Protein AF-A0A1X0F0Q5-F1 (afdb_monomer)

Mean predicted aligned error: 20.45 Å

Secondary structure (DSSP, 8-state):
---PPP-------BSSS-BSSS-EEES-BSSS-EEES-BSSS-EEETTT-EEES-EEES-EEES-EEES-EEES-EEES-EEES-EEES-EEES-EEES-EEES-EEES-EEES-EEES-EEES-EEES-BSSS-EEES--SSS-EEES--SSS-EEES--SSS-EEES--STTTTPPPEEEEEEE--B-----SS--B--EEEEEEE---EEPPEEE-STTS--EEEEEEEEEEEE---EEEEE---TTSPPEEEEEPPPEEEEEEEEEEEE--EEE--EEPPPEEEEEEES-TT-B--------B--EEEEEEEEPPPS-BS-EESS---SBS-EEEE--EEES-EEEEEEEES-EEEEEEEES-EEEEEEEEES-EESSEEEES-EESS-TTS---EEEES-EEESEEEES-EEE--

pLDDT: mean 76.08, std 18.37, range [36.41, 98.56]

InterPro domains:
  IPR002989 Mycobacterial pentapeptide repeat [PF01469] (46-83)
  IPR002989 Mycobacterial pentapeptide repeat [PF01469] (85-123)
  IPR002989 Mycobacterial pentapeptide repeat [PF01469] (125-163)

Structure (mmCIF, N/CA/C/O backbone):
data_AF-A0A1X0F0Q5-F1
#
_entry.id   AF-A0A1X0F0Q5-F1
#
loop_
_atom_site.group_PDB
_atom_site.id
_atom_site.type_symbol
_atom_site.label_atom_id
_atom_site.label_alt_id
_atom_site.label_comp_id
_atom_site.label_asym_id
_atom_site.label_entity_id
_atom_site.label_seq_id
_atom_site.pdbx_PDB_ins_code
_atom_site.Cartn_x
_atom_site.Cartn_y
_atom_site.Cartn_z
_atom_site.occupancy
_atom_site.B_iso_or_equiv
_atom_site.auth_seq_id
_atom_site.auth_comp_id
_atom_site.auth_asym_id
_atom_site.auth_atom_id
_atom_site.pdbx_PDB_model_num
ATOM 1 N N . LEU A 1 1 ? 51.802 10.006 -61.806 1.00 41.69 1 LEU A N 1
ATOM 2 C CA . LEU A 1 1 ? 50.748 9.341 -61.010 1.00 41.69 1 LEU A CA 1
ATOM 3 C C . LEU A 1 1 ? 51.117 7.867 -60.908 1.00 41.69 1 LEU A C 1
ATOM 5 O O . LEU A 1 1 ? 51.063 7.211 -61.942 1.00 41.69 1 LEU A O 1
ATOM 9 N N . PRO A 1 2 ? 51.577 7.342 -59.762 1.00 51.06 2 PRO A N 1
ATOM 10 C CA . PRO A 1 2 ? 51.650 5.901 -59.601 1.00 51.06 2 PRO A CA 1
ATOM 11 C C . PRO A 1 2 ? 50.232 5.394 -59.316 1.00 51.06 2 PRO A C 1
ATOM 13 O O . PRO A 1 2 ? 49.558 5.888 -58.415 1.00 51.06 2 PRO A O 1
ATOM 16 N N . VAL A 1 3 ? 49.767 4.455 -60.134 1.00 56.59 3 VAL A N 1
ATOM 17 C CA . VAL A 1 3 ? 48.527 3.715 -59.899 1.00 56.59 3 VAL A CA 1
ATOM 18 C C . VAL A 1 3 ? 48.844 2.680 -58.824 1.00 56.59 3 VAL A C 1
ATOM 20 O O . VAL A 1 3 ? 49.599 1.741 -59.072 1.00 56.59 3 VAL A O 1
ATOM 23 N N . THR A 1 4 ? 48.328 2.881 -57.615 1.00 56.97 4 THR A N 1
ATOM 24 C CA . THR A 1 4 ? 48.264 1.838 -56.588 1.00 56.97 4 THR A CA 1
ATOM 25 C C . THR A 1 4 ? 47.404 0.681 -57.120 1.00 56.97 4 THR A C 1
ATOM 27 O O . THR A 1 4 ? 46.335 0.943 -57.678 1.00 56.97 4 THR A O 1
ATOM 30 N N . PRO A 1 5 ? 47.833 -0.591 -57.000 1.00 53.22 5 PRO A N 1
ATOM 31 C CA . PRO A 1 5 ? 46.979 -1.723 -57.351 1.00 53.22 5 PRO A CA 1
ATOM 32 C C . PRO A 1 5 ? 45.745 -1.728 -56.434 1.00 53.22 5 PRO A C 1
ATOM 34 O O . PRO A 1 5 ? 45.872 -1.322 -55.276 1.00 53.22 5 PRO A O 1
ATOM 37 N N . PRO A 1 6 ? 44.567 -2.180 -56.898 1.00 54.81 6 PRO A N 1
ATOM 38 C CA . PRO A 1 6 ? 43.423 -2.328 -56.011 1.00 54.81 6 PRO A CA 1
ATOM 39 C C . PRO A 1 6 ? 43.782 -3.355 -54.932 1.00 54.81 6 PRO A C 1
ATOM 41 O O . PRO A 1 6 ? 44.181 -4.478 -55.245 1.00 54.81 6 PRO A O 1
ATOM 44 N N . GLU A 1 7 ? 43.677 -2.964 -53.663 1.00 48.75 7 GLU A N 1
ATOM 45 C CA . GLU A 1 7 ? 43.753 -3.902 -52.549 1.00 48.75 7 GLU A CA 1
ATOM 46 C C . GLU A 1 7 ? 42.655 -4.951 -52.745 1.00 48.75 7 GLU A C 1
ATOM 48 O O . GLU A 1 7 ? 41.462 -4.679 -52.608 1.00 48.75 7 GLU A O 1
ATOM 53 N N . HIS A 1 8 ? 43.061 -6.166 -53.108 1.00 50.84 8 HIS A N 1
ATOM 54 C CA . HIS A 1 8 ? 42.211 -7.338 -53.014 1.00 50.84 8 HIS A CA 1
ATOM 55 C C . HIS A 1 8 ? 41.957 -7.578 -51.525 1.00 50.84 8 HIS A C 1
ATOM 57 O O . HIS A 1 8 ? 42.728 -8.278 -50.869 1.00 50.84 8 HIS A O 1
ATOM 63 N N . ALA A 1 9 ? 40.898 -6.982 -50.977 1.00 53.88 9 ALA A N 1
ATOM 64 C CA . ALA A 1 9 ? 40.359 -7.406 -49.696 1.00 53.88 9 ALA A CA 1
ATOM 65 C C . ALA A 1 9 ? 40.014 -8.895 -49.835 1.00 53.88 9 ALA A C 1
ATOM 67 O O . ALA A 1 9 ? 39.036 -9.265 -50.485 1.00 53.88 9 ALA A O 1
ATOM 68 N N . VAL A 1 10 ? 40.878 -9.766 -49.311 1.00 58.44 10 VAL A N 1
ATOM 69 C CA . VAL A 1 10 ? 40.646 -11.207 -49.310 1.00 58.44 10 VAL A CA 1
ATOM 70 C C . VAL A 1 10 ? 39.426 -11.429 -48.429 1.00 58.44 10 VAL A C 1
ATOM 72 O O . VAL A 1 10 ? 39.520 -11.337 -47.212 1.00 58.44 10 VAL A O 1
ATOM 75 N N . ALA A 1 11 ? 38.271 -11.669 -49.042 1.00 64.19 11 ALA A N 1
ATOM 76 C CA . ALA A 1 11 ? 37.067 -12.117 -48.363 1.00 64.19 11 ALA A CA 1
ATOM 77 C C . ALA A 1 11 ? 37.386 -13.398 -47.573 1.00 64.19 11 ALA A C 1
ATOM 79 O O . ALA A 1 11 ? 37.406 -14.489 -48.142 1.00 64.19 11 ALA A O 1
ATOM 80 N N . PHE A 1 12 ? 37.693 -13.282 -46.276 1.00 84.75 12 PHE A N 1
ATOM 81 C CA . PHE A 1 12 ? 37.978 -14.441 -45.432 1.00 84.75 12 PHE A CA 1
ATOM 82 C C . PHE A 1 12 ? 36.663 -15.151 -45.109 1.00 84.75 12 PHE A C 1
ATOM 84 O O . PHE A 1 12 ? 36.034 -14.879 -44.093 1.00 84.75 12 PHE A O 1
ATOM 91 N N . ASN A 1 13 ? 36.211 -16.024 -46.005 1.00 87.94 13 ASN A N 1
ATOM 92 C CA . ASN A 1 13 ? 35.014 -16.834 -45.811 1.00 87.94 13 ASN A CA 1
ATOM 93 C C . ASN A 1 13 ? 35.406 -18.312 -45.670 1.00 87.94 13 ASN A C 1
ATOM 95 O O . ASN A 1 13 ? 36.178 -18.836 -46.470 1.00 87.94 13 ASN A O 1
ATOM 99 N N . THR A 1 14 ? 34.845 -19.001 -44.681 1.00 90.31 14 THR A N 1
ATOM 100 C CA . THR A 1 14 ? 34.999 -20.444 -44.463 1.00 90.31 14 THR A CA 1
ATOM 101 C C . THR A 1 14 ? 33.686 -21.151 -44.803 1.00 90.31 14 THR A C 1
ATOM 103 O O . THR A 1 14 ? 32.675 -20.913 -44.157 1.00 90.31 14 THR A O 1
ATOM 106 N N . GLY A 1 15 ? 33.679 -22.025 -45.811 1.00 87.62 15 GLY A N 1
ATOM 107 C CA . GLY A 1 15 ? 32.475 -22.717 -46.305 1.00 87.62 15 GLY A CA 1
ATOM 108 C C . GLY A 1 15 ? 31.989 -22.195 -47.668 1.00 87.62 15 GLY A C 1
ATOM 109 O O . GLY A 1 15 ? 32.655 -21.366 -48.287 1.00 87.62 15 GLY A O 1
ATOM 110 N N . TRP A 1 16 ? 30.901 -22.752 -48.210 1.00 83.62 16 TRP A N 1
ATOM 111 C CA . TRP A 1 16 ? 30.550 -22.616 -49.637 1.00 83.62 16 TRP A CA 1
ATOM 112 C C . TRP A 1 16 ? 29.436 -21.602 -49.905 1.00 83.62 16 TRP A C 1
ATOM 114 O O . TRP A 1 16 ? 28.449 -21.554 -49.183 1.00 83.62 16 TRP A O 1
ATOM 124 N N . GLY A 1 17 ? 29.548 -20.844 -51.001 1.00 86.06 17 GLY A N 1
ATOM 125 C CA . GLY A 1 17 ? 28.496 -19.923 -51.456 1.00 86.06 17 GLY A CA 1
ATOM 126 C C . GLY A 1 17 ? 28.386 -18.620 -50.655 1.00 86.06 17 GLY A C 1
ATOM 127 O O . GLY A 1 17 ? 27.369 -17.944 -50.749 1.00 86.06 17 GLY A O 1
ATOM 128 N N . ASN A 1 18 ? 29.405 -18.268 -49.866 1.00 86.69 18 ASN A N 1
ATOM 129 C CA . ASN A 1 18 ? 29.414 -17.034 -49.081 1.00 86.69 18 ASN A CA 1
ATOM 130 C C . ASN A 1 18 ? 29.854 -15.814 -49.922 1.00 86.69 18 ASN A C 1
ATOM 132 O O . ASN A 1 18 ? 30.839 -15.899 -50.657 1.00 86.69 18 ASN A O 1
ATOM 136 N N . SER A 1 19 ? 29.176 -14.676 -49.764 1.00 89.25 19 SER A N 1
ATOM 137 C CA . SER A 1 19 ? 29.463 -13.374 -50.387 1.00 89.25 19 SER A CA 1
ATOM 138 C C . SER A 1 19 ? 29.684 -12.307 -49.303 1.00 89.25 19 SER A C 1
ATOM 140 O O . SER A 1 19 ? 28.914 -12.256 -48.349 1.00 89.25 19 SER A O 1
ATOM 142 N N . GLY A 1 20 ? 30.722 -11.468 -49.429 1.00 88.00 20 GLY A N 1
ATOM 143 C CA . GLY A 1 20 ? 31.194 -10.527 -48.389 1.00 88.00 20 GLY A CA 1
ATOM 144 C C . GLY A 1 20 ? 32.432 -11.042 -47.634 1.00 88.00 20 GLY A C 1
ATOM 145 O O . GLY A 1 20 ? 33.155 -11.869 -48.186 1.00 88.00 20 GLY A O 1
ATOM 146 N N . PHE A 1 21 ? 32.712 -10.569 -46.412 1.00 90.38 21 PHE A N 1
ATOM 147 C CA . PHE A 1 21 ? 33.935 -10.877 -45.639 1.00 90.38 21 PHE A CA 1
ATOM 148 C C . PHE A 1 21 ? 33.636 -11.518 -44.269 1.00 90.38 21 PHE A C 1
ATOM 150 O O . PHE A 1 21 ? 32.743 -11.074 -43.559 1.00 90.38 21 PHE A O 1
ATOM 157 N N . GLY A 1 22 ? 34.420 -12.507 -43.826 1.00 90.75 22 GLY A N 1
ATOM 158 C CA . GLY A 1 22 ? 34.356 -13.030 -42.451 1.00 90.75 22 GLY A CA 1
ATOM 159 C C . GLY A 1 22 ? 33.271 -14.083 -42.194 1.00 90.75 22 GLY A C 1
ATOM 160 O O . GLY A 1 22 ? 32.970 -14.365 -41.037 1.00 90.75 22 GLY A O 1
ATOM 161 N N . ASN A 1 23 ? 32.645 -14.653 -43.228 1.00 87.75 23 ASN A N 1
ATOM 162 C CA . ASN A 1 23 ? 31.518 -15.580 -43.064 1.00 87.75 23 ASN A CA 1
ATOM 163 C C . ASN A 1 23 ? 31.969 -17.033 -42.834 1.00 87.75 23 ASN A C 1
ATOM 165 O O . ASN A 1 23 ? 32.814 -17.536 -43.569 1.00 87.75 23 ASN A O 1
ATOM 169 N N . PHE A 1 24 ? 31.347 -17.751 -41.899 1.00 91.94 24 PHE A N 1
ATOM 170 C CA . PHE A 1 24 ? 31.518 -19.184 -41.651 1.00 91.94 24 PHE A CA 1
ATOM 171 C C . PHE A 1 24 ? 30.207 -19.946 -41.934 1.00 91.94 24 PHE A C 1
ATOM 173 O O . PHE A 1 24 ? 29.180 -19.674 -41.320 1.00 91.94 24 PHE A O 1
ATOM 180 N N . GLY A 1 25 ? 30.221 -20.922 -42.843 1.00 89.69 25 GLY A N 1
ATOM 181 C CA . GLY A 1 25 ? 29.074 -21.775 -43.179 1.00 89.69 25 GLY A CA 1
ATOM 182 C C . GLY A 1 25 ? 28.682 -21.728 -44.660 1.00 89.69 25 GLY A C 1
ATOM 183 O O . GLY A 1 25 ? 29.561 -21.663 -45.519 1.00 89.69 25 GLY A O 1
ATOM 184 N N . PHE A 1 26 ? 27.389 -21.814 -44.982 1.00 87.31 26 PHE A N 1
ATOM 185 C CA . PHE A 1 26 ? 26.901 -21.997 -46.357 1.00 87.31 26 PHE A CA 1
ATOM 186 C C . PHE A 1 26 ? 26.011 -20.841 -46.826 1.00 87.31 26 PHE A C 1
ATOM 188 O O . PHE A 1 26 ? 25.138 -20.420 -46.085 1.00 87.31 26 PHE A O 1
ATOM 195 N N . ALA A 1 27 ? 26.147 -20.392 -48.074 1.00 88.81 27 ALA A N 1
ATOM 196 C CA . ALA A 1 27 ? 25.221 -19.468 -48.742 1.00 88.81 27 ALA A CA 1
ATOM 197 C C . ALA A 1 27 ? 24.921 -18.150 -47.986 1.00 88.81 27 ALA A C 1
ATOM 199 O O . ALA A 1 27 ? 23.806 -17.638 -48.068 1.00 88.81 27 ALA A O 1
ATOM 200 N N . ASN A 1 28 ? 25.881 -17.603 -47.231 1.00 84.62 28 ASN A N 1
ATOM 201 C CA . ASN A 1 28 ? 25.689 -16.352 -46.489 1.00 84.62 28 ASN A CA 1
ATOM 202 C C . ASN A 1 28 ? 26.056 -15.123 -47.343 1.00 84.62 28 ASN A C 1
ATOM 204 O O . ASN A 1 28 ? 27.067 -15.142 -48.035 1.00 84.62 28 ASN A O 1
ATOM 208 N N . SER A 1 29 ? 25.294 -14.034 -47.266 1.00 87.81 29 SER A N 1
ATOM 209 C CA . SER A 1 29 ? 25.546 -12.770 -47.972 1.00 87.81 29 SER A CA 1
ATOM 210 C C . SER A 1 29 ? 25.637 -11.606 -46.982 1.00 87.81 29 SER A C 1
ATOM 212 O O . SER A 1 29 ? 24.639 -11.274 -46.350 1.00 87.81 29 SER A O 1
ATOM 214 N N . GLY A 1 30 ? 26.805 -10.971 -46.869 1.00 85.50 30 GLY A N 1
ATOM 215 C CA . GLY A 1 30 ? 27.124 -9.915 -45.895 1.00 85.50 30 GLY A CA 1
ATOM 216 C C . GLY A 1 30 ? 28.458 -10.188 -45.193 1.00 85.50 30 GLY A C 1
ATOM 217 O O . GLY A 1 30 ? 29.273 -10.954 -45.704 1.00 85.50 30 GLY A O 1
ATOM 218 N N . ASN A 1 31 ? 28.703 -9.584 -44.034 1.00 88.94 31 ASN A N 1
ATOM 219 C CA . ASN A 1 31 ? 29.957 -9.708 -43.291 1.00 88.94 31 ASN A CA 1
ATOM 220 C C . ASN A 1 31 ? 29.782 -10.410 -41.934 1.00 88.94 31 ASN A C 1
ATOM 222 O O . ASN A 1 31 ? 28.815 -10.158 -41.222 1.00 88.94 31 ASN A O 1
ATOM 226 N N . ASN A 1 32 ? 30.762 -11.220 -41.523 1.00 88.25 32 ASN A N 1
ATOM 227 C CA . ASN A 1 32 ? 30.860 -11.841 -40.191 1.00 88.25 32 ASN A CA 1
ATOM 228 C C . ASN A 1 32 ? 29.680 -12.754 -39.780 1.00 88.25 32 ASN A C 1
ATOM 230 O O . ASN A 1 32 ? 29.318 -12.795 -38.603 1.00 88.25 32 ASN A O 1
ATOM 234 N N . ASN A 1 33 ? 29.061 -13.479 -40.718 1.00 84.75 33 ASN A N 1
ATOM 235 C CA . ASN A 1 33 ? 27.955 -14.397 -40.415 1.00 84.75 33 ASN A CA 1
ATOM 236 C C . ASN A 1 33 ? 28.436 -15.815 -40.053 1.00 84.75 33 ASN A C 1
ATOM 238 O O . ASN A 1 33 ? 29.361 -16.314 -40.684 1.00 84.75 33 ASN A O 1
ATOM 242 N N . PHE A 1 34 ? 27.773 -16.512 -39.124 1.00 89.31 34 PHE A N 1
ATOM 243 C CA . PHE A 1 34 ? 28.003 -17.932 -38.809 1.00 89.31 34 PHE A CA 1
ATOM 244 C C . PHE A 1 34 ? 26.711 -18.743 -39.018 1.00 89.31 34 PHE A C 1
ATOM 246 O O . PHE A 1 34 ? 25.808 -18.707 -38.181 1.00 89.31 34 PHE A O 1
ATOM 253 N N . GLY A 1 35 ? 26.574 -19.475 -40.126 1.00 86.75 35 GLY A N 1
ATOM 254 C CA . GLY A 1 35 ? 25.306 -20.154 -40.417 1.00 86.75 35 GLY A CA 1
ATOM 255 C C . GLY A 1 35 ? 25.084 -20.629 -41.849 1.00 86.75 35 GLY A C 1
ATOM 256 O O . GLY A 1 35 ? 26.029 -20.791 -42.618 1.00 86.75 35 GLY A O 1
ATOM 257 N N . ILE A 1 36 ? 23.822 -20.878 -42.205 1.00 86.44 36 ILE A N 1
ATOM 258 C CA . ILE A 1 36 ? 23.411 -21.339 -43.544 1.00 86.44 36 ILE A CA 1
ATOM 259 C C . ILE A 1 36 ? 22.393 -20.365 -44.130 1.00 86.44 36 ILE A C 1
ATOM 261 O O . ILE A 1 36 ? 21.333 -20.265 -43.550 1.00 86.44 36 ILE A O 1
ATOM 265 N N . GLY A 1 37 ? 22.617 -19.726 -45.279 1.00 84.00 37 GLY A N 1
ATOM 266 C CA . GLY A 1 37 ? 21.600 -18.955 -46.013 1.00 84.00 37 GLY A CA 1
ATOM 267 C C . GLY A 1 37 ? 21.299 -17.554 -45.460 1.00 84.00 37 GLY A C 1
ATOM 268 O O . GLY A 1 37 ? 20.227 -17.010 -45.726 1.00 84.00 37 GLY A O 1
ATOM 269 N N . LEU A 1 38 ? 22.180 -16.985 -44.636 1.00 80.19 38 LEU A N 1
ATOM 270 C CA . LEU A 1 38 ? 21.961 -15.691 -43.976 1.00 80.19 38 LEU A CA 1
ATOM 271 C C . LEU A 1 38 ? 22.134 -14.520 -44.966 1.00 80.19 38 LEU A C 1
ATOM 273 O O . LEU A 1 38 ? 22.989 -14.578 -45.840 1.00 80.19 38 LEU A O 1
ATOM 277 N N . THR A 1 39 ? 21.350 -13.444 -44.840 1.00 84.19 39 THR A N 1
ATOM 278 C CA . THR A 1 39 ? 21.502 -12.202 -45.637 1.00 84.19 39 THR A CA 1
ATOM 279 C C . THR A 1 39 ? 21.536 -10.990 -44.705 1.00 84.19 39 THR A C 1
ATOM 281 O O . THR A 1 39 ? 20.575 -10.788 -43.969 1.00 84.19 39 THR A O 1
ATOM 284 N N . GLY A 1 40 ? 22.632 -10.224 -44.682 1.00 79.25 40 GLY A N 1
ATOM 285 C CA . GLY A 1 40 ? 22.933 -9.159 -43.706 1.00 79.25 40 GLY A CA 1
ATOM 286 C C . GLY A 1 40 ? 24.258 -9.406 -42.966 1.00 79.25 40 GLY A C 1
ATOM 287 O O . GLY A 1 40 ? 24.941 -10.382 -43.262 1.00 79.25 40 GLY A O 1
ATOM 288 N N . ASP A 1 41 ? 24.606 -8.568 -41.987 1.00 84.19 41 ASP A N 1
ATOM 289 C CA . ASP A 1 41 ? 25.893 -8.630 -41.269 1.00 84.19 41 ASP A CA 1
ATOM 290 C C . ASP A 1 41 ? 25.742 -9.141 -39.817 1.00 84.19 41 ASP A C 1
ATOM 292 O O . ASP A 1 41 ? 24.718 -8.903 -39.163 1.00 84.19 41 ASP A O 1
ATOM 296 N N . ASN A 1 42 ? 26.783 -9.812 -39.304 1.00 85.50 42 ASN A N 1
ATOM 297 C CA . ASN A 1 42 ? 26.934 -10.292 -37.921 1.00 85.50 42 ASN A CA 1
ATOM 298 C C . ASN A 1 42 ? 25.822 -11.245 -37.429 1.00 85.50 42 ASN A C 1
ATOM 300 O O . ASN A 1 42 ? 25.449 -11.218 -36.255 1.00 85.50 42 ASN A O 1
ATOM 304 N N . GLN A 1 43 ? 25.274 -12.084 -38.308 1.00 76.75 43 GLN A N 1
ATOM 305 C CA . GLN A 1 43 ? 24.197 -13.021 -37.968 1.00 76.75 43 GLN A CA 1
ATOM 306 C C . GLN A 1 43 ? 24.718 -14.408 -37.580 1.00 76.75 43 GLN A C 1
ATOM 308 O O . GLN A 1 43 ? 25.719 -14.878 -38.118 1.00 76.75 43 GLN A O 1
ATOM 313 N N . ILE A 1 44 ? 23.993 -15.109 -36.702 1.00 81.62 44 ILE A N 1
ATOM 314 C CA . ILE A 1 44 ? 24.260 -16.515 -36.358 1.00 81.62 44 ILE A CA 1
ATOM 315 C C . ILE A 1 44 ? 22.960 -17.323 -36.470 1.00 81.62 44 ILE A C 1
ATOM 317 O O . ILE A 1 44 ? 21.999 -17.010 -35.766 1.00 81.62 44 ILE A O 1
ATOM 321 N N . GLY A 1 45 ? 22.913 -18.358 -37.321 1.00 78.69 45 GLY A N 1
ATOM 322 C CA . GLY A 1 45 ? 21.734 -19.237 -37.440 1.00 78.69 45 GLY A CA 1
ATOM 323 C C . GLY A 1 45 ? 21.458 -19.817 -38.835 1.00 78.69 45 GLY A C 1
ATOM 324 O O . GLY A 1 45 ? 22.368 -20.042 -39.628 1.00 78.69 45 GLY A O 1
ATOM 325 N N . PHE A 1 46 ? 20.180 -20.076 -39.132 1.00 77.50 46 PHE A N 1
ATOM 326 C CA . PHE A 1 46 ? 19.712 -20.549 -40.440 1.00 77.50 46 PHE A CA 1
ATOM 327 C C . PHE A 1 46 ? 18.910 -19.456 -41.162 1.00 77.50 46 PHE A C 1
ATOM 329 O O . PHE A 1 46 ? 18.100 -18.731 -40.585 1.00 77.50 46 PHE A O 1
ATOM 336 N N . GLY A 1 47 ? 19.176 -19.343 -42.448 1.00 68.19 47 GLY A N 1
ATOM 337 C CA . GLY A 1 47 ? 18.700 -18.366 -43.401 1.00 68.19 47 GLY A CA 1
ATOM 338 C C . GLY A 1 47 ? 17.218 -18.498 -43.653 1.00 68.19 47 GLY A C 1
ATOM 339 O O . GLY A 1 47 ? 16.677 -19.601 -43.688 1.00 68.19 47 GLY A O 1
ATOM 340 N N . GLY A 1 48 ? 16.556 -17.355 -43.796 1.00 69.19 48 GLY A N 1
ATOM 341 C CA . GLY A 1 48 ? 15.101 -17.279 -43.899 1.00 69.19 48 GLY A CA 1
ATOM 342 C C . GLY A 1 48 ? 14.371 -17.400 -42.561 1.00 69.19 48 GLY A C 1
ATOM 343 O O . GLY A 1 48 ? 13.164 -17.182 -42.530 1.00 69.19 48 GLY A O 1
ATOM 344 N N . TRP A 1 49 ? 15.061 -17.718 -41.458 1.00 72.94 49 TRP A N 1
ATOM 345 C CA . TRP A 1 49 ? 14.449 -17.726 -40.127 1.00 72.94 49 TRP A CA 1
ATOM 346 C C . TRP A 1 49 ? 14.730 -16.439 -39.354 1.00 72.94 49 TRP A C 1
ATOM 348 O O . TRP A 1 49 ? 13.895 -16.065 -38.555 1.00 72.94 49 TRP A O 1
ATOM 358 N N . ASN A 1 50 ? 15.813 -15.703 -39.611 1.00 77.50 50 ASN A N 1
ATOM 359 C CA . ASN A 1 50 ? 15.979 -14.343 -39.079 1.00 77.50 50 ASN A CA 1
ATOM 360 C C . ASN A 1 50 ? 15.855 -13.295 -40.195 1.00 77.50 50 ASN A C 1
ATOM 362 O O . ASN A 1 50 ? 16.258 -13.552 -41.329 1.00 77.50 50 ASN A O 1
ATOM 366 N N . SER A 1 51 ? 15.324 -12.114 -39.868 1.00 82.25 51 SER A N 1
ATOM 367 C CA . SER A 1 51 ? 15.225 -10.954 -40.765 1.00 82.25 51 SER A CA 1
ATOM 368 C C . SER A 1 51 ? 15.801 -9.701 -40.096 1.00 82.25 51 SER A C 1
ATOM 370 O O . SER A 1 51 ? 15.566 -9.468 -38.913 1.00 82.25 51 SER A O 1
ATOM 372 N N . GLY A 1 52 ? 16.549 -8.883 -40.841 1.00 82.19 52 GLY A N 1
ATOM 373 C CA . GLY A 1 52 ? 17.236 -7.687 -40.338 1.00 82.19 52 GLY A CA 1
ATOM 374 C C . GLY A 1 52 ? 18.719 -7.925 -40.014 1.00 82.19 52 GLY A C 1
ATOM 375 O O . GLY A 1 52 ? 19.383 -8.660 -40.737 1.00 82.19 52 GLY A O 1
ATOM 376 N N . SER A 1 53 ? 19.273 -7.275 -38.985 1.00 83.00 53 SER A N 1
ATOM 377 C CA . SER A 1 53 ? 20.732 -7.201 -38.748 1.00 83.00 53 SER A CA 1
ATOM 378 C C . SER A 1 53 ? 21.146 -7.612 -37.333 1.00 83.00 53 SER A C 1
ATOM 380 O O . SER A 1 53 ? 20.490 -7.235 -36.368 1.00 83.00 53 SER A O 1
ATOM 382 N N . GLY A 1 54 ? 22.265 -8.328 -37.176 1.00 83.44 54 GLY A N 1
ATOM 383 C CA . GLY A 1 54 ? 22.849 -8.611 -35.853 1.00 83.44 54 GLY A CA 1
ATOM 384 C C . GLY A 1 54 ? 21.987 -9.465 -34.910 1.00 83.44 54 GLY A C 1
ATOM 385 O O . GLY A 1 54 ? 22.174 -9.407 -33.698 1.00 83.44 54 GLY A O 1
ATOM 386 N N . ASN A 1 55 ? 21.021 -10.225 -35.436 1.00 84.81 55 ASN A N 1
ATOM 387 C CA . ASN A 1 55 ? 20.199 -11.125 -34.628 1.00 84.81 55 ASN A CA 1
ATOM 388 C C . ASN A 1 55 ? 20.936 -12.451 -34.354 1.00 84.81 55 ASN A C 1
ATOM 390 O O . ASN A 1 55 ? 21.557 -13.026 -35.254 1.00 84.81 55 ASN A O 1
ATOM 394 N N . VAL A 1 56 ? 20.803 -12.971 -33.132 1.00 85.56 56 VAL A N 1
ATOM 395 C CA . VAL A 1 56 ? 21.370 -14.250 -32.679 1.00 85.56 56 VAL A CA 1
ATOM 396 C C . VAL A 1 56 ? 20.238 -15.176 -32.232 1.00 85.56 56 VAL A C 1
ATOM 398 O O . VAL A 1 56 ? 19.473 -14.836 -31.333 1.00 85.56 56 VAL A O 1
ATOM 401 N N . GLY A 1 57 ? 20.129 -16.361 -32.836 1.00 85.75 57 GLY A N 1
ATOM 402 C CA . GLY A 1 57 ? 19.071 -17.339 -32.546 1.00 85.75 57 GLY A CA 1
ATOM 403 C C . GLY A 1 57 ? 18.197 -17.622 -33.767 1.00 85.75 57 GLY A C 1
ATOM 404 O O . GLY A 1 57 ? 18.723 -17.632 -34.877 1.00 85.75 57 GLY A O 1
ATOM 405 N N . LEU A 1 58 ? 16.895 -17.882 -33.597 1.00 85.56 58 LEU A N 1
ATOM 406 C CA . LEU A 1 58 ? 15.982 -18.236 -34.702 1.00 85.56 58 LEU A CA 1
ATOM 407 C C . LEU A 1 58 ? 14.683 -17.417 -34.656 1.00 85.56 58 LEU A C 1
ATOM 409 O O . LEU A 1 58 ? 14.192 -17.093 -33.578 1.00 85.56 58 LEU A O 1
ATOM 413 N N . PHE A 1 59 ? 14.061 -17.166 -35.808 1.00 89.25 59 PHE A N 1
ATOM 414 C CA . PHE A 1 59 ? 12.755 -16.493 -35.905 1.00 89.25 59 PHE A CA 1
ATOM 415 C C . PHE A 1 59 ? 12.737 -15.043 -35.408 1.00 89.25 59 PHE A C 1
ATOM 417 O O . PHE A 1 59 ? 11.670 -14.506 -35.126 1.00 89.25 59 PHE A O 1
ATOM 424 N N . ASN A 1 60 ? 13.897 -14.387 -35.323 1.00 89.56 60 ASN A N 1
ATOM 425 C CA . ASN A 1 60 ? 13.988 -12.990 -34.909 1.00 89.56 60 ASN A CA 1
ATOM 426 C C . ASN A 1 60 ? 13.855 -12.031 -36.105 1.00 89.56 60 ASN A C 1
ATOM 428 O O . ASN A 1 60 ? 14.424 -12.271 -37.170 1.00 89.56 60 ASN A O 1
ATOM 432 N N . SER A 1 61 ? 13.160 -10.911 -35.915 1.00 92.81 61 SER A N 1
ATOM 433 C CA . SER A 1 61 ? 12.979 -9.846 -36.906 1.00 92.81 61 SER A CA 1
ATOM 434 C C . SER A 1 61 ? 13.428 -8.492 -36.349 1.00 92.81 61 SER A C 1
ATOM 436 O O . SER A 1 61 ? 13.096 -8.143 -35.219 1.00 92.81 61 SER A O 1
ATOM 438 N N . GLY A 1 62 ? 14.155 -7.701 -37.136 1.00 92.19 62 GLY A N 1
ATOM 439 C CA . GLY A 1 62 ? 14.665 -6.387 -36.737 1.00 92.19 62 GLY A CA 1
ATOM 440 C C . GLY A 1 62 ? 16.161 -6.414 -36.423 1.00 92.19 62 GLY A C 1
ATOM 441 O O . GLY A 1 62 ? 16.922 -7.024 -37.172 1.00 92.19 62 GLY A O 1
ATOM 442 N N . SER A 1 63 ? 16.612 -5.724 -35.374 1.00 94.00 63 SER A N 1
ATOM 443 C CA . SER A 1 63 ? 18.044 -5.507 -35.123 1.00 94.00 63 SER A CA 1
ATOM 444 C C . SER A 1 63 ? 18.503 -5.970 -33.742 1.00 94.00 63 SER A C 1
ATOM 446 O O . SER A 1 63 ? 17.893 -5.618 -32.738 1.00 94.00 63 SER A O 1
ATOM 448 N N . GLY A 1 64 ? 19.612 -6.704 -33.662 1.00 93.12 64 GLY A N 1
ATOM 449 C CA . GLY A 1 64 ? 20.301 -6.972 -32.394 1.00 93.12 64 GLY A CA 1
ATOM 450 C C . GLY A 1 64 ? 19.533 -7.844 -31.394 1.00 93.12 64 GLY A C 1
ATOM 451 O O . GLY A 1 64 ? 19.807 -7.765 -30.199 1.00 93.12 64 GLY A O 1
ATOM 452 N N . ASN A 1 65 ? 18.544 -8.628 -31.833 1.00 94.06 65 ASN A N 1
ATOM 453 C CA . ASN A 1 65 ? 17.770 -9.484 -30.933 1.00 94.06 65 ASN A CA 1
ATOM 454 C C . ASN A 1 65 ? 18.506 -10.799 -30.640 1.00 94.06 65 ASN A C 1
ATOM 456 O O . ASN A 1 65 ? 19.079 -11.405 -31.546 1.00 94.06 65 ASN A O 1
ATOM 460 N N . ILE A 1 66 ? 18.432 -11.281 -29.399 1.00 94.81 66 ILE A N 1
ATOM 461 C CA . ILE A 1 66 ? 19.038 -12.539 -28.950 1.00 94.81 66 ILE A CA 1
ATOM 462 C C . ILE A 1 66 ? 17.941 -13.471 -28.426 1.00 94.81 66 ILE A C 1
ATOM 464 O O . ILE A 1 66 ? 17.231 -13.134 -27.482 1.00 94.81 66 ILE A O 1
ATOM 468 N N . GLY A 1 67 ? 17.818 -14.666 -29.003 1.00 93.69 67 GLY A N 1
ATOM 469 C CA . GLY A 1 67 ? 16.873 -15.700 -28.574 1.00 93.69 67 GLY A CA 1
ATOM 470 C C . GLY A 1 67 ? 15.930 -16.137 -29.692 1.00 93.69 67 GLY A C 1
ATOM 471 O O . GLY A 1 67 ? 16.391 -16.418 -30.798 1.00 93.69 67 GLY A O 1
ATOM 472 N N . PHE A 1 68 ? 14.628 -16.235 -29.416 1.00 94.00 68 PHE A N 1
ATOM 473 C CA . PHE A 1 68 ? 13.655 -16.796 -30.357 1.00 94.00 68 PHE A CA 1
ATOM 474 C C . PHE A 1 68 ? 12.447 -15.891 -30.569 1.00 94.00 68 PHE A C 1
ATOM 476 O O . PHE A 1 68 ? 11.909 -15.356 -29.606 1.00 94.00 68 PHE A O 1
ATOM 483 N N . PHE A 1 69 ? 11.954 -15.793 -31.805 1.00 95.81 69 PHE A N 1
ATOM 484 C CA . PHE A 1 69 ? 10.682 -15.119 -32.118 1.00 95.81 69 PHE A CA 1
ATOM 485 C C . PHE A 1 69 ? 10.600 -13.642 -31.693 1.00 95.81 69 PHE A C 1
ATOM 487 O O . PHE A 1 69 ? 9.501 -13.106 -31.553 1.00 95.81 69 PHE A O 1
ATOM 494 N N . ASN A 1 70 ? 11.729 -12.971 -31.452 1.00 96.44 70 ASN A N 1
ATOM 495 C CA . ASN A 1 70 ? 11.709 -11.571 -31.044 1.00 96.44 70 ASN A CA 1
ATOM 496 C C . ASN A 1 70 ? 11.548 -10.650 -32.259 1.00 96.44 70 ASN A C 1
ATOM 498 O O . ASN A 1 70 ? 12.125 -10.903 -33.314 1.00 96.44 70 ASN A O 1
ATOM 502 N N . SER A 1 71 ? 10.813 -9.553 -32.100 1.00 97.25 71 SER A N 1
ATOM 503 C CA . SER A 1 71 ? 10.601 -8.538 -33.132 1.00 97.25 71 SER A CA 1
ATOM 504 C C . SER A 1 71 ? 10.984 -7.148 -32.625 1.00 97.25 71 SER A C 1
ATOM 506 O O . SER A 1 71 ? 10.623 -6.767 -31.514 1.00 97.25 71 SER A O 1
ATOM 508 N N . GLY A 1 72 ? 11.677 -6.364 -33.448 1.00 96.62 72 GLY A N 1
ATOM 509 C CA . GLY A 1 72 ? 12.115 -5.007 -33.123 1.00 96.62 72 GLY A CA 1
ATOM 510 C C . GLY A 1 72 ? 13.608 -4.948 -32.808 1.00 96.62 72 GLY A C 1
ATOM 511 O O . GLY A 1 72 ? 14.403 -5.498 -33.570 1.00 96.62 72 GLY A O 1
ATOM 512 N N . THR A 1 73 ? 14.010 -4.259 -31.740 1.00 97.75 73 THR A N 1
ATOM 513 C CA . THR A 1 73 ? 15.421 -3.909 -31.510 1.00 97.75 73 THR A CA 1
ATOM 514 C C . THR A 1 73 ? 15.934 -4.359 -30.147 1.00 97.75 73 THR A C 1
ATOM 516 O O . THR A 1 73 ? 15.389 -3.972 -29.120 1.00 97.75 73 THR A O 1
ATOM 519 N N . GLY A 1 74 ? 17.042 -5.097 -30.105 1.00 97.38 74 GLY A N 1
ATOM 520 C CA . GLY A 1 74 ? 17.796 -5.337 -28.871 1.00 97.38 74 GLY A CA 1
ATOM 521 C C . GLY A 1 74 ? 17.060 -6.161 -27.812 1.00 97.38 74 GLY A C 1
ATOM 522 O O . GLY A 1 74 ? 17.356 -6.014 -26.629 1.00 97.38 74 GLY A O 1
ATOM 523 N N . ASN A 1 75 ? 16.074 -6.977 -28.194 1.00 97.88 75 ASN A N 1
ATOM 524 C CA . ASN A 1 75 ? 15.354 -7.815 -27.238 1.00 97.88 75 ASN A CA 1
ATOM 525 C C . ASN A 1 75 ? 16.152 -9.084 -26.901 1.00 97.88 75 ASN A C 1
ATOM 527 O O . ASN A 1 75 ? 16.766 -9.684 -27.784 1.00 97.88 75 ASN A O 1
ATOM 531 N N . PHE A 1 76 ? 16.086 -9.533 -25.649 1.00 98.25 76 PHE A N 1
ATOM 532 C CA . PHE A 1 76 ? 16.710 -10.766 -25.171 1.00 98.25 76 PHE A CA 1
ATOM 533 C C . PHE A 1 76 ? 15.650 -11.735 -24.634 1.00 98.25 76 PHE A C 1
ATOM 535 O O . PHE A 1 76 ? 14.955 -11.432 -23.667 1.00 98.25 76 PHE A O 1
ATOM 542 N N . GLY A 1 77 ? 15.538 -12.929 -25.212 1.00 97.19 77 GLY A N 1
ATOM 543 C CA . GLY A 1 77 ? 14.645 -13.985 -24.729 1.00 97.19 77 GLY A CA 1
ATOM 544 C C . GLY A 1 77 ? 13.698 -14.508 -25.804 1.00 97.19 77 GLY A C 1
ATOM 545 O O . GLY A 1 77 ? 14.150 -14.833 -26.901 1.00 97.19 77 GLY A O 1
ATOM 546 N N . ILE A 1 78 ? 12.410 -14.671 -25.491 1.00 98.06 78 ILE A N 1
ATOM 547 C CA . ILE A 1 78 ? 11.457 -15.373 -26.365 1.00 98.06 78 ILE A CA 1
ATOM 548 C C . ILE A 1 78 ? 10.223 -14.519 -26.642 1.00 98.06 78 ILE A C 1
ATOM 550 O O . ILE A 1 78 ? 9.517 -14.132 -25.717 1.00 98.06 78 ILE A O 1
ATOM 554 N N . GLY A 1 79 ? 9.902 -14.296 -27.914 1.00 97.56 79 GLY A N 1
ATOM 555 C CA . GLY A 1 79 ? 8.620 -13.716 -28.319 1.00 97.56 79 GLY A CA 1
ATOM 556 C C . GLY A 1 79 ? 8.409 -12.272 -27.866 1.00 97.56 79 GLY A C 1
ATOM 557 O O . GLY A 1 79 ? 7.264 -11.849 -27.729 1.00 97.56 79 GLY A O 1
ATOM 558 N N . ASN A 1 80 ? 9.477 -11.524 -27.579 1.00 98.12 80 ASN A N 1
ATOM 559 C CA . ASN A 1 80 ? 9.346 -10.119 -27.207 1.00 98.12 80 ASN A CA 1
ATOM 560 C C . ASN A 1 80 ? 9.155 -9.245 -28.454 1.00 98.12 80 ASN A C 1
ATOM 562 O O . ASN A 1 80 ? 9.767 -9.498 -29.491 1.00 98.12 80 ASN A O 1
ATOM 566 N N . SER A 1 81 ? 8.349 -8.191 -28.348 1.00 98.19 81 SER A N 1
ATOM 567 C CA . SER A 1 81 ? 8.090 -7.234 -29.428 1.00 98.19 81 SER A CA 1
ATOM 568 C C . SER A 1 81 ? 8.378 -5.803 -28.977 1.00 98.19 81 SER A C 1
ATOM 570 O O . SER A 1 81 ? 7.974 -5.399 -27.890 1.00 98.19 81 SER A O 1
ATOM 572 N N . GLY A 1 82 ? 9.044 -5.013 -29.816 1.00 97.75 82 GLY A N 1
ATOM 573 C CA . GLY A 1 82 ? 9.446 -3.640 -29.505 1.00 97.75 82 GLY A CA 1
ATOM 574 C C . GLY A 1 82 ? 10.944 -3.547 -29.227 1.00 97.75 82 GLY A C 1
ATOM 575 O O . GLY A 1 82 ? 11.728 -4.108 -29.991 1.00 97.75 82 GLY A O 1
ATOM 576 N N . SER A 1 83 ? 11.361 -2.832 -28.182 1.00 98.31 83 SER A N 1
ATOM 577 C CA . SER A 1 83 ? 12.777 -2.507 -27.970 1.00 98.31 83 SER A CA 1
ATOM 578 C C . SER A 1 83 ? 13.290 -2.855 -26.575 1.00 98.31 83 SER A C 1
ATOM 580 O O . SER A 1 83 ? 12.666 -2.500 -25.582 1.00 98.31 83 SER A O 1
ATOM 582 N N . PHE A 1 84 ? 14.475 -3.460 -26.490 1.00 98.38 84 PHE A N 1
ATOM 583 C CA . PHE A 1 84 ? 15.222 -3.682 -25.242 1.00 98.38 84 PHE A CA 1
ATOM 584 C C . PHE A 1 84 ? 14.474 -4.476 -24.162 1.00 98.38 84 PHE A C 1
ATOM 586 O O . PHE A 1 84 ? 14.762 -4.336 -22.974 1.00 98.38 84 PHE A O 1
ATOM 593 N N . ASN A 1 85 ? 13.507 -5.308 -24.546 1.00 98.12 85 ASN A N 1
ATOM 594 C CA . ASN A 1 85 ? 12.811 -6.155 -23.588 1.00 98.12 85 ASN A CA 1
ATOM 595 C C . ASN A 1 85 ? 13.635 -7.409 -23.274 1.00 98.12 85 ASN A C 1
ATOM 597 O O . ASN A 1 85 ? 14.228 -8.006 -24.172 1.00 98.12 85 ASN A O 1
ATOM 601 N N . THR A 1 86 ? 13.627 -7.839 -22.014 1.00 98.50 86 THR A N 1
ATOM 602 C CA . THR A 1 86 ? 14.311 -9.047 -21.540 1.00 98.50 86 THR A CA 1
ATOM 603 C C . THR A 1 86 ? 13.310 -10.025 -20.928 1.00 98.50 86 THR A C 1
ATOM 605 O O . THR A 1 86 ? 12.598 -9.681 -19.991 1.00 98.50 86 THR A O 1
ATOM 608 N N . GLY A 1 87 ? 13.263 -11.265 -21.408 1.00 98.00 87 GLY A N 1
ATOM 609 C CA . GLY A 1 87 ? 12.395 -12.319 -20.872 1.00 98.00 87 GLY A CA 1
ATOM 610 C C . GLY A 1 87 ? 11.463 -12.910 -21.926 1.00 98.00 87 GLY A C 1
ATOM 611 O O . GLY A 1 87 ? 11.918 -13.221 -23.026 1.00 98.00 87 GLY A O 1
ATOM 612 N N . ILE A 1 88 ? 10.189 -13.128 -21.597 1.00 98.56 88 ILE A N 1
ATOM 613 C CA . ILE A 1 88 ? 9.249 -13.846 -22.471 1.00 98.56 88 ILE A CA 1
ATOM 614 C C . ILE A 1 88 ? 8.003 -13.009 -22.739 1.00 98.56 88 ILE A C 1
ATOM 616 O O . ILE A 1 88 ? 7.329 -12.583 -21.806 1.00 98.56 88 ILE A O 1
ATOM 620 N N . GLY A 1 89 ? 7.654 -12.843 -24.013 1.00 98.00 89 GLY A N 1
ATOM 621 C CA . GLY A 1 89 ? 6.359 -12.308 -24.428 1.00 98.00 89 GLY A CA 1
ATOM 622 C C . GLY A 1 89 ? 6.108 -10.856 -24.025 1.00 98.00 89 GLY A C 1
ATOM 623 O O . GLY A 1 89 ? 4.951 -10.457 -23.938 1.00 98.00 89 GLY A O 1
ATOM 624 N N . ASN A 1 90 ? 7.150 -10.073 -23.735 1.00 98.25 90 ASN A N 1
ATOM 625 C CA . ASN A 1 90 ? 6.974 -8.666 -23.391 1.00 98.25 90 ASN A CA 1
ATOM 626 C C . ASN A 1 90 ? 6.768 -7.819 -24.654 1.00 98.25 90 ASN A C 1
ATOM 628 O O . ASN A 1 90 ? 7.435 -8.034 -25.668 1.00 98.25 90 ASN A O 1
ATOM 632 N N . THR A 1 91 ? 5.894 -6.819 -24.582 1.00 98.50 91 THR A N 1
ATOM 633 C CA . THR A 1 91 ? 5.596 -5.894 -25.679 1.00 98.50 91 THR A CA 1
ATOM 634 C C . THR A 1 91 ? 5.854 -4.446 -25.273 1.00 98.50 91 THR A C 1
ATOM 636 O O . THR A 1 91 ? 5.375 -4.000 -24.236 1.00 98.50 91 THR A O 1
ATOM 639 N N . GLY A 1 92 ? 6.549 -3.678 -26.109 1.00 97.88 92 GLY A N 1
ATOM 640 C CA . GLY A 1 92 ? 6.863 -2.269 -25.857 1.00 97.88 92 GLY A CA 1
ATOM 641 C C . GLY A 1 92 ? 8.352 -2.057 -25.605 1.00 97.88 92 GLY A C 1
ATOM 642 O O . GLY A 1 92 ? 9.162 -2.534 -26.399 1.00 97.88 92 GLY A O 1
ATOM 643 N N . THR A 1 93 ? 8.737 -1.319 -24.565 1.00 98.31 93 THR A N 1
ATOM 644 C CA . THR A 1 93 ? 10.132 -0.889 -24.371 1.00 98.31 93 THR A CA 1
ATOM 645 C C . THR A 1 93 ? 10.691 -1.218 -22.993 1.00 98.31 93 THR A C 1
ATOM 647 O O . THR A 1 93 ? 10.091 -0.856 -21.986 1.00 98.31 93 THR A O 1
ATOM 650 N N . THR A 1 94 ? 11.891 -1.795 -22.932 1.00 98.12 94 THR A N 1
ATOM 651 C CA . THR A 1 94 ? 12.679 -1.942 -21.691 1.00 98.12 94 THR A CA 1
ATOM 652 C C . THR A 1 94 ? 11.949 -2.711 -20.581 1.00 98.12 94 THR A C 1
ATOM 654 O O . THR A 1 94 ? 12.167 -2.469 -19.397 1.00 98.12 94 THR A O 1
ATOM 657 N N . ASN A 1 95 ? 11.052 -3.632 -20.933 1.00 97.81 95 ASN A N 1
ATOM 658 C CA . ASN A 1 95 ? 10.390 -4.473 -19.940 1.00 97.81 95 ASN A CA 1
ATOM 659 C C . ASN A 1 95 ? 11.253 -5.693 -19.601 1.00 97.81 95 ASN A C 1
ATOM 661 O O . ASN A 1 95 ? 11.868 -6.282 -20.489 1.00 97.81 95 ASN A O 1
ATOM 665 N N . THR A 1 96 ? 11.248 -6.114 -18.338 1.00 98.44 96 THR A N 1
ATOM 666 C CA . THR A 1 96 ? 11.953 -7.308 -17.860 1.00 98.44 96 THR A CA 1
ATOM 667 C C . THR A 1 96 ? 10.983 -8.296 -17.214 1.00 98.44 96 THR A C 1
ATOM 669 O O . THR A 1 96 ? 10.259 -7.948 -16.287 1.00 98.44 96 THR A O 1
ATOM 672 N N . GLY A 1 97 ? 10.987 -9.552 -17.656 1.00 98.00 97 GLY A N 1
ATOM 673 C CA . GLY A 1 97 ? 10.171 -10.626 -17.085 1.00 98.00 97 GLY A CA 1
ATOM 674 C C . GLY A 1 97 ? 9.206 -11.239 -18.095 1.00 98.00 97 GLY A C 1
ATOM 675 O O . GLY A 1 97 ? 9.635 -11.609 -19.188 1.00 98.00 97 GLY A O 1
ATOM 676 N N . LEU A 1 98 ? 7.936 -11.420 -17.729 1.00 98.56 98 LEU A N 1
ATOM 677 C CA . LEU A 1 98 ? 6.977 -12.220 -18.498 1.00 98.56 98 LEU A CA 1
ATOM 678 C C . LEU A 1 98 ? 5.730 -11.415 -18.877 1.00 98.56 98 LEU A C 1
ATOM 680 O O . LEU A 1 98 ? 5.026 -10.924 -18.003 1.00 98.56 98 LEU A O 1
ATOM 684 N N . PHE A 1 99 ? 5.385 -11.358 -20.159 1.00 98.38 99 PHE A N 1
ATOM 685 C CA . PHE A 1 99 ? 4.096 -10.836 -20.635 1.00 98.38 99 PHE A CA 1
ATOM 686 C C . PHE A 1 99 ? 3.767 -9.402 -20.188 1.00 98.38 99 PHE A C 1
ATOM 688 O O . PHE A 1 99 ? 2.597 -9.056 -20.029 1.00 98.38 99 PHE A O 1
ATOM 695 N N . ASN A 1 100 ? 4.778 -8.562 -19.962 1.00 98.06 100 ASN A N 1
ATOM 696 C CA . ASN A 1 100 ? 4.545 -7.154 -19.660 1.00 98.06 100 ASN A CA 1
ATOM 697 C C . ASN A 1 100 ? 4.273 -6.370 -20.950 1.00 98.06 100 ASN A C 1
ATOM 699 O O . ASN A 1 100 ? 4.945 -6.585 -21.958 1.00 98.06 100 ASN A O 1
ATOM 703 N N . SER A 1 101 ? 3.339 -5.425 -20.902 1.00 98.31 101 SER A N 1
ATOM 704 C CA . SER A 1 101 ? 2.990 -4.525 -21.998 1.00 98.31 101 SER A CA 1
ATOM 705 C C . SER A 1 101 ? 3.212 -3.065 -21.606 1.00 98.31 101 SER A C 1
ATOM 707 O O . SER A 1 101 ? 2.751 -2.630 -20.554 1.00 98.31 101 SER A O 1
ATOM 709 N N . GLY A 1 102 ? 3.884 -2.302 -22.468 1.00 97.38 102 GLY A N 1
ATOM 710 C CA . GLY A 1 102 ? 4.182 -0.882 -22.278 1.00 97.38 102 GLY A CA 1
ATOM 711 C C . GLY A 1 102 ? 5.669 -0.638 -22.025 1.00 97.38 102 GLY A C 1
ATOM 712 O O . GLY A 1 102 ? 6.490 -1.123 -22.805 1.00 97.38 102 GLY A O 1
ATOM 713 N N . GLY A 1 103 ? 6.039 0.139 -21.005 1.00 97.12 103 GLY A N 1
ATOM 714 C CA . GLY A 1 103 ? 7.414 0.621 -20.828 1.00 97.12 103 GLY A CA 1
ATOM 715 C C . GLY A 1 103 ? 8.019 0.366 -19.448 1.00 97.12 103 GLY A C 1
ATOM 716 O O . GLY A 1 103 ? 7.399 0.675 -18.443 1.00 97.12 103 GLY A O 1
ATOM 717 N N . PHE A 1 104 ? 9.271 -0.084 -19.368 1.00 98.25 104 PHE A N 1
ATOM 718 C CA . PHE A 1 104 ? 10.041 -0.123 -18.111 1.00 98.25 104 PHE A CA 1
ATOM 719 C C . PHE A 1 104 ? 9.398 -0.944 -16.976 1.00 98.25 104 PHE A C 1
ATOM 721 O O . PHE A 1 104 ? 9.648 -0.679 -15.800 1.00 98.25 104 PHE A O 1
ATOM 728 N N . ASN A 1 105 ? 8.565 -1.934 -17.297 1.00 96.88 105 ASN A N 1
ATOM 729 C CA . ASN A 1 105 ? 7.972 -2.804 -16.285 1.00 96.88 105 ASN A CA 1
ATOM 730 C C . ASN A 1 105 ? 8.925 -3.945 -15.911 1.00 96.88 105 ASN A C 1
ATOM 732 O O . ASN A 1 105 ? 9.627 -4.478 -16.771 1.00 96.88 105 ASN A O 1
ATOM 736 N N . THR A 1 106 ? 8.900 -4.377 -14.652 1.00 97.75 106 THR A N 1
ATOM 737 C CA . THR A 1 106 ? 9.630 -5.551 -14.159 1.00 97.75 106 THR A CA 1
ATOM 738 C C . THR A 1 106 ? 8.671 -6.536 -13.491 1.00 97.75 106 THR A C 1
ATOM 740 O O . THR A 1 106 ? 7.889 -6.149 -12.632 1.00 97.75 106 THR A O 1
ATOM 743 N N . GLY A 1 107 ? 8.742 -7.822 -13.834 1.00 97.69 107 GLY A N 1
ATOM 744 C CA . GLY A 1 107 ? 7.906 -8.872 -13.239 1.00 97.69 107 GLY A CA 1
ATOM 745 C C . GLY A 1 107 ? 6.992 -9.531 -14.267 1.00 97.69 107 GLY A C 1
ATOM 746 O O . GLY A 1 107 ? 7.483 -9.905 -15.334 1.00 97.69 107 GLY A O 1
ATOM 747 N N . TRP A 1 108 ? 5.701 -9.723 -13.977 1.00 98.50 108 TRP A N 1
ATOM 748 C CA . TRP A 1 108 ? 4.795 -10.421 -14.896 1.00 98.50 108 TRP A CA 1
ATOM 749 C C . TRP A 1 108 ? 3.460 -9.719 -15.149 1.00 98.50 108 TRP A C 1
ATOM 751 O O . TRP A 1 108 ? 2.827 -9.197 -14.237 1.00 98.50 108 TRP A O 1
ATOM 761 N N . GLY A 1 109 ? 2.975 -9.784 -16.389 1.00 97.94 109 GLY A N 1
ATOM 762 C CA . GLY A 1 109 ? 1.603 -9.413 -16.741 1.00 97.94 109 GLY A CA 1
ATOM 763 C C . GLY A 1 109 ? 1.228 -7.960 -16.441 1.00 97.94 109 GLY A C 1
ATOM 764 O O . GLY A 1 109 ? 0.043 -7.671 -16.296 1.00 97.94 109 GLY A O 1
ATOM 765 N N . ASN A 1 110 ? 2.203 -7.059 -16.298 1.00 98.19 110 ASN A N 1
ATOM 766 C CA . ASN A 1 110 ? 1.928 -5.646 -16.059 1.00 98.19 110 ASN A CA 1
ATOM 767 C C . ASN A 1 110 ? 1.529 -4.952 -17.369 1.00 98.19 110 ASN A C 1
ATOM 769 O O . ASN A 1 110 ? 2.112 -5.236 -18.416 1.00 98.19 110 ASN A O 1
ATOM 773 N N . ALA A 1 111 ? 0.581 -4.021 -17.312 1.00 98.44 111 ALA A N 1
ATOM 774 C CA . ALA A 1 111 ? 0.145 -3.203 -18.440 1.00 98.44 111 ALA A CA 1
ATOM 775 C C . ALA A 1 111 ? 0.311 -1.712 -18.112 1.00 98.44 111 ALA A C 1
ATOM 777 O O . ALA A 1 111 ? -0.238 -1.232 -17.127 1.00 98.44 111 ALA A O 1
ATOM 778 N N . GLY A 1 112 ? 1.034 -0.973 -18.952 1.00 97.56 112 GLY A N 1
ATOM 779 C CA . GLY A 1 112 ? 1.367 0.438 -18.729 1.00 97.56 112 GLY A CA 1
ATOM 780 C C . GLY A 1 112 ? 2.864 0.620 -18.498 1.00 97.56 112 GLY A C 1
ATOM 781 O O . GLY A 1 112 ? 3.649 -0.017 -19.203 1.00 97.56 112 GLY A O 1
ATOM 782 N N . SER A 1 113 ? 3.291 1.490 -17.578 1.00 96.69 113 SER A N 1
ATOM 783 C CA . SER A 1 113 ? 4.721 1.815 -17.458 1.00 96.69 113 SER A CA 1
ATOM 784 C C . SER A 1 113 ? 5.271 1.860 -16.036 1.00 96.69 113 SER A C 1
ATOM 786 O O . SER A 1 113 ? 4.5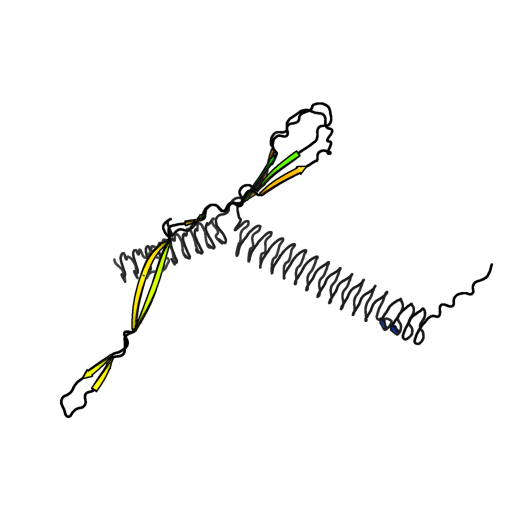94 2.283 -15.113 1.00 96.69 113 SER A O 1
ATOM 788 N N . TYR A 1 114 ? 6.545 1.512 -15.855 1.00 97.56 114 TYR A N 1
ATOM 789 C CA . TYR A 1 114 ? 7.255 1.614 -14.569 1.00 97.56 114 TYR A CA 1
ATOM 790 C C . TYR A 1 114 ? 6.642 0.790 -13.426 1.00 97.56 114 TYR A C 1
ATOM 792 O O . TYR A 1 114 ? 6.803 1.138 -12.257 1.00 97.56 114 TYR A O 1
ATOM 800 N N . ASN A 1 115 ? 5.950 -0.306 -13.737 1.00 94.31 115 ASN A N 1
ATOM 801 C CA . ASN A 1 115 ? 5.404 -1.193 -12.715 1.00 94.31 115 ASN A CA 1
ATOM 802 C C . ASN A 1 115 ? 6.410 -2.280 -12.318 1.00 94.31 115 ASN A C 1
ATOM 804 O O . ASN A 1 115 ? 7.092 -2.839 -13.178 1.00 94.31 115 ASN A O 1
ATOM 808 N N . THR A 1 116 ? 6.466 -2.631 -11.035 1.00 96.25 116 THR A N 1
ATOM 809 C CA . THR A 1 116 ? 7.270 -3.743 -10.511 1.00 96.25 116 THR A CA 1
ATOM 810 C C . THR A 1 116 ? 6.380 -4.754 -9.793 1.00 96.25 116 THR A C 1
ATOM 812 O O . THR A 1 116 ? 5.664 -4.390 -8.870 1.00 96.25 116 THR A O 1
ATOM 815 N N . GLY A 1 117 ? 6.455 -6.029 -10.175 1.00 97.25 117 GLY A N 1
ATOM 816 C CA . GLY A 1 117 ? 5.664 -7.121 -9.598 1.00 97.25 117 GLY A CA 1
ATOM 817 C C . GLY A 1 117 ? 4.695 -7.736 -10.610 1.00 97.25 117 GLY A C 1
ATOM 818 O O . GLY A 1 117 ? 5.107 -8.018 -11.737 1.00 97.25 117 GLY A O 1
ATOM 819 N N . GLY A 1 118 ? 3.447 -8.004 -10.220 1.00 97.06 118 GLY A N 1
ATOM 820 C CA . GLY A 1 118 ? 2.524 -8.839 -10.997 1.00 97.06 118 GLY A CA 1
ATOM 821 C C . GLY A 1 118 ? 1.172 -8.196 -11.301 1.00 97.06 118 GLY A C 1
ATOM 822 O O . GLY A 1 118 ? 0.513 -7.724 -10.388 1.00 97.06 118 GLY A O 1
ATOM 823 N N . PHE A 1 119 ? 0.685 -8.260 -12.542 1.00 98.25 119 PHE A N 1
ATOM 824 C CA . PHE A 1 119 ? -0.688 -7.844 -12.893 1.00 98.25 119 PHE A CA 1
ATOM 825 C C . PHE A 1 119 ? -1.069 -6.414 -12.460 1.00 98.25 119 PHE A C 1
ATOM 827 O O . PHE A 1 119 ? -2.214 -6.158 -12.085 1.00 98.25 119 PHE A O 1
ATOM 834 N N . ASN A 1 120 ? -0.130 -5.471 -12.504 1.00 97.44 120 ASN A N 1
ATOM 835 C CA . ASN A 1 120 ? -0.447 -4.061 -12.286 1.00 97.44 120 ASN A CA 1
ATOM 836 C C . ASN A 1 120 ? -0.884 -3.411 -13.604 1.00 97.44 120 ASN A C 1
ATOM 838 O O . ASN A 1 120 ? -0.248 -3.631 -14.638 1.00 97.44 120 ASN A O 1
ATOM 842 N N . ALA A 1 121 ? -1.946 -2.608 -13.572 1.00 98.31 121 ALA A N 1
ATOM 843 C CA . ALA A 1 121 ? -2.448 -1.875 -14.731 1.00 98.31 121 ALA A CA 1
ATOM 844 C C . ALA A 1 121 ? -2.386 -0.372 -14.448 1.00 98.31 121 ALA A C 1
ATOM 846 O O . ALA A 1 121 ? -2.986 0.072 -13.481 1.00 98.31 121 ALA A O 1
ATOM 847 N N . GLY A 1 122 ? -1.696 0.395 -15.289 1.00 97.19 122 GLY A N 1
ATOM 848 C CA . GLY A 1 122 ? -1.391 1.808 -15.046 1.00 97.19 122 GLY A CA 1
ATOM 849 C C . GLY A 1 122 ? 0.114 2.022 -14.923 1.00 97.19 122 GLY A C 1
ATOM 850 O O . GLY A 1 122 ? 0.892 1.349 -15.610 1.00 97.19 122 GLY A O 1
ATOM 851 N N . SER A 1 123 ? 0.540 2.963 -14.091 1.00 95.19 123 SER A N 1
ATOM 852 C CA . SER A 1 123 ? 1.941 3.365 -13.991 1.00 95.19 123 SER A CA 1
ATOM 853 C C . SER A 1 123 ? 2.472 3.453 -12.564 1.00 95.19 123 SER A C 1
ATOM 855 O O . SER A 1 123 ? 1.753 3.795 -11.633 1.00 95.19 123 SER A O 1
ATOM 857 N N . PHE A 1 124 ? 3.774 3.208 -12.400 1.00 95.75 124 PHE A N 1
ATOM 858 C CA . PHE A 1 124 ? 4.500 3.370 -11.129 1.00 95.75 124 PHE A CA 1
ATOM 859 C C . PHE A 1 124 ? 3.987 2.511 -9.962 1.00 95.75 124 PHE A C 1
ATOM 861 O O . PHE A 1 124 ? 4.208 2.853 -8.800 1.00 95.75 124 PHE A O 1
ATOM 868 N N . ASN A 1 125 ? 3.328 1.386 -10.239 1.00 91.94 125 ASN A N 1
ATOM 869 C CA . ASN A 1 125 ? 2.869 0.489 -9.185 1.00 91.94 125 ASN A CA 1
ATOM 870 C C . ASN A 1 125 ? 3.970 -0.486 -8.748 1.00 91.94 125 ASN A C 1
ATOM 872 O O . ASN A 1 125 ? 4.720 -1.002 -9.575 1.00 91.94 125 ASN A O 1
ATOM 876 N N . THR A 1 126 ? 4.037 -0.798 -7.457 1.00 94.88 126 THR A N 1
ATOM 877 C CA . THR A 1 126 ? 4.937 -1.812 -6.892 1.00 94.88 126 THR A CA 1
ATOM 878 C C . THR A 1 126 ? 4.143 -2.841 -6.096 1.00 94.88 126 THR A C 1
ATOM 880 O O . THR A 1 126 ? 3.371 -2.469 -5.223 1.00 94.88 126 THR A O 1
ATOM 883 N N . GLY A 1 127 ? 4.374 -4.128 -6.351 1.00 96.88 127 GLY A N 1
ATOM 884 C CA . GLY A 1 127 ? 3.632 -5.248 -5.765 1.00 96.88 127 GLY A CA 1
ATOM 885 C C . GLY A 1 127 ? 2.713 -5.896 -6.798 1.00 96.88 127 GLY A C 1
ATOM 886 O O . GLY A 1 127 ? 3.080 -5.951 -7.976 1.00 96.88 127 GLY A O 1
ATOM 887 N N . SER A 1 128 ? 1.564 -6.437 -6.394 1.00 97.62 128 SER A N 1
ATOM 888 C CA . SER A 1 128 ? 0.710 -7.203 -7.310 1.00 97.62 128 SER A CA 1
ATOM 889 C C . SER A 1 128 ? -0.751 -6.770 -7.332 1.00 97.62 128 SER A C 1
ATOM 891 O O . SER A 1 128 ? -1.328 -6.410 -6.314 1.00 97.62 128 SER A O 1
ATOM 893 N N . PHE A 1 129 ? -1.389 -6.908 -8.494 1.00 98.38 129 PHE A N 1
ATOM 894 C CA . PHE A 1 129 ? -2.815 -6.647 -8.690 1.00 98.38 129 PHE A CA 1
ATOM 895 C C . PHE A 1 129 ? -3.220 -5.224 -8.298 1.00 98.38 129 PHE A C 1
ATOM 897 O O . PHE A 1 129 ? -4.240 -5.044 -7.634 1.00 98.38 129 PHE A O 1
ATOM 904 N N . ASN A 1 130 ? -2.440 -4.218 -8.705 1.00 97.12 130 ASN A N 1
ATOM 905 C CA . ASN A 1 130 ? -2.792 -2.822 -8.474 1.00 97.12 130 ASN A CA 1
ATOM 906 C C . ASN A 1 130 ? -3.231 -2.111 -9.772 1.00 97.12 130 ASN A C 1
ATOM 908 O O . ASN A 1 130 ? -2.371 -1.703 -10.558 1.00 97.12 130 ASN A O 1
ATOM 912 N N . PRO A 1 131 ? -4.544 -1.998 -10.058 1.00 98.06 131 PRO A N 1
ATOM 913 C CA . PRO A 1 131 ? -5.063 -1.110 -11.095 1.00 98.06 131 PRO A CA 1
ATOM 914 C C . PRO A 1 131 ? -5.101 0.360 -10.647 1.00 98.06 131 PRO A C 1
ATOM 916 O O . PRO A 1 131 ? -5.686 0.675 -9.614 1.00 98.06 131 PRO A O 1
ATOM 919 N N . GLY A 1 132 ? -4.572 1.254 -11.478 1.00 96.62 132 GLY A N 1
ATOM 920 C CA . GLY A 1 132 ? -4.406 2.684 -11.205 1.00 96.62 132 GLY A CA 1
ATOM 921 C C . GLY A 1 132 ? -2.929 3.065 -11.190 1.00 96.62 132 GLY A C 1
ATOM 922 O O . GLY A 1 132 ? -2.091 2.315 -11.697 1.00 96.62 132 GLY A O 1
ATOM 923 N N . ASP A 1 133 ? -2.597 4.217 -10.622 1.00 92.75 133 ASP A N 1
ATOM 924 C CA . ASP A 1 133 ? -1.241 4.762 -10.653 1.00 92.75 133 ASP A CA 1
ATOM 925 C C . ASP A 1 133 ? -0.625 4.916 -9.251 1.00 92.75 133 ASP A C 1
ATOM 927 O O . ASP A 1 133 ? -1.269 5.327 -8.287 1.00 92.75 133 ASP A O 1
ATOM 931 N N . THR A 1 134 ? 0.686 4.689 -9.147 1.00 95.12 134 THR A N 1
ATOM 932 C CA . THR A 1 134 ? 1.504 4.972 -7.946 1.00 95.12 134 THR A CA 1
ATOM 933 C C . THR A 1 134 ? 1.096 4.176 -6.696 1.00 95.12 134 THR A C 1
ATOM 935 O O . THR A 1 134 ? 1.288 4.624 -5.565 1.00 95.12 134 THR A O 1
ATOM 938 N N . ASN A 1 135 ? 0.539 2.977 -6.857 1.00 91.19 135 ASN A N 1
ATOM 939 C CA . ASN A 1 135 ? 0.217 2.120 -5.719 1.00 91.19 135 ASN A CA 1
ATOM 940 C C . ASN A 1 135 ? 1.423 1.295 -5.257 1.00 91.19 135 ASN A C 1
ATOM 942 O O . ASN A 1 135 ? 2.215 0.815 -6.064 1.00 91.19 135 ASN A O 1
ATOM 946 N N . THR A 1 136 ? 1.543 1.064 -3.953 1.00 93.62 136 THR A N 1
ATOM 947 C CA . THR A 1 136 ? 2.550 0.175 -3.360 1.00 93.62 136 THR A CA 1
ATOM 948 C C . THR A 1 136 ? 1.880 -0.876 -2.481 1.00 93.62 136 THR A C 1
ATOM 950 O O . THR A 1 136 ? 1.138 -0.535 -1.568 1.00 93.62 136 THR A O 1
ATOM 953 N N . GLY A 1 137 ? 2.180 -2.153 -2.701 1.00 95.56 137 GLY A N 1
ATOM 954 C CA . GLY A 1 137 ? 1.584 -3.289 -1.998 1.00 95.56 137 GLY A CA 1
ATOM 955 C C . GLY A 1 137 ? 0.694 -4.113 -2.923 1.00 95.56 137 GLY A C 1
ATOM 956 O O . GLY A 1 137 ? 0.991 -4.213 -4.109 1.00 95.56 137 GLY A O 1
ATOM 957 N N . ASP A 1 138 ? -0.369 -4.723 -2.401 1.00 96.56 138 ASP A N 1
ATOM 958 C CA . ASP A 1 138 ? -1.153 -5.700 -3.163 1.00 96.56 138 ASP A CA 1
ATOM 959 C C . ASP A 1 138 ? -2.648 -5.367 -3.211 1.00 96.56 138 ASP A C 1
ATOM 961 O O . ASP A 1 138 ? -3.232 -4.909 -2.231 1.00 96.56 138 ASP A O 1
ATOM 965 N N . PHE A 1 139 ? -3.301 -5.675 -4.332 1.00 97.88 139 PHE A N 1
ATOM 966 C CA . PHE A 1 139 ? -4.754 -5.544 -4.507 1.00 97.88 139 PHE A CA 1
ATOM 967 C C . PHE A 1 139 ? -5.299 -4.116 -4.341 1.00 97.88 139 PHE A C 1
ATOM 969 O O . PHE A 1 139 ? -6.463 -3.945 -3.975 1.00 97.88 139 PHE A O 1
ATOM 976 N N . ASN A 1 140 ? -4.488 -3.085 -4.589 1.00 95.75 140 ASN A N 1
ATOM 977 C CA . ASN A 1 140 ? -4.945 -1.703 -4.490 1.00 95.75 140 ASN A CA 1
ATOM 978 C C . ASN A 1 140 ? -5.535 -1.217 -5.819 1.00 95.75 140 ASN A C 1
ATOM 980 O O . ASN A 1 140 ? -4.837 -1.153 -6.824 1.00 95.75 140 ASN A O 1
ATOM 984 N N . THR A 1 141 ? -6.814 -0.855 -5.821 1.00 97.38 141 THR A N 1
ATOM 985 C CA . THR A 1 141 ? -7.473 -0.172 -6.941 1.00 97.38 141 THR A CA 1
ATOM 986 C C . THR A 1 141 ? -7.568 1.324 -6.650 1.00 97.38 141 THR A C 1
ATOM 988 O O . THR A 1 141 ? -7.833 1.701 -5.512 1.00 97.38 141 THR A O 1
ATOM 991 N N . GLY A 1 142 ? -7.396 2.163 -7.668 1.00 96.00 142 GLY A N 1
ATOM 992 C CA . GLY A 1 142 ? -7.314 3.619 -7.510 1.00 96.00 142 GLY A CA 1
ATOM 993 C C . GLY A 1 142 ? -5.861 4.077 -7.485 1.00 96.00 142 GLY A C 1
ATOM 994 O O . GLY A 1 142 ? -4.978 3.326 -7.887 1.00 96.00 142 GLY A O 1
ATOM 995 N N . ASP A 1 143 ? -5.602 5.293 -7.019 1.00 91.25 143 ASP A N 1
ATOM 996 C CA . ASP A 1 143 ? -4.296 5.934 -7.159 1.00 91.25 143 ASP A CA 1
ATOM 997 C C . ASP A 1 143 ? -3.634 6.233 -5.809 1.00 91.25 143 ASP A C 1
ATOM 999 O O . ASP A 1 143 ? -4.270 6.672 -4.846 1.00 91.25 143 ASP A O 1
ATOM 1003 N N . THR A 1 144 ? -2.306 6.105 -5.767 1.00 93.88 144 THR A N 1
ATOM 1004 C CA . THR A 1 144 ? -1.455 6.515 -4.632 1.00 93.88 144 THR A CA 1
ATOM 1005 C C . THR A 1 144 ? -1.783 5.792 -3.319 1.00 93.88 144 THR A C 1
ATOM 1007 O O . THR A 1 144 ? -1.640 6.347 -2.228 1.00 93.88 144 THR A O 1
ATOM 1010 N N . ASN A 1 145 ? -2.231 4.540 -3.385 1.00 90.50 145 ASN A N 1
ATOM 1011 C CA . ASN A 1 145 ? -2.455 3.740 -2.188 1.00 90.50 145 ASN A CA 1
ATOM 1012 C C . ASN A 1 145 ? -1.192 2.991 -1.767 1.00 90.50 145 ASN A C 1
ATOM 1014 O O . ASN A 1 145 ? -0.463 2.453 -2.593 1.00 90.50 145 ASN A O 1
ATOM 1018 N N . THR A 1 146 ? -0.967 2.880 -0.465 1.00 90.25 146 THR A N 1
ATOM 1019 C CA . THR A 1 146 ? 0.076 2.038 0.122 1.00 90.25 146 THR A CA 1
ATOM 1020 C C . THR A 1 146 ? -0.555 1.000 1.044 1.00 90.25 146 THR A C 1
ATOM 1022 O O . THR A 1 146 ? -1.256 1.362 1.983 1.00 90.25 146 THR A O 1
ATOM 1025 N N . GLY A 1 147 ? -0.275 -0.282 0.824 1.00 91.94 147 GLY A N 1
ATOM 1026 C CA . GLY A 1 147 ? -0.709 -1.397 1.665 1.00 91.94 147 GLY A CA 1
ATOM 1027 C C . GLY A 1 147 ? -1.531 -2.432 0.898 1.00 91.94 147 GLY A C 1
ATOM 1028 O O . GLY A 1 147 ? -1.120 -2.828 -0.190 1.00 91.94 147 GLY A O 1
ATOM 1029 N N . VAL A 1 148 ? -2.626 -2.942 1.471 1.00 93.94 148 VAL A N 1
ATOM 1030 C CA . VAL A 1 148 ? -3.331 -4.112 0.911 1.00 93.94 148 VAL A CA 1
ATOM 1031 C C . VAL A 1 148 ? -4.828 -3.878 0.748 1.00 93.94 148 VAL A C 1
ATOM 1033 O O . VAL A 1 148 ? -5.523 -3.609 1.723 1.00 93.94 148 VAL A O 1
ATOM 1036 N N . GLY A 1 149 ? -5.356 -4.082 -0.458 1.00 94.75 149 GLY A N 1
ATOM 1037 C CA . GLY A 1 149 ? -6.803 -4.133 -0.683 1.00 94.75 149 GLY A CA 1
ATOM 1038 C C . GLY A 1 149 ? -7.516 -2.786 -0.540 1.00 94.75 149 GLY A C 1
ATOM 1039 O O . GLY A 1 149 ? -8.675 -2.760 -0.125 1.00 94.75 149 GLY A O 1
ATOM 1040 N N . ASN A 1 150 ? -6.839 -1.671 -0.821 1.00 92.94 150 ASN A N 1
ATOM 1041 C CA . ASN A 1 150 ? -7.466 -0.348 -0.807 1.00 92.94 150 ASN A CA 1
ATOM 1042 C C . ASN A 1 150 ? -8.124 -0.062 -2.166 1.00 92.94 150 ASN A C 1
ATOM 1044 O O . ASN A 1 150 ? -7.542 -0.377 -3.193 1.00 92.94 150 ASN A O 1
ATOM 1048 N N . THR A 1 151 ? -9.333 0.500 -2.195 1.00 93.50 151 THR A N 1
ATOM 1049 C CA . THR A 1 151 ? -10.107 0.718 -3.442 1.00 93.50 151 THR A CA 1
ATOM 1050 C C . THR A 1 151 ? -10.425 2.189 -3.747 1.00 93.50 151 THR A C 1
ATOM 1052 O O . THR A 1 151 ? -10.974 2.474 -4.810 1.00 93.50 151 THR A O 1
ATOM 1055 N N . GLY A 1 152 ? -10.085 3.112 -2.836 1.00 92.00 152 GLY A N 1
ATOM 1056 C CA . GLY A 1 152 ? -10.106 4.565 -3.067 1.00 92.00 152 GLY A CA 1
ATOM 1057 C C . GLY A 1 152 ? -8.718 5.121 -3.398 1.00 92.00 152 GLY A C 1
ATOM 1058 O O . GLY A 1 152 ? -7.854 4.379 -3.840 1.00 92.00 152 GLY A O 1
ATOM 1059 N N . ASN A 1 153 ? -8.483 6.412 -3.163 1.00 90.56 153 ASN A N 1
ATOM 1060 C CA . ASN A 1 153 ? -7.223 7.093 -3.485 1.00 90.56 153 ASN A CA 1
ATOM 1061 C C . ASN A 1 153 ? -6.496 7.605 -2.236 1.00 90.56 153 ASN A C 1
ATOM 1063 O O . ASN A 1 153 ? -7.135 8.024 -1.270 1.00 90.56 153 ASN A O 1
ATOM 1067 N N . ILE A 1 154 ? -5.164 7.684 -2.294 1.00 91.75 154 ILE A N 1
ATOM 1068 C CA . ILE A 1 154 ? -4.311 8.316 -1.265 1.00 91.75 154 ILE A CA 1
ATOM 1069 C C . ILE A 1 154 ? -4.467 7.629 0.107 1.00 91.75 154 ILE A C 1
ATOM 1071 O O . ILE A 1 154 ? -4.448 8.263 1.162 1.00 91.75 154 ILE A O 1
ATOM 1075 N N . ASN A 1 155 ? -4.654 6.310 0.117 1.00 87.38 155 ASN A N 1
ATOM 1076 C CA . ASN A 1 155 ? -4.793 5.566 1.363 1.00 87.38 155 ASN A CA 1
ATOM 1077 C C . ASN A 1 155 ? -3.475 4.945 1.810 1.00 87.38 155 ASN A C 1
ATOM 1079 O O . ASN A 1 155 ? -2.682 4.480 0.999 1.00 87.38 155 ASN A O 1
ATOM 1083 N N . THR A 1 156 ? -3.257 4.876 3.117 1.00 86.19 156 THR A N 1
ATOM 1084 C CA . THR A 1 156 ? -2.177 4.081 3.709 1.00 86.19 156 THR A CA 1
ATOM 1085 C C . THR A 1 156 ? -2.767 3.062 4.675 1.00 86.19 156 THR A C 1
ATOM 1087 O O . THR A 1 156 ? -3.435 3.429 5.636 1.00 86.19 156 THR A O 1
ATOM 1090 N N . GLY A 1 157 ? -2.516 1.778 4.435 1.00 87.31 157 GLY A N 1
ATOM 1091 C CA . GLY A 1 157 ? -2.954 0.671 5.278 1.00 87.31 157 GLY A CA 1
ATOM 1092 C C . GLY A 1 157 ? -3.751 -0.384 4.512 1.00 87.31 157 GLY A C 1
ATOM 1093 O O . GLY A 1 157 ? -3.335 -0.768 3.421 1.00 87.31 157 GLY A O 1
ATOM 1094 N N . ALA A 1 158 ? -4.826 -0.934 5.083 1.00 86.56 158 ALA A N 1
ATOM 1095 C CA . ALA A 1 158 ? -5.470 -2.118 4.504 1.00 86.56 158 ALA A CA 1
ATOM 1096 C C . ALA A 1 158 ? -7.001 -2.094 4.486 1.00 86.56 158 ALA A C 1
ATOM 1098 O O . ALA A 1 158 ? -7.639 -1.689 5.457 1.00 86.56 158 ALA A O 1
ATOM 1099 N N . PHE A 1 159 ? -7.593 -2.632 3.419 1.00 87.06 159 PHE A N 1
ATOM 1100 C CA . PHE A 1 159 ? -9.042 -2.784 3.253 1.00 87.06 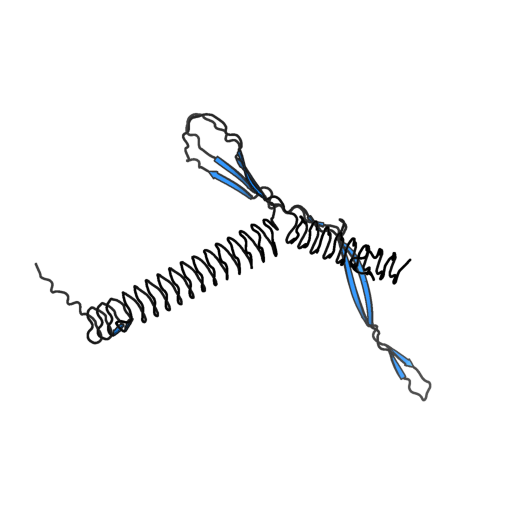159 PHE A CA 1
ATOM 1101 C C . PHE A 1 159 ? -9.809 -1.462 3.404 1.00 87.06 159 PHE A C 1
ATOM 1103 O O . PHE A 1 159 ? -10.852 -1.406 4.060 1.00 87.06 159 PHE A O 1
ATOM 1110 N N . ILE A 1 160 ? -9.269 -0.385 2.830 1.00 82.38 160 ILE A N 1
ATOM 1111 C CA . ILE A 1 160 ? -9.880 0.945 2.839 1.00 82.38 160 ILE A CA 1
ATOM 1112 C C . ILE A 1 160 ? -10.676 1.163 1.548 1.00 82.38 160 ILE A C 1
ATOM 1114 O O . ILE A 1 160 ? -10.129 1.042 0.454 1.00 82.38 160 ILE A O 1
ATOM 1118 N N . SER A 1 161 ? -11.956 1.521 1.655 1.00 90.62 161 SER A N 1
ATOM 1119 C CA . SER A 1 161 ? -12.784 1.891 0.495 1.00 90.62 161 SER A CA 1
ATOM 1120 C C . SER A 1 161 ? -12.974 3.396 0.307 1.00 90.62 161 SER A C 1
ATOM 1122 O O . SER A 1 161 ? -13.413 3.812 -0.760 1.00 90.62 161 SER A O 1
ATOM 1124 N N . GLY A 1 162 ? -12.680 4.206 1.327 1.00 86.75 162 GLY A N 1
ATOM 1125 C CA . GLY A 1 162 ? -12.675 5.669 1.219 1.00 86.75 162 GLY A CA 1
ATOM 1126 C C . GLY A 1 162 ? -11.376 6.216 0.625 1.00 86.75 162 GLY A C 1
ATOM 1127 O O . GLY A 1 162 ? -10.506 5.461 0.198 1.00 86.75 162 GLY A O 1
ATOM 1128 N N . ASN A 1 163 ? -11.236 7.537 0.616 1.00 86.38 163 ASN A N 1
ATOM 1129 C CA . ASN A 1 163 ? -10.057 8.267 0.155 1.00 86.38 163 ASN A CA 1
ATOM 1130 C C . ASN A 1 163 ? -9.299 8.909 1.323 1.00 86.38 163 ASN A C 1
ATOM 1132 O O . ASN A 1 163 ? -9.870 9.154 2.388 1.00 86.38 163 ASN A O 1
ATOM 1136 N N . GLU A 1 164 ? -8.027 9.237 1.107 1.00 86.69 164 GLU A N 1
ATOM 1137 C CA . GLU A 1 164 ? -7.197 10.058 2.001 1.00 86.69 164 GLU A CA 1
ATOM 1138 C C . GLU A 1 164 ? -7.138 9.540 3.448 1.00 86.69 164 GLU A C 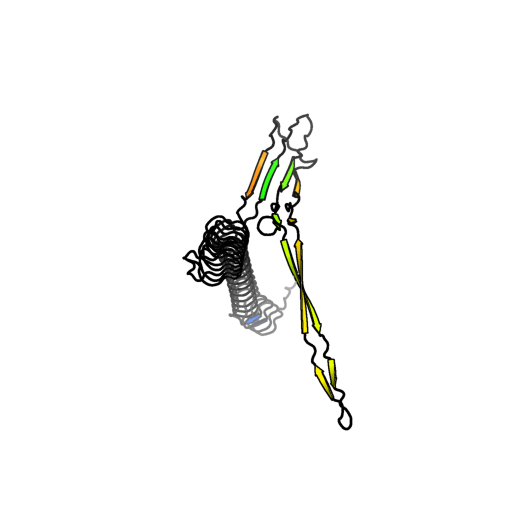1
ATOM 1140 O O . GLU A 1 164 ? -7.084 10.322 4.397 1.00 86.69 164 GLU A O 1
ATOM 1145 N N . SER A 1 165 ? -7.204 8.223 3.642 1.00 79.06 165 SER A N 1
ATOM 1146 C CA . SER A 1 165 ? -7.300 7.615 4.971 1.00 79.06 165 SER A CA 1
ATOM 1147 C C . SER A 1 165 ? -6.033 6.856 5.359 1.00 79.06 165 SER A C 1
ATOM 1149 O O . SER A 1 165 ? -5.325 6.304 4.518 1.00 79.06 165 SER A O 1
ATOM 1151 N N . ASN A 1 166 ? -5.763 6.779 6.660 1.00 80.62 166 ASN A N 1
ATOM 1152 C CA . ASN A 1 166 ? -4.671 5.998 7.231 1.00 80.62 166 ASN A CA 1
ATOM 1153 C C . ASN A 1 166 ? -5.216 4.974 8.240 1.00 80.62 166 ASN A C 1
ATOM 1155 O O . ASN A 1 166 ? -5.934 5.339 9.173 1.00 80.62 166 ASN A O 1
ATOM 1159 N N . GLY A 1 167 ? -4.910 3.688 8.071 1.00 78.12 167 GLY A N 1
ATOM 1160 C CA . GLY A 1 167 ? -5.297 2.620 9.001 1.00 78.12 167 GLY A CA 1
ATOM 1161 C C . GLY A 1 167 ? -5.893 1.391 8.316 1.00 78.12 167 GLY A C 1
ATOM 1162 O O . GLY A 1 167 ? -5.419 0.965 7.272 1.00 78.12 167 GLY A O 1
ATOM 1163 N N . MET A 1 168 ? -6.893 0.754 8.926 1.00 82.62 168 MET A N 1
ATOM 1164 C CA . MET A 1 168 ? -7.455 -0.498 8.409 1.00 82.62 168 MET A CA 1
ATOM 1165 C C . MET A 1 168 ? -8.983 -0.489 8.443 1.00 82.62 168 MET A C 1
ATOM 1167 O O . MET A 1 168 ? -9.568 0.060 9.373 1.00 82.62 168 MET A O 1
ATOM 1171 N N . PHE A 1 169 ? -9.614 -1.141 7.462 1.00 79.69 169 PHE A N 1
ATOM 1172 C CA . PHE A 1 169 ? -11.066 -1.376 7.391 1.00 79.69 169 PHE A CA 1
ATOM 1173 C C . PHE A 1 169 ? -11.924 -0.102 7.344 1.00 79.69 169 PHE A C 1
ATOM 1175 O O . PHE A 1 169 ? -13.074 -0.078 7.797 1.00 79.69 169 PHE A O 1
ATOM 1182 N N . TRP A 1 170 ? -11.369 0.972 6.785 1.00 77.25 170 TRP A N 1
ATOM 1183 C CA . TRP A 1 170 ? -12.068 2.240 6.650 1.00 77.25 170 TRP A CA 1
ATOM 1184 C C . TRP A 1 170 ? -13.050 2.230 5.492 1.00 77.25 170 TRP A C 1
ATOM 1186 O O . TRP A 1 170 ? -12.700 1.867 4.374 1.00 77.25 170 TRP A O 1
ATOM 1196 N N . ARG A 1 171 ? -14.278 2.688 5.753 1.00 80.81 171 ARG A N 1
ATOM 1197 C CA . ARG A 1 171 ? -15.303 2.830 4.711 1.00 80.81 171 ARG A CA 1
ATOM 1198 C C . ARG A 1 171 ? -15.526 4.261 4.226 1.00 80.81 171 ARG A C 1
ATOM 1200 O O . ARG A 1 171 ? -16.037 4.434 3.127 1.00 80.81 171 ARG A O 1
ATOM 1207 N N . GLY A 1 172 ? -15.162 5.255 5.036 1.00 74.31 172 GLY A N 1
ATOM 1208 C CA . GLY A 1 172 ? -15.316 6.679 4.727 1.00 74.31 172 GLY A CA 1
ATOM 1209 C C . GLY A 1 172 ? -13.992 7.362 4.399 1.00 74.31 172 GLY A C 1
ATOM 1210 O O . GLY A 1 172 ? -12.926 6.781 4.592 1.00 74.31 172 GLY A O 1
ATOM 1211 N N . ASP A 1 173 ? -14.081 8.604 3.932 1.00 82.44 173 ASP A N 1
ATOM 1212 C CA . ASP A 1 173 ? -12.920 9.418 3.576 1.00 82.44 173 ASP A CA 1
ATOM 1213 C C . ASP A 1 173 ? -12.244 10.025 4.814 1.00 82.44 173 ASP A C 1
ATOM 1215 O O . ASP A 1 173 ? -12.897 10.297 5.828 1.00 82.44 173 ASP A O 1
ATOM 1219 N N . ARG A 1 174 ? -10.941 10.305 4.702 1.00 77.00 174 ARG A N 1
ATOM 1220 C CA . ARG A 1 174 ? -10.133 11.079 5.656 1.00 77.00 174 ARG A CA 1
ATOM 1221 C C . ARG A 1 174 ? -10.046 10.487 7.066 1.00 77.00 174 ARG A C 1
ATOM 1223 O O . ARG A 1 174 ? -9.889 11.219 8.038 1.00 77.00 174 ARG A O 1
ATOM 1230 N N . GLN A 1 175 ? -10.115 9.166 7.197 1.00 73.12 175 GLN A N 1
ATOM 1231 C CA . GLN A 1 175 ? -10.066 8.482 8.491 1.00 73.12 175 GLN A CA 1
ATOM 1232 C C . GLN A 1 175 ? -8.629 8.287 8.997 1.00 73.12 175 GLN A C 1
ATOM 1234 O O . GLN A 1 175 ? -7.702 8.101 8.214 1.00 73.12 175 GLN A O 1
ATOM 1239 N N . GLY A 1 176 ? -8.429 8.312 10.320 1.00 68.56 176 GLY A N 1
ATOM 1240 C CA . GLY A 1 176 ? -7.122 8.048 10.948 1.00 68.56 176 GLY A CA 1
ATOM 1241 C C . GLY A 1 176 ? -6.025 9.087 10.662 1.00 68.56 176 GLY A C 1
ATOM 1242 O O . GLY A 1 176 ? -4.837 8.769 10.737 1.00 68.56 176 GLY A O 1
ATOM 1243 N N . LEU A 1 177 ? -6.405 10.325 10.331 1.00 68.00 177 LEU A N 1
ATOM 1244 C CA . LEU A 1 177 ? -5.475 11.421 10.045 1.00 68.00 177 LEU A CA 1
ATOM 1245 C C . LEU A 1 177 ? -4.774 11.965 11.301 1.00 68.00 177 LEU A C 1
ATOM 1247 O O . LEU A 1 177 ? -5.372 12.092 12.369 1.00 68.00 177 LEU A O 1
ATOM 1251 N N . MET A 1 178 ? -3.513 12.377 11.142 1.00 55.09 178 MET A N 1
ATOM 1252 C CA . MET A 1 178 ? -2.785 13.191 12.125 1.00 55.09 178 MET A CA 1
ATOM 1253 C C . MET A 1 178 ? -2.982 14.684 11.817 1.00 55.09 178 MET A C 1
ATOM 1255 O O . MET A 1 178 ? -2.962 15.082 10.653 1.00 55.09 178 MET A O 1
ATOM 1259 N N . ALA A 1 179 ? -3.149 15.517 12.848 1.00 56.88 179 ALA A N 1
ATOM 1260 C CA . ALA A 1 179 ? -3.282 16.965 12.684 1.00 56.88 179 ALA A CA 1
ATOM 1261 C C . ALA A 1 179 ? -1.918 17.630 12.428 1.00 56.88 179 ALA A C 1
ATOM 1263 O O . ALA A 1 179 ? -0.937 17.339 13.118 1.00 56.88 179 ALA A O 1
ATOM 1264 N N . ALA A 1 180 ? -1.876 18.546 11.461 1.00 49.91 180 ALA A N 1
ATOM 1265 C CA . ALA A 1 180 ? -0.724 19.393 11.178 1.00 49.91 180 ALA A CA 1
ATOM 1266 C C . ALA A 1 180 ? -1.194 20.764 10.669 1.00 49.91 180 ALA A C 1
ATOM 1268 O O . ALA A 1 180 ? -2.042 20.842 9.775 1.00 49.91 180 ALA A O 1
ATOM 1269 N N . ASP A 1 181 ? -0.612 21.830 11.219 1.00 53.25 181 ASP A N 1
ATOM 1270 C CA . ASP A 1 181 ? -0.809 23.210 10.776 1.00 53.25 181 ASP A CA 1
ATOM 1271 C C . ASP A 1 181 ? 0.509 23.751 10.210 1.00 53.25 181 ASP A C 1
ATOM 1273 O O . ASP A 1 181 ? 1.557 23.649 10.850 1.00 53.25 181 ASP A O 1
ATOM 1277 N N . TYR A 1 182 ? 0.479 24.339 9.012 1.00 50.59 182 TYR A N 1
ATOM 1278 C CA . TYR A 1 182 ? 1.639 25.031 8.446 1.00 50.59 182 TYR A CA 1
ATOM 1279 C C . TYR A 1 182 ? 1.285 26.459 8.042 1.00 50.59 182 TYR A C 1
ATOM 1281 O O . TYR A 1 182 ? 0.489 26.694 7.126 1.00 50.59 182 TYR A O 1
ATOM 1289 N N . THR A 1 183 ? 1.961 27.411 8.681 1.00 50.66 183 THR A N 1
ATOM 1290 C CA . THR A 1 183 ? 1.801 28.842 8.435 1.00 50.66 183 THR A CA 1
ATOM 1291 C C . THR A 1 183 ? 3.112 29.416 7.911 1.00 50.66 183 THR A C 1
ATOM 1293 O O . THR A 1 183 ? 4.118 29.433 8.622 1.00 50.66 183 THR A O 1
ATOM 1296 N N . LEU A 1 184 ? 3.106 29.910 6.670 1.00 45.56 184 LEU A N 1
ATOM 1297 C CA . LEU A 1 184 ? 4.222 30.681 6.127 1.00 45.56 184 LEU A CA 1
ATOM 1298 C C . LEU A 1 184 ? 4.035 32.150 6.502 1.00 45.56 184 LEU A C 1
ATOM 1300 O O . LEU A 1 184 ? 3.035 32.756 6.121 1.00 45.56 184 LEU A O 1
ATOM 1304 N N . THR A 1 185 ? 5.010 32.727 7.200 1.00 52.22 185 THR A N 1
ATOM 1305 C CA . THR A 1 185 ? 5.027 34.156 7.529 1.00 52.22 185 THR A CA 1
ATOM 1306 C C . THR A 1 185 ? 6.150 34.830 6.763 1.00 52.22 185 THR A C 1
ATOM 1308 O O . THR A 1 185 ? 7.322 34.629 7.072 1.00 52.22 185 THR A O 1
ATOM 1311 N N . ILE A 1 186 ? 5.795 35.656 5.783 1.00 57.44 186 ILE A N 1
ATOM 1312 C CA . ILE A 1 186 ? 6.742 36.577 5.155 1.00 57.44 186 ILE A CA 1
ATOM 1313 C C . ILE A 1 186 ? 6.770 37.822 6.044 1.00 57.44 186 ILE A C 1
ATOM 1315 O O . ILE A 1 186 ? 5.722 38.448 6.182 1.00 57.44 186 ILE A O 1
ATOM 1319 N N . PRO A 1 187 ? 7.890 38.174 6.699 1.00 54.56 187 PRO A N 1
ATOM 1320 C CA . PRO A 1 187 ? 7.978 39.424 7.447 1.00 54.56 187 PRO A CA 1
ATOM 1321 C C . PRO A 1 187 ? 7.859 40.626 6.501 1.00 54.56 187 PRO A C 1
ATOM 1323 O O . PRO A 1 187 ? 8.113 40.506 5.304 1.00 54.56 187 PRO A O 1
ATOM 1326 N N . GLU A 1 188 ? 7.482 41.788 7.040 1.00 54.94 188 GLU A N 1
ATOM 1327 C CA . GLU A 1 188 ? 7.467 43.037 6.273 1.00 54.94 188 GLU A CA 1
ATOM 1328 C C . GLU A 1 188 ? 8.815 43.238 5.575 1.00 54.94 188 GLU A C 1
ATOM 1330 O O . GLU A 1 188 ? 9.871 43.102 6.199 1.00 54.94 188 GLU A O 1
ATOM 1335 N N . ILE A 1 189 ? 8.777 43.543 4.278 1.00 56.47 189 ILE A N 1
ATOM 1336 C CA . ILE A 1 189 ? 9.981 43.855 3.509 1.00 56.47 189 ILE A CA 1
ATOM 1337 C C . ILE A 1 189 ? 10.173 45.375 3.582 1.00 56.47 189 ILE A C 1
ATOM 1339 O O . ILE A 1 189 ? 9.433 46.104 2.912 1.00 56.47 189 ILE A O 1
ATOM 1343 N N . PRO A 1 190 ? 11.132 45.889 4.379 1.00 47.16 190 PRO A N 1
ATOM 1344 C CA . PRO A 1 190 ? 11.431 47.311 4.379 1.00 47.16 190 PRO A CA 1
ATOM 1345 C C . PRO A 1 190 ? 12.106 47.676 3.056 1.00 47.16 190 PRO A C 1
ATOM 1347 O O . PRO A 1 190 ? 13.192 47.188 2.742 1.00 47.16 190 PRO A O 1
ATOM 1350 N N . LEU A 1 191 ? 11.469 48.548 2.278 1.00 47.53 191 LEU A N 1
ATOM 1351 C CA . LEU A 1 191 ? 12.079 49.136 1.093 1.00 47.53 191 LEU A CA 1
ATOM 1352 C C . LEU A 1 191 ? 12.759 50.455 1.474 1.00 47.53 191 LEU A C 1
ATOM 1354 O O . LEU A 1 191 ? 12.094 51.466 1.697 1.00 47.53 191 LEU A O 1
ATOM 1358 N N . THR A 1 192 ? 14.089 50.458 1.534 1.00 44.28 192 THR A N 1
ATOM 1359 C CA . THR A 1 192 ? 14.899 51.675 1.686 1.00 44.28 192 THR A CA 1
ATOM 1360 C C . THR A 1 192 ? 15.567 52.030 0.361 1.00 44.28 192 THR A C 1
ATOM 1362 O O . THR A 1 192 ? 16.293 51.220 -0.207 1.00 44.28 192 THR A O 1
ATOM 1365 N N . LEU A 1 193 ? 15.371 53.264 -0.113 1.00 46.44 193 LEU A N 1
ATOM 1366 C CA . LEU A 1 193 ? 16.116 53.830 -1.240 1.00 46.44 193 LEU A CA 1
ATOM 1367 C C . LEU A 1 193 ? 17.043 54.950 -0.749 1.00 46.44 193 LEU A C 1
ATOM 1369 O O . LEU A 1 193 ? 16.589 56.000 -0.300 1.00 46.44 193 LEU A O 1
ATOM 1373 N N . GLY A 1 194 ? 18.348 54.720 -0.887 1.00 38.94 194 GLY A N 1
ATOM 1374 C CA . GLY A 1 194 ? 19.408 55.726 -0.882 1.00 38.94 194 GLY A CA 1
ATOM 1375 C C . GLY A 1 194 ? 20.409 55.344 -1.973 1.00 38.94 194 GLY A C 1
ATOM 1376 O O . GLY A 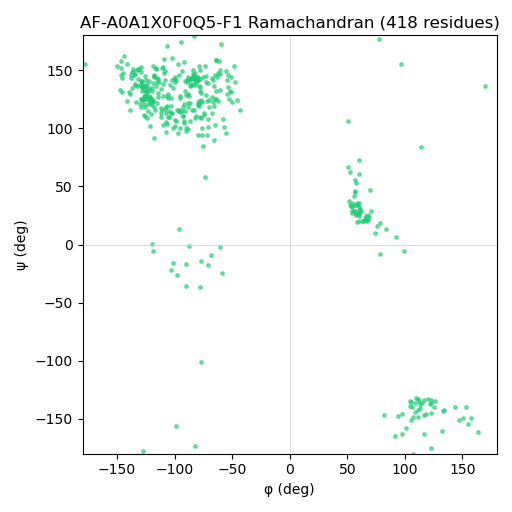1 194 ? 20.772 54.177 -2.078 1.00 38.94 194 GLY A O 1
ATOM 1377 N N . GLY A 1 195 ? 20.762 56.293 -2.843 1.00 42.94 195 GLY A N 1
ATOM 1378 C CA . GLY A 1 195 ? 21.442 56.043 -4.117 1.00 42.94 195 GLY A CA 1
ATOM 1379 C C . GLY A 1 195 ? 22.713 55.191 -4.022 1.00 42.94 195 GLY A C 1
ATOM 1380 O O . GLY A 1 195 ? 23.605 55.476 -3.228 1.00 42.94 195 GLY A O 1
ATOM 1381 N N . GLY A 1 196 ? 22.791 54.190 -4.904 1.00 47.91 196 GLY A N 1
ATOM 1382 C CA . GLY A 1 196 ? 23.958 53.332 -5.108 1.00 47.91 196 GLY A CA 1
ATOM 1383 C C . GLY A 1 196 ? 23.722 51.876 -4.706 1.00 47.91 196 GLY A C 1
ATOM 1384 O O . GLY A 1 196 ? 24.104 51.476 -3.617 1.00 47.91 196 GLY A O 1
ATOM 1385 N N . GLY A 1 197 ? 23.135 51.082 -5.612 1.00 49.72 197 GLY A N 1
ATOM 1386 C CA . GLY A 1 197 ? 23.175 49.612 -5.576 1.00 49.72 197 GLY A CA 1
ATOM 1387 C C . GLY A 1 197 ? 22.573 48.961 -4.327 1.00 49.72 197 GLY A C 1
ATOM 1388 O O . GLY A 1 197 ? 23.301 48.407 -3.507 1.00 49.72 197 GLY A O 1
ATOM 1389 N N . GLY A 1 198 ? 21.245 48.972 -4.195 1.00 50.56 198 GLY A N 1
ATOM 1390 C CA . GLY A 1 198 ? 20.565 48.174 -3.173 1.00 50.56 198 GLY A CA 1
ATOM 1391 C C . GLY A 1 198 ? 20.715 46.676 -3.459 1.00 50.56 198 GLY A C 1
ATOM 1392 O O . GLY A 1 198 ? 20.343 46.202 -4.530 1.00 50.56 198 GLY A O 1
ATOM 1393 N N . ILE A 1 199 ? 21.273 45.927 -2.509 1.00 50.25 199 ILE A N 1
ATOM 1394 C CA . ILE A 1 199 ? 21.370 44.464 -2.575 1.00 50.25 199 ILE A CA 1
ATOM 1395 C C . ILE A 1 199 ? 19.999 43.891 -2.199 1.00 50.25 199 ILE A C 1
ATOM 1397 O O . ILE A 1 199 ? 19.532 44.100 -1.077 1.00 50.25 199 ILE A O 1
ATOM 1401 N N . LEU A 1 200 ? 19.358 43.148 -3.107 1.00 51.62 200 LEU A N 1
ATOM 1402 C CA . LEU A 1 200 ? 18.132 42.420 -2.786 1.00 51.62 200 LEU A CA 1
ATOM 1403 C C . LEU A 1 200 ? 18.497 41.173 -1.979 1.00 51.62 200 LEU A C 1
ATOM 1405 O O . LEU A 1 200 ? 18.907 40.152 -2.529 1.00 51.62 200 LEU A O 1
ATOM 1409 N N . ARG A 1 201 ? 18.333 41.254 -0.659 1.00 52.91 201 ARG A N 1
ATOM 1410 C CA . ARG A 1 201 ? 18.410 40.096 0.231 1.00 52.91 201 ARG A CA 1
ATOM 1411 C C . ARG A 1 201 ? 17.015 39.814 0.763 1.00 52.91 201 ARG A C 1
ATOM 1413 O O . ARG A 1 201 ? 16.553 40.517 1.655 1.00 52.91 201 ARG A O 1
ATOM 1420 N N . LEU A 1 202 ? 16.360 38.794 0.214 1.00 55.03 202 LEU A N 1
ATOM 1421 C CA . LEU A 1 202 ? 15.057 38.333 0.689 1.00 55.03 202 LEU A CA 1
ATOM 1422 C C . LEU A 1 202 ? 15.269 37.166 1.663 1.00 55.03 202 LEU A C 1
ATOM 1424 O O . LEU A 1 202 ? 15.535 36.043 1.217 1.00 55.03 202 LEU A O 1
ATOM 1428 N N . PRO A 1 203 ? 15.204 37.399 2.988 1.00 54.78 203 PRO A N 1
ATOM 1429 C CA . PRO A 1 203 ? 15.146 36.306 3.942 1.00 54.78 203 PRO A CA 1
ATOM 1430 C C . PRO A 1 203 ? 13.765 35.649 3.842 1.00 54.78 203 PRO A C 1
ATOM 1432 O O . PRO A 1 203 ? 12.765 36.222 4.269 1.00 54.78 203 PRO A O 1
ATOM 1435 N N . VAL A 1 204 ? 13.703 34.440 3.282 1.00 54.81 204 VAL A N 1
ATOM 1436 C CA . VAL A 1 204 ? 12.507 33.599 3.380 1.00 54.81 204 VAL A CA 1
ATOM 1437 C C . VAL A 1 204 ? 12.679 32.750 4.628 1.00 54.81 204 VAL A C 1
ATOM 1439 O O . VAL A 1 204 ? 13.391 31.744 4.637 1.00 54.81 204 VAL A O 1
ATOM 1442 N N . THR A 1 205 ? 12.058 33.202 5.711 1.00 50.78 205 THR A N 1
ATOM 1443 C CA . THR A 1 205 ? 12.004 32.462 6.969 1.00 50.78 205 THR A CA 1
ATOM 1444 C C . THR A 1 205 ? 10.628 31.841 7.114 1.00 50.78 205 THR A C 1
ATOM 1446 O O . THR A 1 205 ? 9.621 32.540 7.056 1.00 50.78 205 THR A O 1
ATOM 1449 N N . GLY A 1 206 ? 10.581 30.534 7.325 1.00 53.56 206 GLY A N 1
ATOM 1450 C CA . GLY A 1 206 ? 9.357 29.809 7.640 1.00 53.56 206 GLY A CA 1
ATOM 1451 C C . GLY A 1 206 ? 9.659 28.734 8.671 1.00 53.56 206 GLY A C 1
ATOM 1452 O O . GLY A 1 206 ? 10.799 28.278 8.795 1.00 53.56 206 GLY A O 1
ATOM 1453 N N . GLN A 1 207 ? 8.651 28.332 9.432 1.00 53.81 207 GLN A N 1
ATOM 1454 C CA . GLN A 1 207 ? 8.774 27.233 10.380 1.00 53.81 207 GLN A CA 1
ATOM 1455 C C . GLN A 1 207 ? 7.643 26.247 10.129 1.00 53.81 207 GLN A C 1
ATOM 1457 O O . GLN A 1 207 ? 6.490 26.649 9.994 1.00 53.81 207 GLN A O 1
ATOM 1462 N N . ILE A 1 208 ? 7.964 24.952 10.114 1.00 52.78 208 ILE A N 1
ATOM 1463 C CA . ILE A 1 208 ? 6.942 23.936 10.375 1.00 52.78 208 ILE A CA 1
ATOM 1464 C C . ILE A 1 208 ? 6.635 24.045 11.868 1.00 52.78 208 ILE A C 1
ATOM 1466 O O . ILE A 1 208 ? 7.375 23.524 12.703 1.00 52.78 208 ILE A O 1
ATOM 1470 N N . SER A 1 209 ? 5.606 24.811 12.215 1.00 55.25 209 SER A N 1
ATOM 1471 C CA . SER A 1 209 ? 5.166 24.979 13.595 1.00 55.25 209 SER A CA 1
ATOM 1472 C C . SER A 1 209 ? 4.114 23.932 13.943 1.00 55.25 209 SER A C 1
ATOM 1474 O O . SER A 1 209 ? 3.134 23.797 13.231 1.00 55.25 209 SER A O 1
ATOM 1476 N N . ALA A 1 210 ? 4.281 23.262 15.085 1.00 56.19 210 ALA A N 1
ATOM 1477 C CA . ALA A 1 210 ? 3.265 22.413 15.709 1.00 56.19 210 ALA A CA 1
ATOM 1478 C C . ALA A 1 210 ? 2.932 21.093 14.991 1.00 56.19 210 ALA A C 1
ATOM 1480 O O . ALA A 1 210 ? 1.772 20.689 14.946 1.00 56.19 210 ALA A O 1
ATOM 1481 N N . LEU A 1 211 ? 3.952 20.328 14.580 1.00 51.62 211 LEU A N 1
ATOM 1482 C CA . LEU A 1 211 ? 3.754 18.879 14.551 1.00 51.62 211 LEU A CA 1
ATOM 1483 C C . LEU A 1 211 ? 3.716 18.400 16.000 1.00 51.62 211 LEU A C 1
ATOM 1485 O O . LEU A 1 211 ? 4.743 18.322 16.685 1.00 51.62 211 LEU A O 1
ATOM 1489 N N . SER A 1 212 ? 2.507 18.167 16.495 1.00 51.66 212 SER A N 1
ATOM 1490 C CA . SER A 1 212 ? 2.336 17.709 17.856 1.00 51.66 212 SER A CA 1
ATOM 1491 C C . SER A 1 212 ? 1.263 16.663 17.993 1.00 51.66 212 SER A C 1
ATOM 1493 O O . SER A 1 212 ? 0.120 16.883 17.606 1.00 51.66 212 SER A O 1
ATOM 1495 N N . VAL A 1 213 ? 1.623 15.587 18.675 1.00 50.50 213 VAL A N 1
ATOM 1496 C CA . VAL A 1 213 ? 0.639 14.731 19.319 1.00 50.50 213 VAL A CA 1
ATOM 1497 C C . VAL A 1 213 ? 0.259 15.432 20.616 1.00 50.50 213 VAL A C 1
ATOM 1499 O O . VAL A 1 213 ? 1.136 15.762 21.422 1.00 50.50 213 VAL A O 1
ATOM 1502 N N . ASN A 1 214 ? -1.029 15.731 20.793 1.00 55.03 214 ASN A N 1
ATOM 1503 C CA . ASN A 1 214 ? -1.520 16.335 22.030 1.00 55.03 214 ASN A CA 1
ATOM 1504 C C . ASN A 1 214 ? -1.086 15.490 23.238 1.00 55.03 214 ASN A C 1
ATOM 1506 O O . ASN A 1 214 ? -0.996 14.266 23.101 1.00 55.03 214 ASN A O 1
ATOM 1510 N N . PRO A 1 215 ? -0.796 16.117 24.400 1.00 52.38 215 PRO A N 1
ATOM 1511 C CA . PRO A 1 215 ? -0.496 15.354 25.597 1.00 52.38 215 PRO A CA 1
ATOM 1512 C C . PRO A 1 215 ? -1.627 14.372 25.840 1.00 52.38 215 PRO A C 1
ATOM 1514 O O . PRO A 1 215 ? -2.805 14.725 25.731 1.00 52.38 215 PRO A O 1
ATOM 1517 N N . PHE A 1 216 ? -1.254 13.149 26.165 1.00 54.88 216 PHE A N 1
ATOM 1518 C CA . PHE A 1 216 ? -2.218 12.132 26.512 1.00 54.88 216 PHE A CA 1
ATOM 1519 C C . PHE A 1 216 ? -1.755 11.447 27.783 1.00 54.88 216 PHE A C 1
ATOM 1521 O O . PHE A 1 216 ? -0.576 11.166 27.996 1.00 54.88 216 PHE A O 1
ATOM 1528 N N . SER A 1 217 ? -2.702 11.229 28.675 1.00 46.44 217 SER A N 1
ATOM 1529 C CA . SER A 1 217 ? -2.455 10.609 29.956 1.00 46.44 217 SER A CA 1
ATOM 1530 C C . SER A 1 217 ? -2.614 9.109 29.826 1.00 46.44 217 SER A C 1
ATOM 1532 O O . SER A 1 217 ? -3.649 8.627 29.369 1.00 46.44 217 SER A O 1
ATOM 1534 N N . VAL A 1 218 ? -1.623 8.357 30.287 1.00 48.09 218 VAL A N 1
ATOM 1535 C CA . VAL A 1 218 ? -1.789 6.929 30.533 1.00 48.09 218 VAL A CA 1
ATOM 1536 C C . VAL A 1 218 ? -2.191 6.794 31.994 1.00 48.09 218 VAL A C 1
ATOM 1538 O O . VAL A 1 218 ? -1.439 7.128 32.909 1.00 48.09 218 VAL A O 1
ATOM 1541 N N . HIS A 1 219 ? -3.439 6.407 32.206 1.00 43.03 219 HIS A N 1
ATOM 1542 C CA . HIS A 1 219 ? -4.087 6.363 33.509 1.00 43.03 219 HIS A CA 1
ATOM 1543 C C . HIS A 1 219 ? -5.069 5.195 33.545 1.00 43.03 219 HIS A C 1
ATOM 1545 O O . HIS A 1 219 ? -5.516 4.721 32.497 1.00 43.03 219 HIS A O 1
ATOM 1551 N N . ALA A 1 220 ? -5.413 4.728 34.742 1.00 37.84 220 ALA A N 1
ATOM 1552 C CA . ALA A 1 220 ? -6.533 3.813 34.895 1.00 37.84 220 ALA A CA 1
ATOM 1553 C C . ALA A 1 220 ? -7.839 4.501 34.502 1.00 37.84 220 ALA A C 1
ATOM 1555 O O . ALA A 1 220 ? -7.954 5.725 34.530 1.00 37.84 220 ALA A O 1
ATOM 1556 N N . VAL A 1 221 ? -8.851 3.703 34.180 1.00 36.41 221 VAL A N 1
ATOM 1557 C CA . VAL A 1 221 ? -10.205 4.178 33.879 1.00 36.41 221 VAL A CA 1
ATOM 1558 C C . VAL A 1 221 ? -10.657 5.214 34.927 1.00 36.41 221 VAL A C 1
ATOM 1560 O O . VAL A 1 221 ? -10.620 4.947 36.124 1.00 36.41 221 VAL A O 1
ATOM 1563 N N . GLY A 1 222 ? -11.047 6.415 34.479 1.00 40.78 222 GLY A N 1
ATOM 1564 C CA . GLY A 1 222 ? -11.510 7.507 35.353 1.00 40.78 222 GLY A CA 1
ATOM 1565 C C . GLY A 1 222 ? -10.446 8.509 35.831 1.00 40.78 222 GLY A C 1
ATOM 1566 O O . GLY A 1 222 ? -10.756 9.372 36.643 1.00 40.78 222 GLY A O 1
ATOM 1567 N N . GLY A 1 223 ? -9.208 8.432 35.340 1.00 41.81 223 GLY A N 1
ATOM 1568 C CA . GLY A 1 223 ? -8.134 9.397 35.652 1.00 41.81 223 GLY A CA 1
ATOM 1569 C C . GLY A 1 223 ? -7.153 8.935 36.732 1.00 41.81 223 GLY A C 1
ATOM 1570 O O . GLY A 1 223 ? -6.172 9.625 36.998 1.00 41.81 223 GLY A O 1
ATOM 1571 N N . GLY A 1 224 ? -7.426 7.789 37.360 1.00 49.59 224 GLY A N 1
ATOM 1572 C CA . GLY A 1 224 ? -6.708 7.288 38.532 1.00 49.59 224 GLY A CA 1
ATOM 1573 C C . GLY A 1 224 ? -5.411 6.539 38.224 1.00 49.59 224 GLY A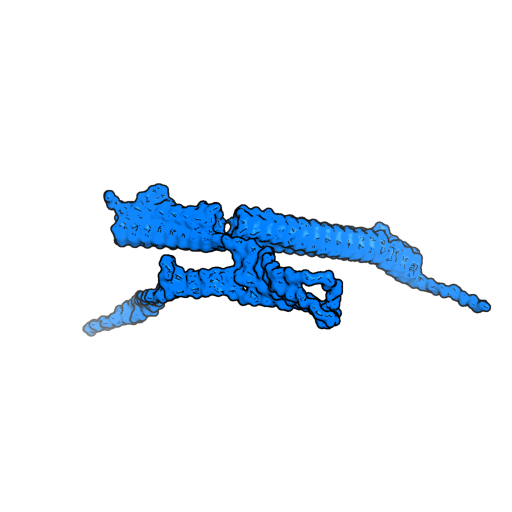 C 1
ATOM 1574 O O . GLY A 1 224 ? -5.012 6.360 37.071 1.00 49.59 224 GLY A O 1
ATOM 1575 N N . ALA A 1 225 ? -4.746 6.086 39.286 1.00 46.44 225 ALA A N 1
ATOM 1576 C CA . ALA A 1 225 ? -3.537 5.280 39.187 1.00 46.44 225 ALA A CA 1
ATOM 1577 C C . ALA A 1 225 ? -3.828 3.891 38.590 1.00 46.44 225 ALA A C 1
ATOM 1579 O O . ALA A 1 225 ? -4.874 3.299 38.838 1.00 46.44 225 ALA A O 1
ATOM 1580 N N . ILE A 1 226 ? -2.897 3.393 37.779 1.00 51.97 226 ILE A N 1
ATOM 1581 C CA . ILE A 1 226 ? -2.922 2.099 37.098 1.00 51.97 226 ILE A CA 1
ATOM 1582 C C . ILE A 1 226 ? -2.627 1.003 38.129 1.00 51.97 226 ILE A C 1
ATOM 1584 O O . ILE A 1 226 ? -1.507 0.943 38.639 1.00 51.97 226 ILE A O 1
ATOM 1588 N N . PRO A 1 227 ? -3.589 0.127 38.454 1.00 49.47 227 PRO A N 1
ATOM 1589 C CA . PRO A 1 227 ? -3.343 -0.951 39.398 1.00 49.47 227 PRO A CA 1
ATOM 1590 C C . PRO A 1 227 ? -2.404 -1.986 38.769 1.00 49.47 227 PRO A C 1
ATOM 1592 O O . PRO A 1 227 ? -2.686 -2.539 37.706 1.00 49.47 227 PRO A O 1
ATOM 1595 N N . VAL A 1 228 ? -1.288 -2.259 39.439 1.00 53.12 228 VAL A N 1
ATOM 1596 C CA . VAL A 1 228 ? -0.388 -3.367 39.126 1.00 53.12 228 VAL A CA 1
ATOM 1597 C C . VAL A 1 228 ? -0.733 -4.494 40.090 1.00 53.12 228 VAL A C 1
ATOM 1599 O O . VAL A 1 228 ? -0.426 -4.416 41.278 1.00 53.12 228 VAL A O 1
ATOM 1602 N N . ASN A 1 229 ? -1.393 -5.530 39.573 1.00 56.00 229 ASN A N 1
ATOM 1603 C CA . ASN A 1 229 ? -1.610 -6.775 40.301 1.00 56.00 229 ASN A CA 1
ATOM 1604 C C . ASN A 1 229 ? -0.567 -7.781 39.826 1.00 56.00 229 ASN A C 1
ATOM 1606 O O . ASN A 1 229 ? -0.685 -8.339 38.734 1.00 56.00 229 ASN A O 1
ATOM 1610 N N . LEU A 1 230 ? 0.463 -7.976 40.642 1.00 47.81 230 LEU A N 1
ATOM 1611 C CA . LEU A 1 230 ? 1.437 -9.039 40.456 1.00 47.81 230 LEU A CA 1
ATOM 1612 C C . LEU A 1 230 ? 1.263 -10.043 41.591 1.00 47.81 230 LEU A C 1
ATOM 1614 O O . LEU A 1 230 ? 1.478 -9.711 42.756 1.00 47.81 230 LEU A O 1
ATOM 1618 N N . ASP A 1 231 ? 0.907 -11.270 41.238 1.00 54.22 231 ASP A N 1
ATOM 1619 C CA . ASP A 1 231 ? 0.851 -12.373 42.185 1.00 54.22 231 ASP A CA 1
ATOM 1620 C C . ASP A 1 231 ? 2.195 -13.101 42.164 1.00 54.22 231 ASP A C 1
ATOM 1622 O O . ASP A 1 231 ? 2.558 -13.754 41.182 1.00 54.22 231 ASP A O 1
ATOM 1626 N N . ILE A 1 232 ? 2.962 -12.974 43.249 1.00 49.91 232 ILE A N 1
ATOM 1627 C CA . ILE A 1 232 ? 4.145 -13.813 43.441 1.00 49.91 232 ILE A CA 1
ATOM 1628 C C . ILE A 1 232 ? 3.659 -15.130 44.029 1.00 49.91 232 ILE A C 1
ATOM 1630 O O . ILE A 1 232 ? 3.132 -15.168 45.143 1.00 49.91 232 ILE A O 1
ATOM 1634 N N . THR A 1 233 ? 3.845 -16.203 43.267 1.00 49.25 233 THR A N 1
ATOM 1635 C CA . THR A 1 233 ? 3.570 -17.564 43.721 1.00 49.25 233 THR A CA 1
ATOM 1636 C C . THR A 1 233 ? 4.871 -18.172 44.209 1.00 49.25 233 THR A C 1
ATOM 1638 O O . THR A 1 233 ? 5.823 -18.311 43.441 1.00 49.25 233 THR A O 1
ATOM 1641 N N . VAL A 1 234 ? 4.927 -18.480 45.502 1.00 52.56 234 VAL A N 1
ATOM 1642 C CA . VAL A 1 234 ? 6.037 -19.225 46.094 1.00 52.56 234 VAL A CA 1
ATOM 1643 C C . VAL A 1 234 ? 5.562 -20.654 46.304 1.00 52.56 234 VAL A C 1
ATOM 1645 O O . VAL A 1 234 ? 4.671 -20.897 47.120 1.00 52.56 234 VAL A O 1
ATOM 1648 N N . ASP A 1 235 ? 6.160 -21.580 45.560 1.00 58.81 235 ASP A N 1
ATOM 1649 C CA . ASP A 1 235 ? 5.935 -23.011 45.725 1.00 58.81 235 ASP A CA 1
ATOM 1650 C C . ASP A 1 235 ? 6.930 -23.553 46.759 1.00 58.81 235 ASP A C 1
ATOM 1652 O O . ASP A 1 235 ? 8.148 -23.425 46.599 1.00 58.81 235 ASP A O 1
ATOM 1656 N N . ALA A 1 236 ? 6.414 -24.147 47.834 1.00 57.34 236 ALA A N 1
ATOM 1657 C CA . ALA A 1 236 ? 7.212 -24.843 48.836 1.00 57.34 236 ALA A CA 1
ATOM 1658 C C . ALA A 1 236 ? 6.699 -26.278 49.018 1.00 57.34 236 ALA A C 1
ATOM 1660 O O . ALA A 1 236 ? 5.496 -26.530 49.019 1.00 57.34 236 ALA A O 1
ATOM 1661 N N . ASP A 1 237 ? 7.619 -27.223 49.195 1.00 70.94 237 ASP A N 1
ATOM 1662 C CA . ASP A 1 237 ? 7.323 -28.617 49.535 1.00 70.94 237 ASP A CA 1
ATOM 1663 C C . ASP A 1 237 ? 7.669 -28.831 51.009 1.00 70.94 237 ASP A C 1
ATOM 1665 O O . ASP A 1 237 ? 8.766 -28.467 51.446 1.00 70.94 237 ASP A O 1
ATOM 1669 N N . THR A 1 238 ? 6.748 -29.402 51.790 1.00 64.81 238 THR A N 1
ATOM 1670 C CA . THR A 1 238 ? 7.017 -29.675 53.206 1.00 64.81 238 THR A CA 1
ATOM 1671 C C . THR A 1 238 ? 8.057 -30.768 53.422 1.00 64.81 238 THR A C 1
ATOM 1673 O O . THR A 1 238 ? 8.463 -30.904 54.569 1.00 64.81 238 THR A O 1
ATOM 1676 N N . GLN A 1 239 ? 8.487 -31.486 52.365 1.00 66.06 239 GLN A N 1
ATOM 1677 C CA . GLN A 1 239 ? 9.376 -32.659 52.380 1.00 66.06 239 GLN A CA 1
ATOM 1678 C C . GLN A 1 239 ? 8.868 -33.697 53.391 1.00 66.06 239 GLN A C 1
ATOM 1680 O O . GLN A 1 239 ? 8.919 -33.503 54.600 1.00 66.06 239 GLN A O 1
ATOM 1685 N N . GLY A 1 240 ? 8.303 -34.792 52.884 1.00 65.88 240 GLY A N 1
ATOM 1686 C CA . GLY A 1 240 ? 7.659 -35.817 53.712 1.00 65.88 240 GLY A CA 1
ATOM 1687 C C . GLY A 1 240 ? 8.493 -36.272 54.916 1.00 65.88 240 GLY A C 1
ATOM 1688 O O . GLY A 1 240 ? 9.721 -36.203 54.902 1.00 65.88 240 GLY A O 1
ATOM 1689 N N . PHE A 1 241 ? 7.818 -36.748 55.958 1.00 64.31 241 PHE A N 1
ATOM 1690 C CA . PHE A 1 241 ? 8.461 -37.252 57.168 1.00 64.31 241 PHE A CA 1
ATOM 1691 C C . PHE A 1 241 ? 7.897 -38.615 57.553 1.00 64.31 241 PHE A C 1
ATOM 1693 O O . PHE A 1 241 ? 6.734 -38.925 57.293 1.00 64.31 241 PHE A O 1
ATOM 1700 N N . ASP A 1 242 ? 8.726 -39.415 58.208 1.00 70.81 242 ASP A N 1
ATOM 1701 C CA . ASP A 1 242 ? 8.357 -40.751 58.648 1.00 70.81 242 ASP A CA 1
ATOM 1702 C C . ASP A 1 242 ? 7.881 -40.700 60.104 1.00 70.81 242 ASP A C 1
ATOM 1704 O O . ASP A 1 242 ? 8.554 -40.152 60.981 1.00 70.81 242 ASP A O 1
ATOM 1708 N N . ILE A 1 243 ? 6.697 -41.251 60.374 1.00 63.28 243 ILE A N 1
ATOM 1709 C CA . ILE A 1 243 ? 6.212 -41.458 61.741 1.00 63.28 243 ILE A CA 1
ATOM 1710 C C . ILE A 1 243 ? 6.753 -42.803 62.214 1.00 63.28 243 ILE A C 1
ATOM 1712 O O . ILE A 1 243 ? 6.271 -43.848 61.779 1.00 63.28 243 ILE A O 1
ATOM 1716 N N . GLU A 1 244 ? 7.739 -42.773 63.105 1.00 64.69 244 GLU A N 1
ATOM 1717 C CA . GLU A 1 244 ? 8.297 -43.974 63.728 1.00 64.69 244 GLU A CA 1
ATOM 1718 C C . GLU A 1 244 ? 7.365 -44.465 64.846 1.00 64.69 244 GLU A C 1
ATOM 1720 O O . GLU A 1 244 ? 7.071 -43.729 65.796 1.00 64.69 244 GLU A O 1
ATOM 1725 N N . VAL A 1 245 ? 6.880 -45.703 64.740 1.00 64.25 245 VAL A N 1
ATOM 1726 C CA . VAL A 1 245 ? 6.073 -46.343 65.783 1.00 64.25 245 VAL A CA 1
ATOM 1727 C C . VAL A 1 245 ? 6.922 -47.392 66.485 1.00 64.25 245 VAL A C 1
ATOM 1729 O O . VAL A 1 245 ? 7.135 -48.493 65.971 1.00 64.25 245 VAL A O 1
ATOM 1732 N N . ASP A 1 246 ? 7.374 -47.043 67.688 1.00 67.62 246 ASP A N 1
ATOM 1733 C CA . ASP A 1 246 ? 8.126 -47.949 68.547 1.00 67.62 246 ASP A CA 1
ATOM 1734 C C . ASP A 1 246 ? 7.187 -48.919 69.271 1.00 67.62 246 ASP A C 1
ATOM 1736 O O . ASP A 1 246 ? 6.308 -48.518 70.040 1.00 67.62 246 ASP A O 1
ATOM 1740 N N . VAL A 1 247 ? 7.382 -50.216 69.033 1.00 71.75 247 VAL A N 1
ATOM 1741 C CA . VAL A 1 247 ? 6.558 -51.295 69.584 1.00 71.75 247 VAL A CA 1
ATOM 1742 C C . VAL A 1 247 ? 7.397 -52.130 70.561 1.00 71.75 247 VAL A C 1
ATOM 1744 O O . VAL A 1 247 ? 8.570 -52.398 70.304 1.00 71.75 247 VAL A O 1
ATOM 1747 N N . PRO A 1 248 ? 6.843 -52.576 71.705 1.00 63.97 248 PRO A N 1
ATOM 1748 C CA . PRO A 1 2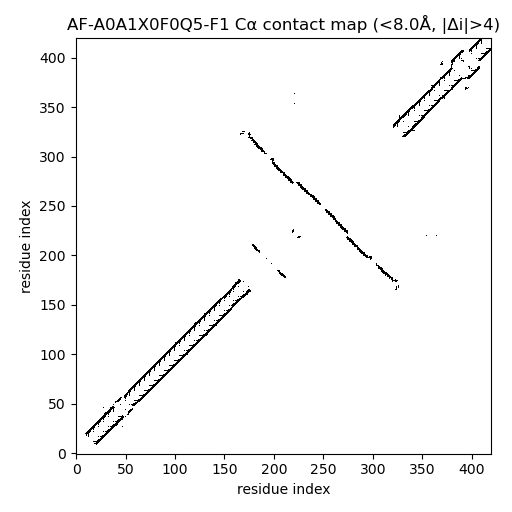48 ? 7.604 -53.389 72.647 1.00 63.97 248 PRO A CA 1
ATOM 1749 C C . PRO A 1 248 ? 8.000 -54.752 72.064 1.00 63.97 248 PRO A C 1
ATOM 1751 O O . PRO A 1 248 ? 7.231 -55.388 71.340 1.00 63.97 248 PRO A O 1
ATOM 1754 N N . SER A 1 249 ? 9.184 -55.239 72.453 1.00 65.12 249 SER A N 1
ATOM 1755 C CA . SER A 1 249 ? 9.692 -56.564 72.071 1.00 65.12 249 SER A CA 1
ATOM 1756 C C . SER A 1 249 ? 8.631 -57.664 72.279 1.00 65.12 249 SER A C 1
ATOM 1758 O O . SER A 1 249 ? 7.975 -57.672 73.326 1.00 65.12 249 SER A O 1
ATOM 1760 N N . PRO A 1 250 ? 8.504 -58.638 71.359 1.00 66.19 250 PRO A N 1
ATOM 1761 C CA . PRO A 1 250 ? 9.463 -58.984 70.305 1.00 66.19 250 PRO A CA 1
ATOM 1762 C C . PRO A 1 250 ? 9.169 -58.352 68.930 1.00 66.19 250 PRO A C 1
ATOM 1764 O O . PRO A 1 250 ? 9.727 -58.802 67.930 1.00 66.19 250 PRO A O 1
ATOM 1767 N N . PHE A 1 251 ? 8.284 -57.357 68.841 1.00 65.25 251 PHE A N 1
ATOM 1768 C CA . PHE A 1 251 ? 7.869 -56.805 67.550 1.00 65.25 251 PHE A CA 1
ATOM 1769 C C . PHE A 1 251 ? 8.847 -55.733 67.047 1.00 65.25 251 PHE A C 1
ATOM 1771 O O . PHE A 1 251 ? 9.305 -54.922 67.850 1.00 65.25 251 PHE A O 1
ATOM 1778 N N . PRO A 1 252 ? 9.191 -55.723 65.746 1.00 67.44 252 PRO A N 1
ATOM 1779 C CA . PRO A 1 252 ? 10.013 -54.671 65.171 1.00 67.44 252 PRO A CA 1
ATOM 1780 C C . PRO A 1 252 ? 9.207 -53.378 65.050 1.00 67.44 252 PRO A C 1
ATOM 1782 O O . PRO A 1 252 ? 8.037 -53.396 64.655 1.00 67.44 252 PRO A O 1
ATOM 1785 N N . ASN A 1 253 ? 9.862 -52.263 65.357 1.00 73.44 253 ASN A N 1
ATOM 1786 C CA . ASN A 1 253 ? 9.335 -50.933 65.084 1.00 73.44 253 ASN A CA 1
ATOM 1787 C C . ASN A 1 253 ? 9.135 -50.784 63.578 1.00 73.44 253 ASN A C 1
ATOM 1789 O O . ASN A 1 253 ? 9.840 -51.410 62.776 1.00 73.44 253 ASN A O 1
ATOM 1793 N N . PHE A 1 254 ? 8.158 -49.976 63.196 1.00 69.62 254 PHE A N 1
ATOM 1794 C CA . PHE A 1 254 ? 7.925 -49.676 61.794 1.00 69.62 254 PHE A CA 1
ATOM 1795 C C . PHE A 1 254 ? 7.620 -48.197 61.622 1.00 69.62 254 PHE A C 1
ATOM 1797 O O . PHE A 1 254 ? 6.982 -47.571 62.471 1.00 69.62 254 PHE A O 1
ATOM 1804 N N . SER A 1 255 ? 8.071 -47.657 60.497 1.00 68.88 255 SER A N 1
ATOM 1805 C CA . SER A 1 255 ? 7.819 -46.285 60.106 1.00 68.88 255 SER A CA 1
ATOM 1806 C C . SER A 1 255 ? 6.682 -46.210 59.093 1.00 68.88 255 SER A C 1
ATOM 1808 O O . SER A 1 255 ? 6.541 -47.054 58.201 1.00 68.88 255 SER A O 1
ATOM 1810 N N . ILE A 1 256 ? 5.835 -45.198 59.249 1.00 72.12 256 ILE A N 1
ATOM 1811 C CA . ILE A 1 256 ? 4.802 -44.850 58.275 1.00 72.12 256 ILE A CA 1
ATOM 1812 C C . ILE A 1 256 ? 5.288 -43.597 57.543 1.00 72.12 256 ILE A C 1
ATOM 1814 O O . ILE A 1 256 ? 5.311 -42.529 58.160 1.00 72.12 256 ILE A O 1
ATOM 1818 N N . PRO A 1 257 ? 5.660 -43.691 56.256 1.00 68.88 257 PRO A N 1
ATOM 1819 C CA . PRO A 1 257 ? 6.060 -42.519 55.502 1.00 68.88 257 PRO A CA 1
ATOM 1820 C C . PRO A 1 257 ? 4.848 -41.645 55.202 1.00 68.88 257 PRO A C 1
ATOM 1822 O O . PRO A 1 257 ? 3.871 -42.093 54.592 1.00 68.88 257 PRO A O 1
ATOM 1825 N N . VAL A 1 258 ? 4.915 -40.384 55.617 1.00 66.31 258 VAL A N 1
ATOM 1826 C CA . VAL A 1 258 ? 3.929 -39.362 55.268 1.00 66.31 258 VAL A CA 1
ATOM 1827 C C . VAL A 1 258 ? 4.537 -38.491 54.182 1.00 66.31 258 VAL A C 1
ATOM 1829 O O . VAL A 1 258 ? 5.516 -37.784 54.407 1.00 66.31 258 VAL A O 1
ATOM 1832 N N . SER A 1 259 ? 3.971 -38.549 52.977 1.00 69.81 259 SER A N 1
ATOM 1833 C CA . SER A 1 259 ? 4.437 -37.728 51.858 1.00 69.81 259 SER A CA 1
ATOM 1834 C C . SER A 1 259 ? 4.246 -36.237 52.142 1.00 69.81 259 SER A C 1
ATOM 1836 O O . SER A 1 259 ? 3.259 -35.833 52.757 1.00 69.81 259 SER A O 1
ATOM 1838 N N . GLY A 1 260 ? 5.195 -35.423 51.672 1.00 67.94 260 GLY A N 1
ATOM 1839 C CA . GLY A 1 260 ? 5.104 -33.969 51.753 1.00 67.94 260 GLY A CA 1
ATOM 1840 C C . GLY A 1 260 ? 3.884 -33.455 50.995 1.00 67.94 260 GLY A C 1
ATOM 1841 O O . GLY A 1 260 ? 3.470 -34.040 49.990 1.00 67.94 260 GLY A O 1
ATOM 1842 N N . LEU A 1 261 ? 3.287 -32.379 51.498 1.00 65.94 261 LEU A N 1
ATOM 1843 C CA . LEU A 1 261 ? 2.183 -31.699 50.837 1.00 65.94 261 LEU A CA 1
ATOM 1844 C C . LEU A 1 261 ? 2.730 -30.446 50.142 1.00 65.94 261 LEU A C 1
ATOM 1846 O O . LEU A 1 261 ? 3.490 -29.698 50.763 1.00 65.94 261 LEU A O 1
ATOM 1850 N N . PRO A 1 262 ? 2.339 -30.175 48.886 1.00 60.94 262 PRO A N 1
ATOM 1851 C CA . PRO A 1 262 ? 2.679 -28.914 48.248 1.00 60.94 262 PRO A CA 1
ATOM 1852 C C . PRO A 1 262 ? 1.940 -27.773 48.955 1.00 60.94 262 PRO A C 1
ATOM 1854 O O . PRO A 1 262 ? 0.716 -27.809 49.108 1.00 60.94 262 PRO A O 1
ATOM 1857 N N . ILE A 1 263 ? 2.685 -26.753 49.375 1.00 61.00 263 ILE A N 1
ATOM 1858 C CA . ILE A 1 263 ? 2.139 -25.501 49.893 1.00 61.00 263 ILE A CA 1
ATOM 1859 C C . ILE A 1 263 ? 2.366 -24.431 48.836 1.00 61.00 263 ILE A C 1
ATOM 1861 O O . ILE A 1 263 ? 3.502 -24.096 48.502 1.00 61.00 263 ILE A O 1
ATOM 1865 N N . GLN A 1 264 ? 1.265 -23.869 48.347 1.00 60.16 264 GLN A N 1
ATOM 1866 C CA . GLN A 1 264 ? 1.289 -22.729 47.448 1.00 60.16 264 GLN A CA 1
ATOM 1867 C C . GLN A 1 264 ? 0.874 -21.479 48.221 1.00 60.16 264 GLN A C 1
ATOM 1869 O O . GLN A 1 264 ? -0.258 -21.383 48.703 1.00 60.16 264 GLN A O 1
ATOM 1874 N N . LEU A 1 265 ? 1.798 -20.527 48.361 1.00 49.56 265 LEU A N 1
ATOM 1875 C CA . LEU A 1 265 ? 1.516 -19.222 48.952 1.00 49.56 265 LEU A CA 1
ATOM 1876 C C . LEU A 1 265 ? 1.512 -18.161 47.854 1.00 49.56 265 LEU A C 1
ATOM 1878 O O . LEU A 1 265 ? 2.551 -17.841 47.275 1.00 49.56 265 LEU A O 1
ATOM 1882 N N . THR A 1 266 ? 0.338 -17.589 47.603 1.00 54.22 266 THR A N 1
ATOM 1883 C CA . THR A 1 266 ? 0.176 -16.445 46.705 1.00 54.22 266 THR A CA 1
ATOM 1884 C C . THR A 1 266 ? 0.235 -15.159 47.520 1.00 54.22 266 THR A C 1
ATOM 1886 O O . THR A 1 266 ? -0.630 -14.913 48.363 1.00 54.22 266 THR A O 1
ATOM 1889 N N . ILE A 1 267 ? 1.257 -14.335 47.282 1.00 56.91 267 ILE A N 1
ATOM 1890 C CA . ILE A 1 267 ? 1.375 -13.004 47.885 1.00 56.91 267 ILE A CA 1
ATOM 1891 C C . ILE A 1 267 ? 0.899 -11.981 46.848 1.00 56.91 267 ILE A C 1
ATOM 1893 O O . ILE A 1 267 ? 1.621 -11.733 45.878 1.00 56.91 267 ILE A O 1
ATOM 1897 N N . PRO A 1 268 ? -0.286 -11.372 47.032 1.00 52.44 268 PRO A N 1
ATOM 1898 C CA . PRO A 1 268 ? -0.762 -10.346 46.122 1.00 52.44 268 PRO A CA 1
ATOM 1899 C C . PRO A 1 268 ? 0.007 -9.049 46.376 1.00 52.44 268 PRO A C 1
ATOM 1901 O O . PRO A 1 268 ? -0.168 -8.398 47.411 1.00 52.44 268 PRO A O 1
ATOM 1904 N N . LEU A 1 269 ? 0.844 -8.639 45.426 1.00 49.03 269 LEU A N 1
ATOM 1905 C CA . LEU A 1 269 ? 1.439 -7.308 45.437 1.00 49.03 269 LEU A CA 1
ATOM 1906 C C . LEU A 1 269 ? 0.497 -6.366 44.699 1.00 49.03 269 LEU A C 1
ATOM 1908 O O . LEU A 1 269 ? 0.462 -6.325 43.471 1.00 49.03 269 LEU A O 1
ATOM 1912 N N . ARG A 1 270 ? -0.286 -5.618 45.478 1.00 53.75 270 ARG A N 1
ATOM 1913 C CA . ARG A 1 270 ? -1.165 -4.562 44.975 1.00 53.75 270 ARG A CA 1
ATOM 1914 C C . ARG A 1 270 ? -0.437 -3.239 45.120 1.00 53.75 270 ARG A C 1
ATOM 1916 O O . ARG A 1 270 ? -0.415 -2.659 46.204 1.00 53.75 270 ARG A O 1
ATOM 1923 N N . SER A 1 271 ? 0.198 -2.802 44.043 1.00 53.53 271 SER A N 1
ATOM 1924 C CA . SER A 1 271 ? 0.786 -1.468 43.965 1.00 53.53 271 SER A CA 1
ATOM 1925 C C . SER A 1 271 ? 0.073 -0.667 42.888 1.00 53.53 271 SER A C 1
ATOM 1927 O O . SER A 1 271 ? -0.445 -1.220 41.921 1.00 53.53 271 SER A O 1
ATOM 1929 N N . GLU A 1 272 ? 0.040 0.644 43.051 1.00 51.75 272 GLU A N 1
ATOM 1930 C CA . GLU A 1 272 ? -0.568 1.554 42.094 1.00 51.75 272 GLU A CA 1
ATOM 1931 C C . GLU A 1 272 ? 0.544 2.295 41.353 1.00 51.75 272 GLU A C 1
ATOM 1933 O O . GLU A 1 272 ? 1.353 3.006 41.952 1.00 51.75 272 GLU A O 1
ATOM 1938 N N . LEU A 1 273 ? 0.603 2.131 40.033 1.00 45.59 273 LEU A N 1
ATOM 1939 C CA . LEU A 1 273 ? 1.428 2.972 39.183 1.00 45.59 273 LEU A CA 1
ATOM 1940 C C . LEU A 1 273 ? 0.650 4.262 38.928 1.00 45.59 273 LEU A C 1
ATOM 1942 O O . LEU A 1 273 ? -0.371 4.254 38.246 1.00 45.59 273 LEU A O 1
ATOM 1946 N N . ALA A 1 274 ? 1.108 5.376 39.491 1.00 51.94 274 ALA A N 1
ATOM 1947 C CA . ALA A 1 274 ? 0.458 6.666 39.295 1.00 51.94 274 ALA A CA 1
ATOM 1948 C C . ALA A 1 274 ? 0.234 6.961 37.800 1.00 51.94 274 ALA A C 1
ATOM 1950 O O . ALA A 1 274 ? 1.062 6.610 36.956 1.00 51.94 274 ALA A O 1
ATOM 1951 N N . ALA A 1 275 ? -0.887 7.617 37.487 1.00 53.75 275 ALA A N 1
ATOM 1952 C CA . ALA A 1 275 ? -1.159 8.104 36.142 1.00 53.75 275 ALA A CA 1
ATOM 1953 C C . ALA A 1 275 ? 0.052 8.894 35.640 1.00 53.75 275 ALA A C 1
ATOM 1955 O O . ALA A 1 275 ? 0.472 9.867 36.274 1.00 53.75 275 ALA A O 1
ATOM 1956 N N . PHE A 1 276 ? 0.612 8.480 34.510 1.00 47.31 276 PHE A N 1
ATOM 1957 C CA . PHE A 1 276 ? 1.744 9.171 33.925 1.00 47.31 276 PHE A CA 1
ATOM 1958 C C . PHE A 1 276 ? 1.295 9.860 32.646 1.00 47.31 276 PHE A C 1
ATOM 1960 O O . PHE A 1 276 ? 0.640 9.297 31.769 1.00 47.31 276 PHE A O 1
ATOM 1967 N N . GLN A 1 277 ? 1.599 11.146 32.577 1.00 52.19 277 GLN A N 1
ATOM 1968 C CA . GLN A 1 277 ? 1.314 11.955 31.409 1.00 52.19 277 GLN A CA 1
ATOM 1969 C C . GLN A 1 277 ? 2.390 11.656 30.383 1.00 52.19 277 GLN A C 1
ATOM 1971 O O . GLN A 1 277 ? 3.574 11.848 30.669 1.00 52.19 277 GLN A O 1
ATOM 1976 N N . ILE A 1 278 ? 1.991 11.223 29.192 1.00 58.03 278 ILE A N 1
ATOM 1977 C CA . ILE A 1 278 ? 2.864 11.379 28.043 1.00 58.03 278 ILE A CA 1
ATOM 1978 C C . ILE A 1 278 ? 2.718 12.846 27.640 1.00 58.03 278 ILE A C 1
ATOM 1980 O O . ILE A 1 278 ? 1.637 13.275 27.218 1.00 58.03 278 ILE A O 1
ATOM 1984 N N . PRO A 1 279 ? 3.765 13.661 27.862 1.00 54.03 279 PRO A N 1
ATOM 1985 C CA . PRO A 1 279 ? 3.702 15.069 27.529 1.00 54.03 279 PRO A CA 1
ATOM 1986 C C . PRO A 1 279 ? 3.474 15.204 26.028 1.00 54.03 279 PRO A C 1
ATOM 1988 O O . PRO A 1 279 ? 3.777 14.291 25.259 1.00 54.03 279 PRO A O 1
ATOM 1991 N N . ARG A 1 280 ? 2.951 16.361 25.613 1.00 62.16 280 ARG A N 1
ATOM 1992 C CA . ARG A 1 280 ? 2.814 16.710 24.198 1.00 62.16 280 ARG A CA 1
ATOM 1993 C C . ARG A 1 280 ? 4.094 16.315 23.474 1.00 62.16 280 ARG A C 1
ATOM 1995 O O . ARG A 1 280 ? 5.155 16.872 23.758 1.00 62.16 280 ARG A O 1
ATOM 2002 N N . ILE A 1 281 ? 3.996 15.365 22.553 1.00 58.41 281 ILE A N 1
ATOM 2003 C CA . ILE A 1 281 ? 5.143 15.013 21.729 1.00 58.41 281 ILE A CA 1
ATOM 2004 C C . ILE A 1 281 ? 5.188 16.087 20.663 1.00 58.41 281 ILE A C 1
ATOM 2006 O O . ILE A 1 281 ? 4.454 16.034 19.680 1.00 58.41 281 ILE A O 1
ATOM 2010 N N . THR A 1 282 ? 5.984 17.117 20.917 1.00 55.81 282 THR A N 1
ATOM 2011 C CA . THR A 1 282 ? 6.272 18.159 19.943 1.00 55.81 282 THR A CA 1
ATOM 2012 C C . THR A 1 282 ? 7.511 17.759 19.180 1.00 55.81 282 THR A C 1
ATOM 2014 O O . THR A 1 282 ? 8.587 17.625 19.768 1.00 55.81 282 THR A O 1
ATOM 2017 N N . VAL A 1 283 ? 7.388 17.629 17.869 1.00 56.75 283 VAL A N 1
ATOM 2018 C CA . VAL A 1 283 ? 8.578 17.686 17.032 1.00 56.75 283 VAL A CA 1
ATOM 2019 C C . VAL A 1 283 ? 9.019 19.145 17.010 1.00 56.75 283 VAL A C 1
ATOM 2021 O O . VAL A 1 283 ? 8.201 20.050 16.818 1.00 56.75 283 VAL A O 1
ATOM 2024 N N . ALA A 1 284 ? 10.301 19.375 17.300 1.00 54.16 284 ALA A N 1
ATOM 2025 C CA . ALA A 1 284 ? 10.876 20.711 17.279 1.00 54.16 284 ALA A CA 1
ATOM 2026 C C . ALA A 1 284 ? 10.607 21.361 15.918 1.00 54.16 284 ALA A C 1
ATOM 2028 O O . ALA A 1 284 ? 10.648 20.688 14.887 1.00 54.16 284 ALA A O 1
ATOM 2029 N N . ALA A 1 285 ? 10.322 22.665 15.927 1.00 58.00 285 ALA A N 1
ATOM 2030 C CA . ALA A 1 285 ? 10.109 23.406 14.696 1.00 58.00 285 ALA A CA 1
ATOM 2031 C C . ALA A 1 285 ? 11.304 23.178 13.772 1.00 58.00 285 ALA A C 1
ATOM 2033 O O . ALA A 1 285 ? 12.444 23.394 14.180 1.00 58.00 285 ALA A O 1
ATOM 2034 N N . ILE A 1 286 ? 11.044 22.726 12.550 1.00 61.84 286 ILE A N 1
ATOM 2035 C CA . ILE A 1 286 ? 12.089 22.571 11.542 1.00 61.84 286 ILE A CA 1
ATOM 2036 C C . ILE A 1 286 ? 12.275 23.961 10.922 1.00 61.84 286 ILE A C 1
ATOM 2038 O O . ILE A 1 286 ? 11.354 24.439 10.247 1.00 61.84 286 ILE A O 1
ATOM 2042 N N . PRO A 1 287 ? 13.395 24.661 11.196 1.00 55.91 287 PRO A N 1
ATOM 2043 C CA . PRO A 1 287 ? 13.598 26.001 10.679 1.00 55.91 287 PRO A CA 1
ATOM 2044 C C . PRO A 1 287 ? 13.977 25.910 9.204 1.00 55.91 287 PRO A C 1
ATOM 2046 O O . PRO A 1 287 ? 14.981 25.291 8.847 1.00 55.91 287 PRO A O 1
ATOM 2049 N N . LEU A 1 288 ? 13.202 26.563 8.343 1.00 56.16 288 LEU A N 1
ATOM 2050 C CA . LEU A 1 288 ? 13.626 26.805 6.974 1.00 56.16 288 LEU A CA 1
ATOM 2051 C C . LEU A 1 288 ? 14.339 28.159 6.936 1.00 56.16 288 LEU A C 1
ATOM 2053 O O . LEU A 1 288 ? 13.729 29.197 7.201 1.00 56.16 288 LEU A O 1
ATOM 2057 N N . ASN A 1 289 ? 15.634 28.140 6.627 1.00 58.72 289 ASN A N 1
ATOM 2058 C CA . ASN A 1 289 ? 16.427 29.348 6.434 1.00 58.72 289 ASN A CA 1
ATOM 2059 C C . ASN A 1 289 ? 16.951 29.371 5.001 1.00 58.72 289 ASN A C 1
ATOM 2061 O O . ASN A 1 289 ? 18.001 28.803 4.699 1.00 58.72 289 ASN A O 1
ATOM 2065 N N . LEU A 1 290 ? 16.175 29.993 4.117 1.00 52.50 290 LEU A N 1
ATOM 2066 C CA . LEU A 1 290 ? 16.543 30.172 2.723 1.00 52.50 290 LEU A CA 1
ATOM 2067 C C . LEU A 1 290 ? 16.737 31.663 2.453 1.00 52.50 290 LEU A C 1
ATOM 2069 O O . LEU A 1 290 ? 15.866 32.486 2.725 1.00 52.50 290 LEU A O 1
ATOM 2073 N N . THR A 1 291 ? 17.892 32.015 1.895 1.00 53.09 291 THR A N 1
ATOM 2074 C CA . THR A 1 291 ? 18.129 33.358 1.362 1.00 53.09 291 THR A CA 1
ATOM 2075 C C . THR A 1 291 ? 18.017 33.283 -0.153 1.00 53.09 291 THR A C 1
ATOM 2077 O O . THR A 1 291 ? 18.777 32.552 -0.787 1.00 53.09 291 THR A O 1
ATOM 2080 N N . VAL A 1 292 ? 17.070 34.019 -0.733 1.00 50.78 292 VAL A N 1
ATOM 2081 C CA . VAL A 1 292 ? 16.991 34.192 -2.189 1.00 50.78 292 VAL A CA 1
ATOM 2082 C C . VAL A 1 292 ? 17.757 35.467 -2.548 1.00 50.78 292 VAL A C 1
ATOM 2084 O O . VAL A 1 292 ? 17.415 36.551 -2.072 1.00 50.78 292 VAL A O 1
ATOM 2087 N N . GLY A 1 293 ? 18.811 35.314 -3.359 1.00 55.12 293 GLY A N 1
ATOM 2088 C CA . GLY A 1 293 ? 19.768 36.373 -3.707 1.00 55.12 293 GLY A CA 1
ATOM 2089 C C . GLY A 1 293 ? 21.044 36.361 -2.851 1.00 55.12 293 GLY A C 1
ATOM 2090 O O . GLY A 1 293 ? 21.066 35.852 -1.731 1.00 55.12 293 GLY A O 1
ATOM 2091 N N . GLY A 1 294 ? 22.133 36.905 -3.395 1.00 55.44 294 GLY A N 1
ATOM 2092 C CA . GLY A 1 294 ? 23.426 37.068 -2.719 1.00 55.44 294 GLY A CA 1
ATOM 2093 C C . GLY A 1 294 ? 23.934 38.509 -2.801 1.00 55.44 294 GLY A C 1
ATOM 2094 O O . GLY A 1 294 ? 23.286 39.366 -3.394 1.00 55.44 294 GLY A O 1
ATOM 2095 N N . SER A 1 295 ? 25.127 38.785 -2.264 1.00 52.41 295 SER A N 1
ATOM 2096 C CA . SER A 1 295 ? 25.768 40.119 -2.301 1.00 52.41 295 SER A CA 1
ATOM 2097 C C . SER A 1 295 ? 26.045 40.665 -3.712 1.00 52.41 295 SER A C 1
ATOM 2099 O O . SER A 1 295 ? 26.544 41.777 -3.856 1.00 52.41 295 SER A O 1
ATOM 2101 N N . THR A 1 296 ? 25.726 39.888 -4.747 1.00 51.94 296 THR A N 1
ATOM 2102 C C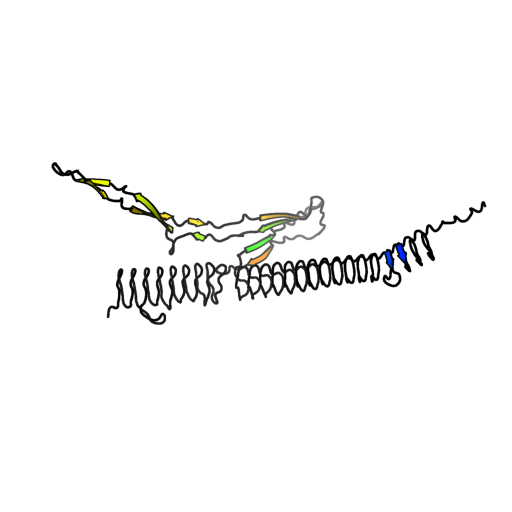A . THR A 1 296 ? 25.909 40.194 -6.166 1.00 51.94 296 THR A CA 1
ATOM 2103 C C . THR A 1 296 ? 24.596 40.210 -6.959 1.00 51.94 296 THR A C 1
ATOM 2105 O O . THR A 1 296 ? 24.624 40.423 -8.170 1.00 51.94 296 THR A O 1
ATOM 2108 N N . THR A 1 297 ? 23.441 39.972 -6.324 1.00 51.97 297 THR A N 1
ATOM 2109 C CA . THR A 1 297 ? 22.142 39.945 -7.012 1.00 51.97 297 THR A CA 1
ATOM 2110 C C . THR A 1 297 ? 21.516 41.339 -7.005 1.00 51.97 297 THR A C 1
ATOM 2112 O O . THR A 1 297 ? 20.946 41.776 -6.006 1.00 51.97 297 THR A O 1
ATOM 2115 N N . PHE A 1 298 ? 21.643 42.046 -8.129 1.00 49.81 298 PHE A N 1
ATOM 2116 C CA . PHE A 1 298 ? 21.078 43.381 -8.321 1.00 49.81 298 PHE A CA 1
ATOM 2117 C C . PHE A 1 298 ? 19.637 43.290 -8.840 1.00 49.81 298 PHE A C 1
ATOM 2119 O O . PHE A 1 298 ? 19.381 42.620 -9.840 1.00 49.81 298 PHE A O 1
ATOM 2126 N N . LEU A 1 299 ? 18.707 43.979 -8.174 1.00 46.19 299 LEU A N 1
ATOM 2127 C CA . LEU A 1 299 ? 17.344 44.210 -8.655 1.00 46.19 299 LEU A CA 1
ATOM 2128 C C . LEU A 1 299 ? 17.156 45.721 -8.831 1.00 46.19 299 LEU A C 1
ATOM 2130 O O . LEU A 1 299 ? 17.258 46.461 -7.857 1.00 46.19 299 LEU A O 1
ATOM 2134 N N . ASP A 1 300 ? 16.894 46.170 -10.059 1.00 43.22 300 ASP A N 1
ATOM 2135 C CA . ASP A 1 300 ? 16.671 47.584 -10.377 1.00 43.22 300 ASP A CA 1
ATOM 2136 C C . ASP A 1 300 ? 15.166 47.844 -10.539 1.00 43.22 300 ASP A C 1
ATOM 2138 O O . ASP A 1 300 ? 14.565 47.477 -11.550 1.00 43.22 300 ASP A O 1
ATOM 2142 N N . VAL A 1 301 ? 14.529 48.402 -9.504 1.00 45.31 301 VAL A N 1
ATOM 2143 C CA . VAL A 1 301 ? 13.115 48.811 -9.535 1.00 45.31 301 VAL A CA 1
ATOM 2144 C C . VAL A 1 301 ? 12.948 50.123 -8.764 1.00 45.31 301 VAL A C 1
ATOM 2146 O O . VAL A 1 301 ? 13.263 50.208 -7.579 1.00 45.31 301 VAL A O 1
ATOM 2149 N N . ASN A 1 302 ? 12.409 51.145 -9.432 1.00 40.78 302 ASN A N 1
ATOM 2150 C CA . ASN A 1 302 ? 12.052 52.436 -8.840 1.00 40.78 302 ASN A CA 1
ATOM 2151 C C . ASN A 1 302 ? 10.570 52.447 -8.441 1.00 40.78 302 ASN A C 1
ATOM 2153 O O . ASN A 1 302 ? 9.742 52.414 -9.345 1.00 40.78 302 ASN A O 1
ATOM 2157 N N . LEU A 1 303 ? 10.253 52.520 -7.135 1.00 40.78 303 LEU A N 1
ATOM 2158 C CA . LEU A 1 303 ? 9.025 53.079 -6.510 1.00 40.78 303 LEU A CA 1
ATOM 2159 C C . LEU A 1 303 ? 8.974 52.713 -5.009 1.00 40.78 303 LEU A C 1
ATOM 2161 O O . LEU A 1 303 ? 9.247 51.575 -4.654 1.00 40.78 303 LEU A O 1
ATOM 2165 N N . GLY A 1 304 ? 8.621 53.661 -4.130 1.00 41.41 304 GLY A N 1
ATOM 2166 C CA . GLY A 1 304 ? 8.589 53.480 -2.670 1.00 41.41 304 GLY A CA 1
ATOM 2167 C C . GLY A 1 304 ? 7.258 52.944 -2.120 1.00 41.41 304 GLY A C 1
ATOM 2168 O O . GLY A 1 304 ? 6.208 53.520 -2.390 1.00 41.41 304 GLY A O 1
ATOM 2169 N N . GLY A 1 305 ? 7.320 51.892 -1.297 1.00 49.88 305 GLY A N 1
ATOM 2170 C CA . GLY A 1 305 ? 6.221 51.340 -0.495 1.00 49.88 305 GLY A CA 1
ATOM 2171 C C . GLY A 1 305 ? 6.712 50.167 0.365 1.00 49.88 305 GLY A C 1
ATOM 2172 O O . GLY A 1 305 ? 7.715 49.546 0.016 1.00 49.88 305 GLY A O 1
ATOM 2173 N N . SER A 1 306 ? 6.044 49.863 1.482 1.00 47.81 306 SER A N 1
ATOM 2174 C CA . SER A 1 306 ? 6.231 48.587 2.184 1.00 47.81 306 SER A CA 1
ATOM 2175 C C . SER A 1 306 ? 5.113 47.622 1.800 1.00 47.81 306 SER A C 1
ATOM 2177 O O . SER A 1 306 ? 3.960 48.017 1.612 1.00 47.81 306 SER A O 1
ATOM 2179 N N . VAL A 1 307 ? 5.462 46.347 1.645 1.00 49.41 307 VAL A N 1
ATOM 2180 C CA . VAL A 1 307 ? 4.481 45.263 1.587 1.00 49.41 307 VAL A CA 1
ATOM 2181 C C . VAL A 1 307 ? 4.583 44.562 2.932 1.00 49.41 307 VAL A C 1
ATOM 2183 O O . VAL A 1 307 ? 5.617 43.974 3.259 1.00 49.41 307 VAL A O 1
ATOM 2186 N N . GLY A 1 308 ? 3.534 44.744 3.737 1.00 52.41 308 GLY A N 1
ATOM 2187 C CA . GLY A 1 308 ? 3.414 44.198 5.084 1.00 52.41 308 GLY A CA 1
ATOM 2188 C C . GLY A 1 308 ? 3.491 42.671 5.107 1.00 52.41 308 GLY A C 1
ATOM 2189 O O . GLY A 1 308 ? 3.511 42.027 4.054 1.00 52.41 308 GLY A O 1
ATOM 2190 N N . PRO A 1 309 ? 3.540 42.075 6.307 1.00 52.62 309 PRO A N 1
ATOM 2191 C CA . PRO A 1 309 ? 3.757 40.652 6.418 1.00 52.62 309 PRO A CA 1
ATOM 2192 C C . PRO A 1 309 ? 2.592 39.877 5.804 1.00 52.62 309 PRO A C 1
ATOM 2194 O O . PRO A 1 309 ? 1.431 40.084 6.159 1.00 52.62 309 PRO A O 1
ATOM 2197 N N . ILE A 1 310 ? 2.910 38.984 4.869 1.00 57.22 310 ILE A N 1
ATOM 2198 C CA . ILE A 1 310 ? 1.930 38.097 4.245 1.00 57.22 310 ILE A CA 1
ATOM 2199 C C . ILE A 1 310 ? 1.991 36.772 4.995 1.00 57.22 310 ILE A C 1
ATOM 2201 O O . ILE A 1 310 ? 3.007 36.072 4.968 1.00 57.22 310 ILE A O 1
ATOM 2205 N N . THR A 1 311 ? 0.893 36.432 5.662 1.00 51.25 311 THR A N 1
ATOM 2206 C CA . THR A 1 311 ? 0.698 35.116 6.265 1.00 51.25 311 THR A CA 1
ATOM 2207 C C . THR A 1 311 ? -0.142 34.264 5.326 1.00 51.25 311 THR A C 1
ATOM 2209 O O . THR A 1 311 ? -1.304 34.581 5.077 1.00 51.25 311 THR A O 1
ATOM 2212 N N . VAL A 1 312 ? 0.440 33.183 4.807 1.00 55.66 312 VAL A N 1
ATOM 2213 C CA . VAL A 1 312 ? -0.266 32.227 3.946 1.00 55.66 312 VAL A CA 1
ATOM 2214 C C . VAL A 1 312 ? -0.414 30.907 4.708 1.00 55.66 312 VAL A C 1
ATOM 2216 O O . VAL A 1 312 ? 0.602 30.260 4.982 1.00 55.66 312 VAL A O 1
ATOM 2219 N N . PRO A 1 313 ? -1.640 30.486 5.074 1.00 53.62 313 PRO A N 1
ATOM 2220 C CA . PRO A 1 313 ? -1.868 29.121 5.531 1.00 53.62 313 PRO A CA 1
ATOM 2221 C C . PRO A 1 313 ? -1.638 28.186 4.339 1.00 53.62 313 PRO A C 1
ATOM 2223 O O . PRO A 1 313 ? -2.364 28.256 3.350 1.00 53.62 313 PRO A O 1
ATOM 2226 N N . VAL A 1 314 ? -0.594 27.356 4.394 1.00 53.41 314 VAL A N 1
ATOM 2227 C CA . VAL A 1 314 ? -0.249 26.462 3.270 1.00 53.41 314 VAL A CA 1
ATOM 2228 C C . VAL A 1 314 ? -0.960 25.121 3.419 1.00 53.41 314 VAL A C 1
ATOM 2230 O O . VAL A 1 314 ? -1.382 24.547 2.422 1.00 53.41 314 VAL A O 1
ATOM 2233 N N . ILE A 1 315 ? -1.126 24.630 4.653 1.00 49.47 315 ILE A N 1
ATOM 2234 C CA . ILE A 1 315 ? -1.840 23.382 4.957 1.00 49.47 315 ILE A CA 1
ATOM 2235 C C . ILE A 1 315 ? -2.565 23.533 6.301 1.00 49.47 315 ILE A C 1
ATOM 2237 O O . ILE A 1 315 ? -1.949 23.933 7.290 1.00 49.47 315 ILE A O 1
ATOM 2241 N N . HIS A 1 316 ? -3.854 23.177 6.333 1.00 51.34 316 HIS A N 1
ATOM 2242 C CA . HIS A 1 316 ? -4.646 22.992 7.552 1.00 51.34 316 HIS A CA 1
ATOM 2243 C C . HIS A 1 316 ? -5.290 21.601 7.523 1.00 51.34 316 HIS A C 1
ATOM 2245 O O . HIS A 1 316 ? -6.168 21.336 6.696 1.00 51.34 316 HIS A O 1
ATOM 2251 N N . LEU A 1 317 ? -4.845 20.703 8.405 1.00 52.00 317 LEU A N 1
ATOM 2252 C CA . LEU A 1 317 ? -5.448 19.382 8.588 1.00 52.00 317 LEU A CA 1
ATOM 2253 C C . LEU A 1 317 ? -6.205 19.347 9.914 1.00 52.00 317 LEU A C 1
ATOM 2255 O O . LEU A 1 317 ? -5.602 19.278 10.986 1.00 52.00 317 LEU A O 1
ATOM 2259 N N . SER A 1 318 ? -7.536 19.386 9.835 1.00 50.81 318 SER A N 1
ATOM 2260 C CA . SER A 1 318 ? -8.396 19.329 11.015 1.00 50.81 318 SER A CA 1
ATOM 2261 C C . SER A 1 318 ? -8.278 17.964 11.719 1.00 50.81 318 SER A C 1
ATOM 2263 O O . SER A 1 318 ? -8.283 16.931 11.045 1.00 50.81 318 SER A O 1
ATOM 2265 N N . PRO A 1 319 ? -8.184 17.928 13.061 1.00 52.44 319 PRO A N 1
ATOM 2266 C CA . PRO A 1 319 ? -8.090 16.684 13.820 1.00 52.44 319 PRO A CA 1
ATOM 2267 C C . PRO A 1 319 ? -9.366 15.848 13.667 1.00 52.44 319 PRO A C 1
ATOM 2269 O O . PRO A 1 319 ? -10.468 16.363 13.860 1.00 52.44 319 PRO A O 1
ATOM 2272 N N . MET A 1 320 ? -9.222 14.552 13.380 1.00 59.31 320 MET A N 1
ATOM 2273 C CA . MET A 1 320 ? -10.326 13.595 13.479 1.00 59.31 320 MET A CA 1
ATOM 2274 C C . MET A 1 320 ? -10.241 12.793 14.785 1.00 59.31 320 MET A C 1
ATOM 2276 O O . MET A 1 320 ? -9.138 12.498 15.251 1.00 59.31 320 MET A O 1
ATOM 2280 N N . PRO A 1 321 ? -11.378 12.449 15.415 1.00 57.84 321 PRO A N 1
ATOM 2281 C CA . PRO A 1 321 ? -11.375 11.623 16.617 1.00 57.84 321 PRO A CA 1
ATOM 2282 C C . PRO A 1 321 ? -10.842 10.201 16.352 1.00 57.84 321 PRO A C 1
ATOM 2284 O O . PRO A 1 321 ? -11.377 9.477 15.520 1.00 57.84 321 PRO A O 1
ATOM 2287 N N . GLY A 1 322 ? -9.820 9.791 17.113 1.00 62.84 322 GLY A N 1
ATOM 2288 C CA . GLY A 1 322 ? -9.362 8.399 17.224 1.00 62.84 322 GLY A CA 1
ATOM 2289 C C . GLY A 1 322 ? -8.523 7.839 16.062 1.00 62.84 322 GLY A C 1
ATOM 2290 O O . GLY A 1 322 ? -8.272 8.501 15.061 1.00 62.84 322 GLY A O 1
ATOM 2291 N N . PHE A 1 323 ? -8.056 6.597 16.218 1.00 64.94 323 PHE A N 1
ATOM 2292 C CA . PHE A 1 323 ? -7.196 5.868 15.281 1.00 64.94 323 PHE A CA 1
ATOM 2293 C C . PHE A 1 323 ? -7.727 4.441 15.062 1.00 64.94 323 PHE A C 1
ATOM 2295 O O . PHE A 1 323 ? -7.882 3.668 15.997 1.00 64.94 323 PHE A O 1
ATOM 2302 N N . GLY A 1 324 ? -8.019 4.053 13.824 1.00 67.94 324 GLY A N 1
ATOM 2303 C CA . GLY A 1 324 ? -8.563 2.721 13.502 1.00 67.94 324 GLY A CA 1
ATOM 2304 C C . GLY A 1 324 ? -10.043 2.477 13.868 1.00 67.94 324 GLY A C 1
ATOM 2305 O O . GLY A 1 324 ? -10.485 1.337 13.818 1.00 67.94 324 GLY A O 1
ATOM 2306 N N . ASN A 1 325 ? -10.811 3.501 14.258 1.00 72.00 325 ASN A N 1
ATOM 2307 C CA . ASN A 1 325 ? -12.229 3.405 14.650 1.00 72.00 325 ASN A CA 1
ATOM 2308 C C . ASN A 1 325 ? -13.241 3.248 13.487 1.00 72.00 325 ASN A C 1
ATOM 2310 O O . ASN A 1 325 ? -13.761 4.244 13.012 1.00 72.00 325 ASN A O 1
ATOM 2314 N N . SER A 1 326 ? -13.659 2.045 13.103 1.00 75.31 326 SER A N 1
ATOM 2315 C CA . SER A 1 326 ? -14.713 1.798 12.092 1.00 75.31 326 SER A CA 1
ATOM 2316 C C . SER A 1 326 ? -16.170 2.090 12.547 1.00 75.31 326 SER A C 1
ATOM 2318 O O . SER A 1 326 ? -17.037 1.212 12.506 1.00 75.31 326 SER A O 1
ATOM 2320 N N . THR A 1 327 ? -16.473 3.320 12.978 1.00 74.00 327 THR A N 1
ATOM 2321 C CA . THR A 1 327 ? -17.804 3.729 13.486 1.00 74.00 327 THR A CA 1
ATOM 2322 C C . THR A 1 327 ? -18.570 4.681 12.557 1.00 74.00 327 THR A C 1
ATOM 2324 O O . THR A 1 327 ? -17.943 5.445 11.827 1.00 74.00 327 THR A O 1
ATOM 2327 N N . SER A 1 328 ? -19.912 4.687 12.595 1.00 77.69 328 SER A N 1
ATOM 2328 C CA . SER A 1 328 ? -20.737 5.628 11.803 1.00 77.69 328 SER A CA 1
ATOM 2329 C C . SER A 1 328 ? -20.803 7.045 12.402 1.00 77.69 328 SER A C 1
ATOM 2331 O O . SER A 1 328 ? -20.758 8.017 11.648 1.00 77.69 328 SER A O 1
ATOM 2333 N N . ALA A 1 329 ? -20.843 7.196 13.731 1.00 77.31 329 ALA A N 1
ATOM 2334 C CA . ALA A 1 329 ? -20.678 8.482 14.421 1.00 77.31 329 ALA A CA 1
ATOM 2335 C C . ALA A 1 329 ? -19.230 8.701 14.920 1.00 77.31 329 ALA A C 1
ATOM 2337 O O . ALA A 1 329 ? -18.517 7.722 15.170 1.00 77.31 329 ALA A O 1
ATOM 2338 N N . PRO A 1 330 ? -18.773 9.960 15.113 1.00 74.38 330 PRO A N 1
ATOM 2339 C CA . PRO A 1 330 ? -17.418 10.252 15.584 1.00 74.38 330 PRO A CA 1
ATOM 2340 C C . PRO A 1 330 ? -17.087 9.532 16.896 1.00 74.38 330 PRO A C 1
ATOM 2342 O O . PRO A 1 330 ? -17.835 9.625 17.870 1.00 74.38 330 PRO A O 1
ATOM 2345 N N . SER A 1 331 ? -15.947 8.843 16.928 1.00 72.62 331 SER A N 1
ATOM 2346 C CA . SER A 1 331 ? -15.483 8.076 18.088 1.00 72.62 331 SER A CA 1
ATOM 2347 C C . SER A 1 331 ? -14.010 8.363 18.343 1.00 72.62 331 SER A C 1
ATOM 2349 O O . SER A 1 331 ? -13.230 8.418 17.401 1.00 72.62 331 SER A O 1
ATOM 2351 N N . SER A 1 332 ? -13.602 8.536 19.596 1.00 71.81 332 SER A N 1
ATOM 2352 C CA . SER A 1 332 ? -12.199 8.744 19.981 1.00 71.81 332 SER A CA 1
ATOM 2353 C C . SER A 1 332 ? -11.526 7.421 20.382 1.00 71.81 332 SER A C 1
ATOM 2355 O O . SER A 1 332 ? -12.169 6.377 20.418 1.00 71.81 332 SER A O 1
ATOM 2357 N N . GLY A 1 333 ? -10.219 7.413 20.654 1.00 71.50 333 GLY A N 1
ATOM 2358 C CA . GLY A 1 333 ? -9.498 6.186 21.033 1.00 71.50 333 GLY A CA 1
ATOM 2359 C C . GLY A 1 333 ? -9.089 5.315 19.840 1.00 71.50 333 GLY A C 1
ATOM 2360 O O . GLY A 1 333 ? -8.753 5.866 18.798 1.00 71.50 333 GLY A O 1
ATOM 2361 N N . PHE A 1 334 ? -9.064 3.989 19.994 1.00 76.06 334 PHE A N 1
ATOM 2362 C CA . PHE A 1 334 ? -8.484 3.055 19.029 1.00 76.06 334 PHE A CA 1
ATOM 2363 C C . PHE A 1 334 ? -9.418 1.890 18.664 1.00 76.06 334 PHE A C 1
ATOM 2365 O O . PHE A 1 334 ? -10.002 1.268 19.544 1.00 76.06 334 PHE A O 1
ATOM 2372 N N . PHE A 1 335 ? -9.513 1.527 17.385 1.00 81.62 335 PHE A N 1
ATOM 2373 C CA . PHE A 1 335 ? -10.170 0.288 16.922 1.00 81.62 335 PHE A CA 1
ATOM 2374 C C . PHE A 1 335 ? -11.627 0.051 17.377 1.00 81.62 335 PHE A C 1
ATOM 2376 O O . PHE A 1 335 ? -12.067 -1.091 17.470 1.00 81.62 335 PHE A O 1
ATOM 2383 N N . ASN A 1 336 ? -12.397 1.103 17.660 1.00 79.38 336 ASN A N 1
ATOM 2384 C CA . ASN A 1 336 ? -13.831 0.985 17.952 1.00 79.38 336 ASN A CA 1
ATOM 2385 C C . ASN A 1 336 ? -14.635 0.694 16.668 1.00 79.38 336 ASN A C 1
ATOM 2387 O O . ASN A 1 336 ? -14.212 1.073 15.581 1.00 79.38 336 ASN A O 1
ATOM 2391 N N . SER A 1 337 ? -15.798 0.051 16.764 1.00 83.94 337 SER A N 1
ATOM 2392 C CA . SER A 1 337 ? -16.676 -0.269 15.626 1.00 83.94 337 SER A CA 1
ATOM 2393 C C . SER A 1 337 ? -18.160 -0.170 16.004 1.00 83.94 337 SER A C 1
ATOM 2395 O O . SER A 1 337 ? -18.497 -0.159 17.187 1.00 83.94 337 SER A O 1
ATOM 2397 N N . GLY A 1 338 ? -19.060 -0.071 15.021 1.00 85.56 338 GLY A N 1
ATOM 2398 C CA . GLY A 1 338 ? -20.512 0.036 15.248 1.00 85.56 338 GLY A CA 1
ATOM 2399 C C . GLY A 1 338 ? -21.071 1.443 15.016 1.00 85.56 338 GLY A C 1
ATOM 2400 O O . GLY A 1 338 ? -20.552 2.191 14.192 1.00 85.56 338 GLY A O 1
ATOM 2401 N N . GLU A 1 339 ? -22.145 1.803 15.721 1.00 84.31 339 GLU A N 1
ATOM 2402 C CA . GLU A 1 339 ? -22.865 3.067 15.491 1.00 84.31 339 GLU A CA 1
ATOM 2403 C C . GLU A 1 339 ? -22.091 4.321 15.949 1.00 84.31 339 GLU A C 1
ATOM 2405 O O . GLU A 1 339 ? -22.345 5.435 15.501 1.00 84.31 339 GLU A O 1
ATOM 2410 N N . GLY A 1 340 ? -21.077 4.164 16.801 1.00 78.94 340 GLY A N 1
ATOM 2411 C CA . GLY A 1 340 ? -20.178 5.255 17.181 1.00 78.94 340 GLY A CA 1
ATOM 2412 C C . GLY A 1 340 ? -20.601 6.040 18.417 1.00 78.94 340 GLY A C 1
ATOM 2413 O O . GLY A 1 340 ? -21.359 5.554 19.256 1.00 78.94 340 GLY A O 1
ATOM 2414 N N . GLY A 1 341 ? -19.994 7.216 18.611 1.00 78.12 341 GLY A N 1
ATOM 2415 C CA . GLY A 1 341 ? -19.978 7.872 19.924 1.00 78.12 341 GLY A CA 1
ATOM 2416 C C . GLY A 1 341 ? -19.122 7.102 20.936 1.00 78.12 341 GLY A C 1
ATOM 2417 O O . GLY A 1 341 ? -19.358 7.185 22.142 1.00 78.12 341 GLY A O 1
ATOM 2418 N N . ALA A 1 342 ? -18.168 6.307 20.443 1.00 81.06 342 ALA A N 1
ATOM 2419 C CA . ALA A 1 342 ? -17.331 5.441 21.254 1.00 81.06 342 ALA A CA 1
ATOM 2420 C C . ALA A 1 342 ? -16.026 6.130 21.684 1.00 81.06 342 ALA A C 1
ATOM 2422 O O . ALA A 1 342 ? -15.545 7.068 21.047 1.00 81.06 342 ALA A O 1
ATOM 2423 N N . SER A 1 343 ? -15.432 5.654 22.773 1.00 78.31 343 SER A N 1
ATOM 2424 C CA . SER A 1 343 ? -14.116 6.084 23.250 1.00 78.31 343 SER A CA 1
ATOM 2425 C C . SER A 1 343 ? -13.371 4.929 23.919 1.00 78.31 343 SER A C 1
ATOM 2427 O O . SER A 1 343 ? -13.982 4.026 24.482 1.00 78.31 343 SER A O 1
ATOM 2429 N N . GLY A 1 344 ? -12.041 4.945 23.888 1.00 73.44 344 GLY A N 1
ATOM 2430 C CA . GLY A 1 344 ? -11.223 3.834 24.394 1.00 73.44 344 GLY A CA 1
ATOM 2431 C C . GLY A 1 344 ? -10.839 2.850 23.288 1.00 73.44 344 GLY A C 1
ATOM 2432 O O . GLY A 1 344 ? -10.602 3.297 22.170 1.00 73.44 344 GLY A O 1
ATOM 2433 N N . PHE A 1 345 ? -10.707 1.555 23.579 1.00 77.12 345 PHE A N 1
ATOM 2434 C CA . PHE A 1 345 ? -10.092 0.574 22.678 1.00 77.12 345 PHE A CA 1
ATOM 2435 C C . PHE A 1 345 ? -11.031 -0.591 22.339 1.00 77.12 345 PHE A C 1
ATOM 2437 O O . PHE A 1 345 ? -11.513 -1.274 23.240 1.00 77.12 345 PHE A O 1
ATOM 2444 N N . GLY A 1 346 ? -11.229 -0.886 21.053 1.00 82.06 346 GLY A N 1
ATOM 2445 C CA . GLY A 1 346 ? -11.837 -2.153 20.624 1.00 82.06 346 GLY A CA 1
ATOM 2446 C C . GLY A 1 346 ? -13.315 -2.335 20.989 1.00 82.06 346 GLY A C 1
ATOM 2447 O O . GLY A 1 346 ? -13.773 -3.471 21.081 1.00 82.06 346 GLY A O 1
ATOM 2448 N N . ASN A 1 347 ? -14.063 -1.259 21.251 1.00 85.00 347 ASN A N 1
ATOM 2449 C CA . ASN A 1 347 ? -15.484 -1.372 21.591 1.00 85.00 347 ASN A CA 1
ATOM 2450 C C . ASN A 1 347 ? -16.352 -1.614 20.345 1.00 85.00 347 ASN A C 1
ATOM 2452 O O . ASN A 1 347 ? -16.029 -1.125 19.262 1.00 85.00 347 ASN A O 1
ATOM 2456 N N . ILE A 1 348 ? -17.477 -2.316 20.504 1.00 91.94 348 ILE A N 1
ATOM 2457 C CA . ILE A 1 348 ? -18.429 -2.636 19.431 1.00 91.94 348 ILE A CA 1
ATOM 2458 C C . ILE A 1 348 ? -19.839 -2.171 19.820 1.00 91.94 348 ILE A C 1
ATOM 2460 O O . ILE A 1 348 ? -20.468 -2.758 20.701 1.00 91.94 348 ILE A O 1
ATOM 2464 N N . GLY A 1 349 ? -20.349 -1.143 19.139 1.00 87.50 349 GLY A N 1
ATOM 2465 C CA . GLY A 1 349 ? -21.729 -0.662 19.264 1.00 87.50 349 GLY A CA 1
ATOM 2466 C C . GLY A 1 349 ? -21.849 0.860 19.385 1.00 87.50 349 GLY A C 1
ATOM 2467 O O . GLY A 1 349 ? -21.140 1.593 18.697 1.00 87.50 349 GLY A O 1
ATOM 2468 N N . GLU A 1 350 ? -22.787 1.338 20.207 1.00 90.81 350 GLU A N 1
ATOM 2469 C CA . GLU A 1 350 ? -23.178 2.757 20.284 1.00 90.81 350 GLU A CA 1
ATOM 2470 C C . GLU A 1 350 ? -22.952 3.346 21.682 1.00 90.81 350 GLU A C 1
ATOM 2472 O O . GLU A 1 350 ? -23.353 2.742 22.681 1.00 90.81 350 GLU A O 1
ATOM 2477 N N . ILE A 1 351 ? -22.367 4.548 21.754 1.00 87.69 351 ILE A N 1
ATOM 2478 C CA . ILE A 1 351 ? -22.160 5.315 22.996 1.00 87.69 351 ILE A CA 1
ATOM 2479 C C . ILE A 1 351 ? -21.458 4.438 24.044 1.00 87.69 351 ILE A C 1
ATOM 2481 O O . ILE A 1 351 ? -21.997 4.090 25.095 1.00 87.69 351 ILE A O 1
ATOM 2485 N N . ILE A 1 352 ? -20.243 4.012 23.703 1.00 87.62 352 ILE A N 1
ATOM 2486 C CA . ILE A 1 352 ? -19.457 3.075 24.510 1.00 87.62 352 ILE A CA 1
ATOM 2487 C C . ILE A 1 352 ? -18.160 3.727 24.978 1.00 87.62 352 ILE A C 1
ATOM 2489 O O . ILE A 1 352 ? -17.550 4.519 24.265 1.00 87.62 352 ILE A O 1
ATOM 2493 N N . SER A 1 353 ? -17.702 3.385 26.175 1.00 84.25 353 SER A N 1
ATOM 2494 C CA . SER A 1 353 ? -16.396 3.820 26.673 1.00 84.25 353 SER A CA 1
ATOM 2495 C C . SER A 1 353 ? -15.615 2.679 27.318 1.00 84.25 353 SER A C 1
ATOM 2497 O O . SER A 1 353 ? -16.188 1.809 27.964 1.00 84.25 353 SER A O 1
ATOM 2499 N N . GLY A 1 354 ? -14.291 2.691 27.190 1.00 75.62 354 GLY A N 1
ATOM 2500 C CA . GLY A 1 354 ? -13.417 1.709 27.838 1.00 75.62 354 GLY A CA 1
ATOM 2501 C C . GLY A 1 354 ? -12.845 0.689 26.858 1.00 75.62 354 GLY A C 1
ATOM 2502 O O . GLY A 1 354 ? -12.422 1.083 25.775 1.00 75.62 354 GLY A O 1
ATOM 2503 N N . TYR A 1 355 ? -12.759 -0.581 27.245 1.00 77.94 355 TYR A N 1
ATOM 2504 C CA . TYR A 1 355 ? -12.013 -1.606 26.510 1.00 77.94 355 TYR A CA 1
ATOM 2505 C C . TYR A 1 355 ? -12.882 -2.825 26.206 1.00 77.94 355 TYR A C 1
ATOM 2507 O O . TYR A 1 355 ? -13.460 -3.404 27.125 1.00 77.94 355 TYR A O 1
ATOM 2515 N N . TRP A 1 356 ? -12.920 -3.231 24.934 1.00 85.06 356 TRP A N 1
ATOM 2516 C CA . TRP A 1 356 ? -13.527 -4.492 24.478 1.00 85.06 356 TRP A CA 1
ATOM 2517 C C . TRP A 1 356 ? -14.984 -4.702 24.906 1.00 85.06 356 TRP A C 1
ATOM 2519 O O . TRP A 1 356 ? -15.439 -5.831 25.082 1.00 85.06 356 TRP A O 1
ATOM 2529 N N . ASN A 1 357 ? -15.738 -3.619 25.084 1.00 85.62 357 ASN A N 1
ATOM 2530 C CA . ASN A 1 357 ? -17.150 -3.731 25.414 1.00 85.62 357 ASN A CA 1
ATOM 2531 C C . ASN A 1 357 ? -17.990 -3.943 24.153 1.00 85.62 357 ASN A C 1
ATOM 2533 O O . ASN A 1 357 ? -17.717 -3.342 23.112 1.00 85.62 357 ASN A O 1
ATOM 2537 N N . VAL A 1 358 ? -19.060 -4.725 24.276 1.00 92.31 358 VAL A N 1
ATOM 2538 C CA . VAL A 1 358 ? -20.036 -4.978 23.211 1.00 92.31 358 VAL A CA 1
ATOM 2539 C C . VAL A 1 358 ? -21.435 -4.661 23.729 1.00 92.31 358 VAL A C 1
ATOM 2541 O O . VAL A 1 358 ? -21.879 -5.256 24.712 1.00 92.31 358 VAL A O 1
ATOM 2544 N N . GLY A 1 359 ? -22.133 -3.731 23.076 1.00 88.69 359 GLY A N 1
ATOM 2545 C CA . GLY A 1 359 ? -23.507 -3.370 23.435 1.00 88.69 359 GLY A CA 1
ATOM 2546 C C . GLY A 1 359 ? -23.860 -1.924 23.103 1.00 88.69 359 GLY A C 1
ATOM 2547 O O . GLY A 1 359 ? -23.364 -1.348 22.142 1.00 88.69 359 GLY A O 1
ATOM 2548 N N . SER A 1 360 ? -24.743 -1.315 23.887 1.00 91.12 360 SER A N 1
ATOM 2549 C CA . SER A 1 360 ? -25.148 0.084 23.714 1.00 91.12 360 SER A CA 1
ATOM 2550 C C . SER A 1 360 ? -25.213 0.787 25.074 1.00 91.12 360 SER A C 1
ATOM 2552 O O . SER A 1 360 ? -25.751 0.234 26.036 1.00 91.12 360 SER A O 1
ATOM 2554 N N . PHE A 1 361 ? -24.667 2.002 25.190 1.00 91.06 361 PHE A N 1
ATOM 2555 C CA . PHE A 1 361 ? -24.544 2.719 26.474 1.00 91.06 361 PHE A CA 1
ATOM 2556 C C . PHE A 1 361 ? -23.752 1.901 27.503 1.00 91.06 361 PHE A C 1
ATOM 2558 O O . PHE A 1 361 ? -24.238 1.617 28.601 1.00 91.06 361 PHE A O 1
ATOM 2565 N N . VAL A 1 362 ? -22.554 1.469 27.107 1.00 87.69 362 VAL A N 1
ATOM 2566 C CA . VAL A 1 362 ? -21.704 0.578 27.906 1.00 87.69 362 VAL A CA 1
ATOM 2567 C C . VAL A 1 362 ? -20.421 1.284 28.338 1.00 87.69 362 VAL A C 1
ATOM 2569 O O . VAL A 1 362 ? -19.838 2.056 27.578 1.00 87.69 362 VAL A O 1
ATOM 2572 N N . SER A 1 363 ? -19.956 1.024 29.558 1.00 88.88 363 SER A N 1
ATOM 2573 C CA . SER A 1 363 ? -18.666 1.526 30.034 1.00 88.88 363 SER A CA 1
ATOM 2574 C C . SER A 1 363 ? -17.854 0.489 30.809 1.00 88.88 363 SER A C 1
ATOM 2576 O O . SER A 1 363 ? -18.403 -0.347 31.520 1.00 88.88 363 SER A O 1
ATOM 2578 N N . GLY A 1 364 ? -16.526 0.562 30.722 1.00 80.75 364 GLY A N 1
ATOM 2579 C CA . GLY A 1 364 ? -15.620 -0.264 31.528 1.00 80.75 364 GLY A CA 1
ATOM 2580 C C . GLY A 1 364 ? -14.834 -1.281 30.704 1.00 80.75 364 GLY A C 1
ATOM 2581 O O . GLY A 1 364 ? -14.261 -0.903 29.684 1.00 80.75 364 GLY A O 1
ATOM 2582 N N . PHE A 1 365 ? -14.737 -2.531 31.152 1.00 79.25 365 PHE A N 1
ATOM 2583 C CA . PHE A 1 365 ? -13.887 -3.556 30.534 1.00 79.25 365 PHE A CA 1
ATOM 2584 C C . PHE A 1 365 ? -14.676 -4.836 30.258 1.00 79.25 365 PHE A C 1
ATOM 2586 O O . PHE A 1 365 ? -15.255 -5.397 31.188 1.00 79.25 365 PHE A O 1
ATOM 2593 N N . GLU A 1 366 ? -14.664 -5.292 29.004 1.00 88.31 366 GLU A N 1
ATOM 2594 C CA . GLU A 1 366 ? -15.215 -6.586 28.564 1.00 88.31 366 GLU A CA 1
ATOM 2595 C C . GLU A 1 366 ? -16.666 -6.846 28.997 1.00 88.31 366 GLU A C 1
ATOM 2597 O O . GLU A 1 366 ? -17.068 -7.973 29.284 1.00 88.31 366 GLU A O 1
ATOM 2602 N N . ASN A 1 367 ? -17.488 -5.801 29.055 1.00 86.75 367 ASN A N 1
ATOM 2603 C CA . ASN A 1 367 ? -18.917 -5.992 29.263 1.00 86.75 367 ASN A CA 1
ATOM 2604 C C . ASN A 1 367 ? -19.568 -6.419 27.947 1.00 86.75 367 ASN A C 1
ATOM 2606 O O . ASN A 1 367 ? -19.302 -5.830 26.897 1.00 86.75 367 ASN A O 1
ATOM 2610 N N . TYR A 1 368 ? -20.456 -7.404 28.017 1.00 92.56 368 TYR A N 1
ATOM 2611 C CA . TYR A 1 368 ? -21.154 -7.943 26.861 1.00 92.56 368 TYR A CA 1
ATOM 2612 C C . TYR A 1 368 ? -22.659 -7.944 27.104 1.00 92.56 368 TYR A C 1
ATOM 2614 O O . TYR A 1 368 ? -23.153 -8.550 28.056 1.00 92.56 368 TYR A O 1
ATOM 2622 N N . GLY A 1 369 ? -23.416 -7.310 26.218 1.00 86.19 369 GLY A N 1
ATOM 2623 C CA . GLY A 1 369 ? -24.854 -7.506 26.200 1.00 86.19 369 GLY A CA 1
ATOM 2624 C C . GLY A 1 369 ? -25.636 -6.383 25.553 1.00 86.19 369 GLY A C 1
ATOM 2625 O O . GLY A 1 369 ? -25.180 -5.777 24.591 1.00 86.19 369 GLY A O 1
ATOM 2626 N N . GLY A 1 370 ? -26.857 -6.166 26.037 1.00 82.12 370 GLY A N 1
ATOM 2627 C CA . GLY A 1 370 ? -27.794 -5.236 25.417 1.00 82.12 370 GLY A CA 1
ATOM 2628 C C . GLY A 1 370 ? -27.459 -3.787 25.738 1.00 82.12 370 GLY A C 1
ATOM 2629 O O . GLY A 1 370 ? -26.580 -3.175 25.134 1.00 82.12 370 GLY A O 1
ATOM 2630 N N . ARG A 1 371 ? -28.202 -3.212 26.687 1.00 90.81 371 ARG A N 1
ATOM 2631 C CA . ARG A 1 371 ? -28.071 -1.801 27.076 1.00 90.81 371 ARG A CA 1
ATOM 2632 C C . ARG A 1 371 ? -27.675 -1.603 28.528 1.00 90.81 371 ARG A C 1
ATOM 2634 O O . ARG A 1 371 ? -28.057 -2.407 29.379 1.00 90.81 371 ARG A O 1
ATOM 2641 N N . LEU A 1 372 ? -27.025 -0.467 28.803 1.00 90.81 372 LEU A N 1
ATOM 2642 C CA . LEU A 1 372 ? -26.769 0.055 30.153 1.00 90.81 372 LEU A CA 1
ATOM 2643 C C . LEU A 1 372 ? -25.931 -0.904 31.004 1.00 90.81 372 LEU A C 1
ATOM 2645 O O . LEU A 1 372 ? -26.378 -1.388 32.045 1.00 90.81 372 LEU A O 1
ATOM 2649 N N . LEU A 1 373 ? -24.719 -1.193 30.542 1.00 89.25 373 LEU A N 1
ATOM 2650 C CA . LEU A 1 373 ? -23.751 -1.972 31.306 1.00 89.25 373 LEU A CA 1
ATOM 2651 C C . LEU A 1 373 ? -22.628 -1.062 31.790 1.00 89.25 373 LEU A C 1
ATOM 2653 O O . LEU A 1 373 ? -22.177 -0.179 31.062 1.00 89.25 373 LEU A O 1
ATOM 2657 N N . SER A 1 374 ? -22.154 -1.280 33.012 1.00 89.62 374 SER A N 1
ATOM 2658 C CA . SER A 1 374 ? -20.955 -0.603 33.501 1.00 89.62 374 SER A CA 1
ATOM 2659 C C . SER A 1 374 ? -20.119 -1.480 34.425 1.00 89.62 374 SER A C 1
ATOM 2661 O O . SER A 1 374 ? -20.650 -2.275 35.195 1.00 89.62 374 SER A O 1
ATOM 2663 N N . GLY A 1 375 ? -18.802 -1.302 34.393 1.00 79.31 375 GLY A N 1
ATOM 2664 C CA . GLY A 1 375 ? -17.874 -2.007 35.277 1.00 79.31 375 GLY A CA 1
ATOM 2665 C C . GLY A 1 375 ? -17.045 -3.055 34.541 1.00 79.31 375 GLY A C 1
ATOM 2666 O O . GLY A 1 375 ? -16.500 -2.758 33.480 1.00 79.31 375 GLY A O 1
ATOM 2667 N N . LEU A 1 376 ? -16.872 -4.242 35.116 1.00 85.62 376 LEU A N 1
ATOM 2668 C CA . LEU A 1 376 ? -15.922 -5.249 34.635 1.00 85.62 376 LEU A CA 1
ATOM 2669 C C . LEU A 1 376 ? -16.653 -6.558 34.323 1.00 85.62 376 LEU A C 1
ATOM 2671 O O . LEU A 1 376 ? -17.334 -7.088 35.201 1.00 85.62 376 LEU A O 1
ATOM 2675 N N . THR A 1 377 ? -16.480 -7.074 33.105 1.00 87.38 377 THR A N 1
ATOM 2676 C CA . THR A 1 377 ? -16.873 -8.428 32.675 1.00 87.38 377 THR A CA 1
ATOM 2677 C C . THR A 1 377 ? -18.329 -8.796 32.981 1.00 87.38 377 THR A C 1
ATOM 2679 O O . THR A 1 377 ? -18.618 -9.921 33.395 1.00 87.38 377 THR A O 1
ATOM 2682 N N . ASN A 1 378 ? -19.260 -7.847 32.850 1.00 88.75 378 ASN A N 1
ATOM 2683 C CA . ASN A 1 378 ? -20.680 -8.120 33.065 1.00 88.75 378 ASN A CA 1
ATOM 2684 C C . ASN A 1 378 ? -21.341 -8.662 31.793 1.00 88.75 378 ASN A C 1
ATOM 2686 O O . ASN A 1 378 ? -21.065 -8.176 30.696 1.00 88.75 378 ASN A O 1
ATOM 2690 N N . LEU A 1 379 ? -22.265 -9.609 31.957 1.00 95.56 379 LEU A N 1
ATOM 2691 C CA . LEU A 1 379 ? -23.016 -10.239 30.870 1.00 95.56 379 LEU A CA 1
ATOM 2692 C C . LEU A 1 379 ? -24.525 -10.009 31.052 1.00 95.56 379 LEU A C 1
ATOM 2694 O O . LEU A 1 379 ? -25.107 -10.555 31.986 1.00 95.56 379 LEU A O 1
ATOM 2698 N N . GLY A 1 380 ? -25.176 -9.224 30.185 1.00 92.31 380 GLY A N 1
ATOM 2699 C CA . GLY A 1 380 ? -26.633 -8.993 30.251 1.00 92.31 380 GLY A CA 1
ATOM 2700 C C . GLY A 1 380 ? -27.090 -7.577 29.888 1.00 92.31 380 GLY A C 1
ATOM 2701 O O . GLY A 1 380 ? -26.592 -6.989 28.937 1.00 92.31 380 GLY A O 1
ATOM 2702 N N . SER A 1 381 ? -28.066 -7.015 30.608 1.00 93.88 381 SER A N 1
ATOM 2703 C CA . SER A 1 381 ? -28.528 -5.630 30.406 1.00 93.88 381 SER A CA 1
ATOM 2704 C C . SER A 1 381 ? -28.965 -4.988 31.720 1.00 93.88 381 SER A C 1
ATOM 2706 O O . SER A 1 381 ? -29.507 -5.662 32.591 1.00 93.88 381 SER A O 1
ATOM 2708 N N . ALA A 1 382 ? -28.739 -3.679 31.867 1.00 94.75 382 ALA A N 1
ATOM 2709 C CA . ALA A 1 382 ? -28.948 -2.936 33.111 1.00 94.75 382 ALA A CA 1
ATOM 2710 C C . ALA A 1 382 ? -28.151 -3.540 34.282 1.00 94.75 382 ALA A C 1
ATOM 2712 O O . ALA A 1 382 ? -28.708 -3.909 35.318 1.00 94.75 382 ALA A O 1
ATOM 2713 N N . ILE A 1 383 ? -26.837 -3.668 34.089 1.00 94.19 383 ILE A N 1
ATOM 2714 C CA . ILE A 1 383 ? -25.919 -4.273 35.058 1.00 94.19 383 ILE A CA 1
ATOM 2715 C C . ILE A 1 383 ? -24.804 -3.293 35.405 1.00 94.19 383 ILE A C 1
ATOM 2717 O O . ILE A 1 383 ? -24.240 -2.643 34.524 1.00 94.19 383 ILE A O 1
ATOM 2721 N N . SER A 1 384 ? -24.451 -3.213 36.685 1.00 93.69 384 SER A N 1
ATOM 2722 C CA . SER A 1 384 ? -23.253 -2.518 37.144 1.00 93.69 384 SER A CA 1
ATOM 2723 C C . SER A 1 384 ? -22.405 -3.381 38.077 1.00 93.69 384 SER A C 1
ATOM 2725 O O . SER A 1 384 ? -22.909 -4.256 38.774 1.00 93.69 384 SER A O 1
ATOM 2727 N N . GLY A 1 385 ? -21.099 -3.128 38.123 1.00 81.00 385 GLY A N 1
ATOM 2728 C CA . GLY A 1 385 ? -20.188 -3.795 39.055 1.00 81.00 385 GLY A CA 1
ATOM 2729 C C . GLY A 1 385 ? -19.259 -4.790 38.366 1.00 81.00 385 GLY A C 1
ATOM 2730 O O . GLY A 1 385 ? -18.775 -4.509 37.272 1.00 81.00 385 GLY A O 1
ATOM 2731 N N . VAL A 1 386 ? -18.939 -5.905 39.020 1.00 87.81 386 VAL A N 1
ATOM 2732 C CA . VAL A 1 386 ? -17.869 -6.817 38.587 1.00 87.81 386 VAL A CA 1
ATOM 2733 C C . VAL A 1 386 ? -18.397 -8.236 38.416 1.00 87.81 386 VAL A C 1
ATOM 2735 O O . VAL A 1 386 ? -18.923 -8.817 39.362 1.00 87.81 386 VAL A O 1
ATOM 2738 N N . SER A 1 387 ? -18.190 -8.825 37.240 1.00 90.44 387 SER A N 1
ATOM 2739 C CA . SER A 1 387 ? -18.481 -10.234 36.949 1.00 90.44 387 SER A CA 1
ATOM 2740 C C . SER A 1 387 ? -19.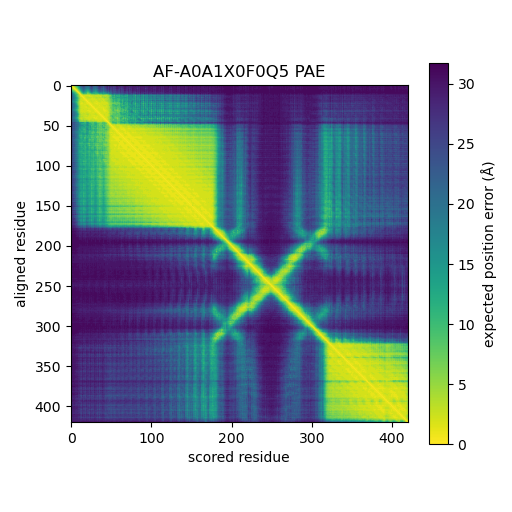931 -10.655 37.226 1.00 90.44 387 SER A C 1
ATOM 2742 O O . SER A 1 387 ? -20.182 -11.786 37.649 1.00 90.44 387 SER A O 1
ATOM 2744 N N . ASN A 1 388 ? -20.903 -9.765 37.019 1.00 90.19 388 ASN A N 1
ATOM 2745 C CA . ASN A 1 388 ? -22.309 -10.127 37.165 1.00 90.19 388 ASN A CA 1
ATOM 2746 C C . ASN A 1 388 ? -22.862 -10.712 35.861 1.00 90.19 388 ASN A C 1
ATOM 2748 O O . ASN A 1 388 ? -22.553 -10.228 34.772 1.00 90.19 388 ASN A O 1
ATOM 2752 N N . THR A 1 389 ? -23.717 -11.724 35.971 1.00 95.06 389 THR A N 1
ATOM 2753 C CA . THR A 1 389 ? -24.335 -12.404 34.827 1.00 95.06 389 THR A CA 1
ATOM 2754 C C . THR A 1 389 ? -25.853 -12.423 34.967 1.00 95.06 389 THR A C 1
ATOM 2756 O O . THR A 1 389 ? -26.397 -12.891 35.967 1.00 95.06 389 THR A O 1
ATOM 2759 N N . SER A 1 390 ? -26.542 -11.923 33.945 1.00 93.56 390 SER A N 1
ATOM 2760 C CA . SER A 1 390 ? -27.993 -11.992 33.809 1.00 93.56 390 SER A CA 1
ATOM 2761 C C . SER A 1 390 ? -28.454 -13.413 33.498 1.00 93.56 390 SER A C 1
ATOM 2763 O O . SER A 1 390 ? -27.869 -14.092 32.658 1.00 93.56 390 SER A O 1
ATOM 2765 N N . ALA A 1 391 ? -29.554 -13.836 34.121 1.00 92.06 391 ALA A N 1
ATOM 2766 C CA . ALA A 1 391 ? -30.305 -15.028 33.714 1.00 92.06 391 ALA A CA 1
ATOM 2767 C C . ALA A 1 391 ? -31.375 -14.738 32.634 1.00 92.06 391 ALA A C 1
ATOM 2769 O O . ALA A 1 391 ? -32.082 -15.650 32.209 1.00 92.06 391 ALA A O 1
ATOM 2770 N N . LEU A 1 392 ? -31.528 -13.476 32.221 1.00 91.81 392 LEU A N 1
ATOM 2771 C CA . LEU A 1 392 ? -32.485 -13.002 31.214 1.00 91.81 392 LEU A CA 1
ATOM 2772 C C . LEU A 1 392 ? -31.798 -12.742 29.864 1.00 91.81 392 LEU A C 1
ATOM 2774 O O . LEU A 1 392 ? -30.586 -12.531 29.811 1.00 91.81 392 LEU A O 1
ATOM 2778 N N . ASP A 1 393 ? -32.596 -12.697 28.791 1.00 90.75 393 ASP A N 1
ATOM 2779 C CA . ASP A 1 393 ? -32.155 -12.283 27.451 1.00 90.75 393 ASP A CA 1
ATOM 2780 C C . ASP A 1 393 ? -31.506 -10.884 27.485 1.00 90.75 393 ASP A C 1
ATOM 2782 O O . ASP A 1 393 ? -31.886 -10.026 28.282 1.00 90.75 393 ASP A O 1
ATOM 2786 N N . LEU A 1 394 ? -30.553 -10.631 26.589 1.00 88.00 394 LEU A N 1
ATOM 2787 C CA . LEU A 1 394 ? -29.805 -9.380 26.461 1.00 88.00 394 LEU A CA 1
ATOM 2788 C C . LEU A 1 394 ? -30.710 -8.167 26.204 1.00 88.00 394 LEU A C 1
ATOM 2790 O O . LEU A 1 394 ? -30.327 -7.044 26.522 1.00 88.00 394 LEU A O 1
ATOM 2794 N N . ALA A 1 395 ? -31.904 -8.372 25.642 1.00 87.62 395 ALA A N 1
ATOM 2795 C CA . ALA A 1 395 ? -32.891 -7.309 25.445 1.00 87.62 395 ALA A CA 1
ATOM 2796 C C . ALA A 1 395 ? -33.655 -6.927 26.730 1.00 87.62 395 ALA A C 1
ATOM 2798 O O . ALA A 1 395 ? -34.334 -5.897 26.754 1.00 87.62 395 ALA A O 1
ATOM 2799 N N . ILE A 1 396 ? -33.573 -7.744 27.785 1.00 91.12 396 ILE A N 1
ATOM 2800 C CA . ILE A 1 396 ? -34.340 -7.581 29.021 1.00 91.12 396 ILE A CA 1
ATOM 2801 C C . ILE A 1 396 ? -33.417 -7.078 30.133 1.00 91.12 396 ILE A C 1
ATOM 2803 O O . ILE A 1 396 ? -32.380 -7.666 30.430 1.00 91.12 396 ILE A O 1
ATOM 2807 N N . ALA A 1 397 ? -33.820 -5.988 30.786 1.00 92.31 397 ALA A N 1
ATOM 2808 C CA . ALA A 1 397 ? -33.090 -5.427 31.915 1.00 92.31 397 ALA A CA 1
ATOM 2809 C C . ALA A 1 397 ? -33.110 -6.390 33.113 1.00 92.31 397 ALA A C 1
ATOM 2811 O O . ALA A 1 397 ? -34.173 -6.682 33.660 1.00 92.31 397 ALA A O 1
ATOM 2812 N N . SER A 1 398 ? -31.934 -6.840 33.553 1.00 92.25 398 SER A N 1
ATOM 2813 C CA . SER A 1 398 ? -31.795 -7.728 34.708 1.00 92.25 398 SER A CA 1
ATOM 2814 C C . SER A 1 398 ? -31.614 -6.986 36.022 1.00 92.25 398 SER A C 1
ATOM 2816 O O . SER A 1 398 ? -31.797 -7.602 37.059 1.00 92.25 398 SER A O 1
ATOM 2818 N N . VAL A 1 399 ? -31.266 -5.694 36.004 1.00 94.06 399 VAL A N 1
ATOM 2819 C CA . VAL A 1 399 ? -31.116 -4.846 37.204 1.00 94.06 399 VAL A CA 1
ATOM 2820 C C . VAL A 1 399 ? -30.226 -5.524 38.252 1.00 94.06 399 VAL A C 1
ATOM 2822 O O . VAL A 1 399 ? -30.685 -5.946 39.313 1.00 94.06 399 VAL A O 1
ATOM 2825 N N . ILE A 1 400 ? -28.945 -5.686 37.915 1.00 94.50 400 ILE A N 1
ATOM 2826 C CA . ILE A 1 400 ? -27.962 -6.325 38.799 1.00 94.50 400 ILE A CA 1
ATOM 2827 C C . ILE A 1 400 ? -26.880 -5.323 39.188 1.00 94.50 400 ILE A C 1
ATOM 2829 O O . ILE A 1 400 ? -26.372 -4.600 38.330 1.00 94.50 400 ILE A O 1
ATOM 2833 N N . SER A 1 401 ? -26.497 -5.301 40.463 1.00 94.88 401 SER A N 1
ATOM 2834 C CA . SER A 1 401 ? -25.350 -4.533 40.949 1.00 94.88 401 SER A CA 1
ATOM 2835 C C . SER A 1 401 ? -24.485 -5.326 41.932 1.00 94.88 401 SER A C 1
ATOM 2837 O O . SER A 1 401 ? -24.968 -6.191 42.661 1.00 94.88 401 SER A O 1
ATOM 2839 N N . GLY A 1 402 ? -23.187 -5.025 41.984 1.00 84.62 402 GLY A N 1
ATOM 2840 C CA . GLY A 1 402 ? -22.258 -5.615 42.956 1.00 84.62 402 GLY A CA 1
ATOM 2841 C C . GLY A 1 402 ? -21.230 -6.550 42.323 1.00 84.62 402 GLY A C 1
ATOM 2842 O O . GLY A 1 402 ? -20.706 -6.226 41.258 1.00 84.62 402 GLY A O 1
ATOM 2843 N N . VAL A 1 403 ? -20.874 -7.655 42.984 1.00 91.00 403 VAL A N 1
ATOM 2844 C CA . VAL A 1 403 ? -19.765 -8.528 42.551 1.00 91.00 403 VAL A CA 1
ATOM 2845 C C . VAL A 1 403 ? -20.211 -9.979 42.454 1.00 91.00 403 VAL A C 1
ATOM 2847 O O . VAL A 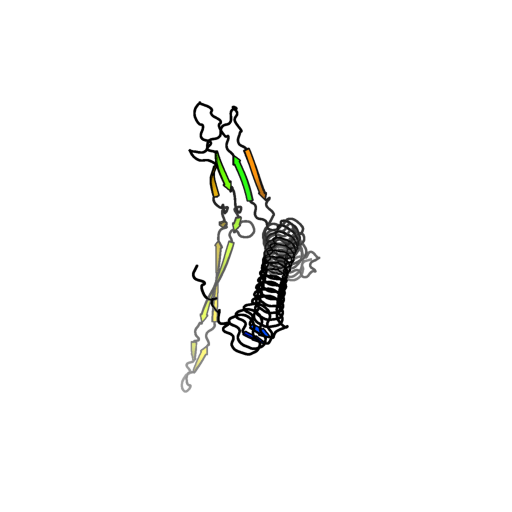1 403 ? -20.652 -10.552 43.446 1.00 91.00 403 VAL A O 1
ATOM 2850 N N . GLY A 1 404 ? -20.033 -10.593 41.287 1.00 87.50 404 GLY A N 1
ATOM 2851 C CA . GLY A 1 404 ? -20.201 -12.033 41.098 1.00 87.50 404 GLY A CA 1
ATOM 2852 C C . GLY A 1 404 ? -21.639 -12.535 41.241 1.00 87.50 404 GLY A C 1
ATOM 2853 O O . GLY A 1 404 ? -21.828 -13.690 41.615 1.00 87.50 404 GLY A O 1
ATOM 2854 N N . ASN A 1 405 ? -22.649 -11.692 41.003 1.00 90.62 405 ASN A N 1
ATOM 2855 C CA . ASN A 1 405 ? -24.047 -12.114 41.088 1.00 90.62 405 ASN A CA 1
ATOM 2856 C C . ASN A 1 405 ? -24.507 -12.811 39.796 1.00 90.62 405 ASN A C 1
ATOM 2858 O O . ASN A 1 405 ? -24.166 -12.373 38.697 1.00 90.62 405 ASN A O 1
ATOM 2862 N N . LEU A 1 406 ? -25.332 -13.851 39.926 1.00 95.38 406 LEU A N 1
ATOM 2863 C CA . LEU A 1 406 ? -25.904 -14.623 38.817 1.00 95.38 406 LEU A CA 1
ATOM 2864 C C . LEU A 1 406 ? -27.435 -14.635 38.916 1.00 95.38 406 LEU A C 1
ATOM 2866 O O . LEU A 1 406 ? -27.985 -15.300 39.793 1.00 95.38 406 LEU A O 1
ATOM 2870 N N . GLY A 1 407 ? -28.149 -13.933 38.034 1.00 92.06 407 GLY A N 1
ATOM 2871 C CA . GLY A 1 407 ? -29.609 -13.887 38.139 1.00 92.06 407 GLY A CA 1
ATOM 2872 C C . GLY A 1 407 ? -30.286 -12.648 37.574 1.00 92.06 407 GLY A C 1
ATOM 2873 O O . GLY A 1 407 ? -29.929 -12.179 36.501 1.00 92.06 407 GLY A O 1
ATOM 2874 N N . HIS A 1 408 ? -31.300 -12.139 38.270 1.00 94.56 408 HIS A N 1
ATOM 2875 C CA . HIS A 1 408 ? -31.925 -10.839 37.997 1.00 94.56 408 HIS A CA 1
ATOM 2876 C C . HIS A 1 408 ? -32.467 -10.225 39.293 1.00 94.56 408 HIS A C 1
ATOM 2878 O O . HIS A 1 408 ? -32.775 -10.947 40.236 1.00 94.56 408 HIS A O 1
ATOM 2884 N N . GLN A 1 409 ? -32.562 -8.896 39.347 1.00 94.88 409 GLN A N 1
ATOM 2885 C CA . GLN A 1 409 ? -32.979 -8.113 40.513 1.00 94.88 409 GLN A CA 1
ATOM 2886 C C . GLN A 1 409 ? -32.103 -8.392 41.747 1.00 94.88 409 GLN A C 1
ATOM 2888 O O . GLN A 1 409 ? -32.593 -8.605 42.851 1.00 94.88 409 GLN A O 1
ATOM 2893 N N . LEU A 1 410 ? -30.780 -8.414 41.558 1.00 92.44 410 LEU A N 1
ATOM 2894 C CA . LEU A 1 410 ? -29.805 -8.720 42.610 1.00 92.44 410 LEU A CA 1
ATOM 2895 C C . LEU A 1 410 ? -28.917 -7.508 42.907 1.00 92.44 410 LEU A C 1
ATOM 2897 O O . LEU A 1 410 ? -28.451 -6.830 41.997 1.00 92.44 410 LEU A O 1
ATOM 2901 N N . SER A 1 411 ? -28.625 -7.277 44.186 1.00 93.62 411 SER A N 1
ATOM 2902 C CA . SER A 1 411 ? -27.636 -6.294 44.634 1.00 93.62 411 SER A CA 1
ATOM 2903 C C . SER A 1 411 ? -26.830 -6.884 45.785 1.00 93.62 411 SER A C 1
ATOM 2905 O O . SER A 1 411 ? -27.391 -7.145 46.849 1.00 93.62 411 SER A O 1
ATOM 2907 N N . GLY A 1 412 ? -25.526 -7.091 45.604 1.00 85.25 412 GLY A N 1
ATOM 2908 C CA . GLY A 1 412 ? -24.683 -7.669 46.657 1.00 85.25 412 GLY A CA 1
ATOM 2909 C C . GLY A 1 412 ? -23.430 -8.375 46.151 1.00 85.25 412 GLY A C 1
ATOM 2910 O O . GLY A 1 412 ? -22.907 -8.044 45.088 1.00 85.25 412 GLY A O 1
ATOM 2911 N N . LEU A 1 413 ? -22.927 -9.325 46.941 1.00 92.31 413 LEU A N 1
ATOM 2912 C CA . LEU A 1 413 ? -21.724 -10.099 46.638 1.00 92.31 413 LEU A CA 1
ATOM 2913 C C . LEU A 1 413 ? -22.088 -11.586 46.546 1.00 92.31 413 LEU A C 1
ATOM 2915 O O . LEU A 1 413 ? -22.598 -12.146 47.516 1.00 92.31 413 LEU A O 1
ATOM 2919 N N . PHE A 1 414 ? -21.790 -12.210 45.407 1.00 90.69 414 PHE A N 1
ATOM 2920 C CA . PHE A 1 414 ? -21.913 -13.651 45.158 1.00 90.69 414 PHE A CA 1
ATOM 2921 C C . PHE A 1 414 ? -23.329 -14.221 45.357 1.00 90.69 414 PHE A C 1
ATOM 2923 O O . PHE A 1 414 ? -23.497 -15.343 45.838 1.00 90.69 414 PHE A O 1
ATOM 2930 N N . LEU A 1 415 ? -24.363 -13.451 45.004 1.00 85.88 415 LEU A N 1
ATOM 2931 C CA . LEU A 1 415 ? -25.758 -13.892 45.071 1.00 85.88 415 LEU A CA 1
ATOM 2932 C C . LEU A 1 415 ? -26.162 -14.677 43.816 1.00 85.88 415 LEU A C 1
ATOM 2934 O O . LEU A 1 415 ? -25.683 -14.406 42.717 1.00 85.88 415 LEU A O 1
ATOM 2938 N N . SER A 1 416 ? -27.099 -15.614 43.967 1.00 92.56 416 SER A N 1
ATOM 2939 C CA . SER A 1 416 ? -27.656 -16.391 42.855 1.00 92.56 416 SER A CA 1
ATOM 2940 C C . SER A 1 416 ? -29.179 -16.476 42.946 1.00 92.56 416 SER A C 1
ATOM 2942 O O . SER A 1 416 ? -29.716 -16.692 44.034 1.00 92.56 416 SER A O 1
ATOM 2944 N N . GLY A 1 417 ? -29.872 -16.317 41.815 1.00 88.31 417 GLY A N 1
ATOM 2945 C CA . GLY A 1 417 ? -31.330 -16.441 41.709 1.00 88.31 417 GLY A CA 1
ATOM 2946 C C . GLY A 1 417 ? -32.037 -15.126 41.377 1.00 88.31 417 GLY A C 1
ATOM 2947 O O . GLY A 1 417 ? -31.609 -14.380 40.502 1.00 88.31 417 GLY A O 1
ATOM 2948 N N . SER A 1 418 ? -33.155 -14.850 42.038 1.00 87.69 418 SER A N 1
ATOM 2949 C CA . SER A 1 418 ? -33.913 -13.616 41.831 1.00 87.69 418 SER A CA 1
ATOM 2950 C C . SER A 1 418 ? -34.549 -13.141 43.123 1.00 87.69 418 SER A C 1
ATOM 2952 O O . SER A 1 418 ? -35.016 -13.959 43.920 1.00 87.69 418 SER A O 1
ATOM 2954 N N . VAL A 1 419 ? -34.587 -11.826 43.320 1.00 75.50 419 VAL A N 1
ATOM 2955 C CA . VAL A 1 419 ? -35.336 -11.195 44.415 1.00 75.50 419 VAL A CA 1
ATOM 2956 C C . VAL A 1 419 ? -36.608 -10.587 43.817 1.00 75.50 419 VAL A C 1
ATOM 2958 O O . VAL A 1 419 ? -36.509 -10.032 42.726 1.00 75.50 419 VAL A O 1
ATOM 2961 N N . PRO A 1 420 ? -37.781 -10.720 44.468 1.00 60.94 420 PRO A N 1
ATOM 2962 C CA . PRO A 1 420 ? -39.037 -10.149 43.975 1.00 60.94 420 PRO A CA 1
ATOM 2963 C C . PRO A 1 420 ? -38.985 -8.650 43.656 1.00 60.94 420 PRO A C 1
ATOM 2965 O O . PRO A 1 420 ? -38.325 -7.908 44.423 1.00 60.94 420 PRO A O 1
#

Solvent-accessible surface area (backbone atoms only — not comparable to full-atom values): 20568 Å² total; per-residue (Å²): 133,85,82,76,76,81,82,77,78,75,54,54,54,48,66,54,71,59,41,62,35,49,29,38,41,32,43,28,38,35,34,46,26,43,35,36,44,40,68,45,39,49,31,37,43,55,38,87,39,50,46,60,35,41,36,37,49,45,47,28,36,39,34,46,27,37,39,34,46,25,36,39,34,45,27,39,37,36,46,24,37,40,32,45,26,36,38,35,47,25,36,39,35,46,27,36,38,35,46,29,34,39,32,49,27,36,40,31,48,28,37,40,32,47,28,36,38,32,46,27,34,42,33,49,24,36,40,32,44,24,39,36,35,46,25,37,40,33,47,28,31,41,34,44,26,36,40,37,43,26,55,25,33,46,27,40,39,31,46,25,56,21,31,53,23,37,43,48,58,34,71,54,62,55,37,41,49,78,44,41,49,34,54,40,48,44,68,58,49,86,67,82,91,71,94,76,82,64,64,46,71,46,77,50,50,39,42,51,45,60,47,46,49,73,58,46,72,52,48,24,91,92,72,39,50,33,76,44,81,47,71,50,73,48,82,45,71,66,60,51,52,66,49,75,47,84,49,74,85,94,48,77,58,50,66,50,78,40,77,47,56,82,44,79,48,75,49,76,44,80,47,69,46,65,50,43,68,44,66,54,50,62,54,75,61,54,76,44,84,46,66,54,59,49,99,82,38,77,67,94,79,92,81,92,62,71,56,67,58,51,73,46,79,76,44,80,42,79,74,53,64,33,40,43,47,52,35,78,33,78,26,39,44,32,44,27,28,44,57,12,51,26,34,39,36,47,30,39,30,30,44,30,38,37,34,48,29,37,33,30,49,29,38,38,34,46,28,40,39,31,42,45,36,37,38,35,47,30,39,24,12,34,33,40,38,35,47,30,36,41,75,53,58,35,91,40,74,22,47,33,39,38,35,46,29,41,23,31,50,41,77,47,72,64,46,77,51,70,52,134

Organism: Mycobacterium intermedium (NCBI:txid28445)

Nearest PDB structures (foldseek):
  1m8n-assembly3_C  TM=1.968E-01  e=1.437E+00  Choristoneura fumiferana
  4q52-assembly2_B  TM=1.972E-01  e=5.062E+00  Chitinophaga pinensis DSM 2588
  1w8x-assembly1_N  TM=1.714E-01  e=6.244E+00  Enterobacteria phage PRD1
  3suc-assembly1_A  TM=1.925E-01  e=5.335E+00  Salasvirus phi29
  1l0s-assembly4_D  TM=1.721E-01  e=8.555E+00  Choristoneura fumiferana

Radius of gyration: 41.3 Å; Cα contacts (8 Å, |Δi|>4): 1257; chains: 1; bounding box: 91×115×134 Å

Foldseek 3Di:
DDDDDPPPPPQPEDEECEDHHCHYYENEYEYNEDEYQHYEYCEYYYHPQEDDYNEYEGNEYDENEYEEVEYYENEYYENEYDYCEYEYCEYEENEYYENEYYENEYEYCEYYYCEYYENEYYECEYYYCEDEYNEYYYCEYYENEYEENEHYECEYYEVDPEYVEYYYVHDYYNYQDQWFWFKFKQAKDADDDDDDFDFDKRWRKGWRPDPKDAKDKDAPPPQWFDKDWDKDKDKDWPAWDWDWDDDDPPDDIDTDIDGTDIDIDIDTDTDTHGIDIPHIPTDPIDIDTDIDGDPPDTDDDDDDDMDHMDMDGPDGDDDAADGCACECDGEHYYNHHEPDCEYHYNEYYEVEYYENEYEYCEYEECEYAYEDEYYENEYAYLEYEYCEYEPDHRVDHQNEYYYCEYYGCYYYYNHYYHDD

Sequence (420 aa):
LPVTPPEHAVAFNTGWGNSGFGNFGFANSGNNNFGIGLTGDNQIGFGGWNSGSGNVGLFNSGSGNIGFFNSGTGNFGIGNSGSFNTGIGNTGTTNTGLFNSGGFNTGWGNAGSYNTGGFNAGSFNTGSFNPGDTNTGDFNTGDTNTGVGNTGNINTGAFISGNESNGMFWRGDRQGLMAADYTLTIPEIPLTLGGGGGILRLPVTGQISALSVNPFSVHAVGGGAIPVNLDITVDADTQGFDIEVDVPSPFPNFSIPVSGLPIQLTIPLRSELAAFQIPRITVAAIPLNLTVGGSTTFLDVNLGGSVGPITVPVIHLSPMPGFGNSTSAPSSGFFNSGEGGASGFGNIGEIISGYWNVGSFVSGFENYGGRLLSGLTNLGSAISGVSNTSALDLAIASVISGVGNLGHQLSGLFLSGSVP